Protein AF-0000000084936824 (afdb_homodimer)

InterPro domains:
  IPR003607 HD/PDEase domain [SM00471] (28-153)
  IPR039356 5'-deoxynucleotidase YfbR/HDDC2 [PTHR11845] (2-170)

Structure (mmCIF, N/CA/C/O backbone):
data_AF-0000000084936824-model_v1
#
loop_
_entity.id
_entity.type
_entity.pdbx_description
1 polymer 'Metal dependent phosphohydrolase'
#
loop_
_atom_site.group_PDB
_atom_site.id
_atom_site.type_symbol
_atom_site.label_atom_id
_atom_site.label_alt_id
_atom_site.label_comp_id
_atom_site.label_asym_id
_atom_site.label_entity_id
_atom_site.label_seq_id
_atom_site.pdbx_PDB_ins_code
_atom_site.Cartn_x
_atom_site.Cartn_y
_atom_site.Cartn_z
_atom_site.occupancy
_atom_site.B_iso_or_equiv
_atom_site.auth_seq_id
_atom_site.auth_comp_id
_atom_site.auth_asym_id
_atom_site.auth_atom_id
_atom_site.pdbx_PDB_model_num
ATOM 1 N N . MET A 1 1 ? -10.008 -32.719 -3.475 1 36.84 1 MET A N 1
ATOM 2 C CA . MET A 1 1 ? -11.141 -31.812 -3.461 1 36.84 1 MET A CA 1
ATOM 3 C C . MET A 1 1 ? -10.82 -30.531 -4.227 1 36.84 1 MET A C 1
ATOM 5 O O . MET A 1 1 ? -9.758 -29.938 -4.035 1 36.84 1 MET A O 1
ATOM 9 N N . THR A 1 2 ? -11.25 -30.297 -5.379 1 46.59 2 THR A N 1
ATOM 10 C CA . THR A 1 2 ? -10.898 -29.25 -6.34 1 46.59 2 THR A CA 1
ATOM 11 C C . THR A 1 2 ? -10.867 -27.891 -5.668 1 46.59 2 THR A C 1
ATOM 13 O O . THR A 1 2 ? -11.859 -27.453 -5.062 1 46.59 2 THR A O 1
ATOM 16 N N . GLN A 1 3 ? -9.789 -27.562 -5.066 1 59.5 3 GLN A N 1
ATOM 17 C CA . GLN A 1 3 ? -9.727 -26.359 -4.246 1 59.5 3 GLN A CA 1
ATOM 18 C C . GLN A 1 3 ? -10.297 -25.156 -4.984 1 59.5 3 GLN A C 1
ATOM 20 O O . GLN A 1 3 ? -9.938 -24.891 -6.137 1 59.5 3 GLN A O 1
ATOM 25 N N . SER A 1 4 ? -11.484 -24.688 -4.512 1 76.31 4 SER A N 1
ATOM 26 C CA . SER A 1 4 ? -12.25 -23.594 -5.094 1 76.31 4 SER A CA 1
ATOM 27 C C . SER A 1 4 ? -11.375 -22.344 -5.262 1 76.31 4 SER A C 1
ATOM 29 O O . SER A 1 4 ? -10.477 -22.109 -4.461 1 76.31 4 SER A O 1
ATOM 31 N N . THR A 1 5 ? -11.297 -21.797 -6.402 1 89.56 5 THR A N 1
ATOM 32 C CA . THR A 1 5 ? -10.57 -20.578 -6.766 1 89.56 5 THR A CA 1
ATOM 33 C C . THR A 1 5 ? -11.164 -19.359 -6.062 1 89.56 5 THR A C 1
ATOM 35 O O . THR A 1 5 ? -12.336 -19.375 -5.664 1 89.56 5 THR A O 1
ATOM 38 N N . SER A 1 6 ? -10.336 -18.547 -5.633 1 95.69 6 SER A N 1
ATOM 39 C CA . SER A 1 6 ? -10.75 -17.312 -4.973 1 95.69 6 SER A CA 1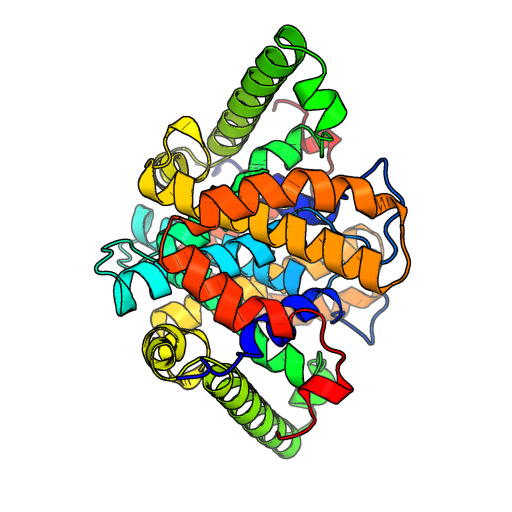
ATOM 40 C C . SER A 1 6 ? -10.586 -16.109 -5.898 1 95.69 6 SER A C 1
ATOM 42 O O . SER A 1 6 ? -9.57 -15.977 -6.586 1 95.69 6 SER A O 1
ATOM 44 N N . THR A 1 7 ? -11.547 -15.203 -5.859 1 94.44 7 THR A N 1
ATOM 45 C CA . THR A 1 7 ? -11.5 -13.992 -6.672 1 94.44 7 THR A CA 1
ATOM 46 C C . THR A 1 7 ? -11.016 -12.805 -5.844 1 94.44 7 THR A C 1
ATOM 48 O O . THR A 1 7 ? -10.992 -11.672 -6.328 1 94.44 7 THR A O 1
ATOM 51 N N . PHE A 1 8 ? -10.672 -13.008 -4.645 1 96.88 8 PHE A N 1
ATOM 52 C CA . PHE A 1 8 ? -10.289 -11.961 -3.707 1 96.88 8 PHE A CA 1
ATOM 53 C C . PHE A 1 8 ? -9.18 -11.094 -4.285 1 96.88 8 PHE A C 1
ATOM 55 O O . PHE A 1 8 ? -9.312 -9.875 -4.379 1 96.88 8 PHE A O 1
ATOM 62 N N . LEU A 1 9 ? -8.125 -11.695 -4.73 1 95.88 9 LEU A N 1
ATOM 63 C CA . LEU A 1 9 ? -6.973 -10.969 -5.242 1 95.88 9 LEU A CA 1
ATOM 64 C C . LEU A 1 9 ? -7.301 -10.297 -6.57 1 95.88 9 LEU A C 1
ATOM 66 O O . LEU A 1 9 ? -6.789 -9.211 -6.863 1 95.88 9 LEU A O 1
ATOM 70 N N . ALA A 1 10 ? -8.133 -10.93 -7.359 1 93 10 ALA A N 1
ATOM 71 C CA . ALA A 1 10 ? -8.539 -10.344 -8.633 1 93 10 ALA A CA 1
ATOM 72 C C . ALA A 1 10 ? -9.211 -8.992 -8.43 1 93 10 ALA A C 1
ATOM 74 O O . ALA A 1 10 ? -9.008 -8.062 -9.219 1 93 10 ALA A O 1
ATOM 75 N N . TRP A 1 11 ? -9.945 -8.859 -7.402 1 93.5 11 TRP A N 1
ATOM 76 C CA . TRP A 1 11 ? -10.617 -7.602 -7.086 1 93.5 11 TRP A CA 1
ATOM 77 C C . TRP A 1 11 ? -9.625 -6.57 -6.555 1 93.5 11 TRP A C 1
ATOM 79 O O . TRP A 1 11 ? -9.578 -5.441 -7.043 1 93.5 11 TRP A O 1
ATOM 89 N N . LEU A 1 12 ? -8.789 -6.98 -5.598 1 96.19 12 LEU A N 1
ATOM 90 C CA . LEU A 1 12 ? -7.887 -6.031 -4.953 1 96.19 12 LEU A CA 1
ATOM 91 C C . LEU A 1 12 ? -6.848 -5.516 -5.941 1 96.19 12 LEU A C 1
ATOM 93 O O . LEU A 1 12 ? -6.426 -4.359 -5.855 1 96.19 12 LEU A O 1
ATOM 97 N N . PHE A 1 13 ? -6.484 -6.305 -6.918 1 95.06 13 PHE A N 1
ATOM 98 C CA . PHE A 1 13 ? -5.461 -5.91 -7.883 1 95.06 13 PHE A CA 1
ATOM 99 C C . PHE A 1 13 ? -6.047 -4.992 -8.945 1 95.06 13 PHE A C 1
ATOM 101 O O . PHE A 1 13 ? -5.316 -4.469 -9.789 1 95.06 13 PHE A O 1
ATOM 108 N N . ARG A 1 14 ? -7.316 -4.648 -8.828 1 93.88 14 ARG A N 1
ATOM 109 C CA . ARG A 1 14 ? -7.938 -3.676 -9.719 1 93.88 14 ARG A CA 1
ATOM 110 C C . ARG A 1 14 ? -7.914 -2.279 -9.109 1 93.88 14 ARG A C 1
ATOM 112 O O . ARG A 1 14 ? -8.266 -1.3 -9.773 1 93.88 14 ARG A O 1
ATOM 119 N N . MET A 1 15 ? -7.43 -2.195 -7.91 1 96.81 15 MET A N 1
ATOM 120 C CA . MET A 1 15 ? -7.418 -0.918 -7.199 1 96.81 15 MET A CA 1
ATOM 121 C C . MET A 1 15 ? -6.656 0.139 -7.992 1 96.81 15 MET A C 1
ATOM 123 O O . MET A 1 15 ? -7.062 1.303 -8.031 1 96.81 15 MET A O 1
ATOM 127 N N . PRO A 1 16 ? -5.598 -0.231 -8.727 1 96.69 16 PRO A N 1
ATOM 128 C CA . PRO A 1 16 ? -4.902 0.777 -9.531 1 96.69 16 PRO A CA 1
ATOM 129 C C . PRO A 1 16 ? -5.758 1.306 -10.68 1 96.69 16 PRO A C 1
ATOM 131 O O . PRO A 1 16 ? -5.449 2.354 -11.258 1 96.69 16 PRO A O 1
ATOM 134 N N . LEU A 1 17 ? -6.801 0.66 -11.023 1 95.06 17 LEU A N 1
ATOM 135 C CA . LEU A 1 17 ? -7.656 1.062 -12.141 1 95.06 17 LEU A CA 1
ATOM 136 C C . LEU A 1 17 ? -8.703 2.074 -11.688 1 95.06 17 LEU A C 1
ATOM 138 O O . LEU A 1 17 ? -9.359 2.709 -12.516 1 95.06 17 LEU A O 1
ATOM 142 N N . ILE A 1 18 ? -8.828 2.229 -10.359 1 96.5 18 ILE A N 1
ATOM 143 C CA . ILE A 1 18 ? -9.852 3.113 -9.805 1 96.5 18 ILE A CA 1
ATOM 144 C C . ILE A 1 18 ? -9.242 4.484 -9.516 1 96.5 18 ILE A C 1
ATOM 146 O O . ILE A 1 18 ? -8.57 4.672 -8.5 1 96.5 18 ILE A O 1
ATOM 150 N N . ARG A 1 19 ? -9.594 5.434 -10.375 1 95.75 19 ARG A N 1
ATOM 151 C CA . ARG A 1 19 ? -9.086 6.793 -10.242 1 95.75 19 ARG A CA 1
ATOM 152 C C . ARG A 1 19 ? -9.82 7.543 -9.133 1 95.75 19 ARG A C 1
ATOM 154 O O . ARG A 1 19 ? -11.031 7.406 -8.984 1 95.75 19 ARG A O 1
ATOM 161 N N . ARG A 1 20 ? -9.133 8.32 -8.383 1 96 20 ARG A N 1
ATOM 162 C CA . ARG A 1 20 ? -9.719 9.164 -7.352 1 96 20 ARG A CA 1
ATOM 163 C C . ARG A 1 20 ? -9.953 10.578 -7.867 1 96 20 ARG A C 1
ATOM 165 O O . ARG A 1 20 ? -9.312 11.008 -8.828 1 96 20 ARG A O 1
ATOM 172 N N . TRP A 1 21 ? -10.844 11.297 -7.258 1 93.81 21 TRP A N 1
ATOM 173 C CA . TRP A 1 21 ? -11.164 12.688 -7.594 1 93.81 21 TRP A CA 1
ATOM 174 C C . TRP A 1 21 ? -11.758 12.781 -8.992 1 93.81 21 TRP A C 1
ATOM 176 O O . TRP A 1 21 ? -11.383 13.664 -9.773 1 93.81 21 TRP A O 1
ATOM 186 N N . SER A 1 22 ? -12.57 11.859 -9.492 1 88.81 22 SER A N 1
ATOM 187 C CA . SER A 1 22 ? -13.047 11.672 -10.859 1 88.81 22 SER A CA 1
ATOM 188 C C . SER A 1 22 ? -13.742 12.922 -11.375 1 88.81 22 SER A C 1
ATOM 190 O O . SER A 1 22 ? -13.789 13.164 -12.586 1 88.81 22 SER A O 1
ATOM 192 N N . LEU A 1 23 ? -14.227 13.859 -10.609 1 87.06 23 LEU A N 1
ATOM 193 C CA . LEU A 1 23 ? -14.922 15.039 -11.117 1 87.06 23 LEU A CA 1
ATOM 194 C C . LEU A 1 23 ? -14.023 16.266 -11.07 1 87.06 23 LEU A C 1
ATOM 196 O O . LEU A 1 23 ? -14.453 17.375 -11.414 1 87.06 23 LEU A O 1
ATOM 200 N N . MET A 1 24 ? -12.844 16.031 -10.711 1 91.81 24 MET A N 1
ATOM 201 C CA . MET A 1 24 ? -11.875 17.125 -10.602 1 91.81 24 MET A CA 1
ATOM 202 C C . MET A 1 24 ? -10.664 16.859 -11.492 1 91.81 24 MET A C 1
ATOM 204 O O . MET A 1 24 ? -10.195 15.727 -11.602 1 91.81 24 MET A O 1
ATOM 208 N N . TYR A 1 25 ? -10.266 17.891 -12.164 1 93.75 25 TYR A N 1
ATOM 209 C CA . TYR A 1 25 ? -8.992 17.766 -12.875 1 93.75 25 TYR A CA 1
ATOM 210 C C . TYR A 1 25 ? -7.832 17.672 -11.891 1 93.75 25 TYR A C 1
ATOM 212 O O . TYR A 1 25 ? -7.691 18.484 -10.992 1 93.75 25 TYR A O 1
ATOM 220 N N . CYS A 1 26 ? -7.07 16.656 -12.055 1 95.5 26 CYS A N 1
ATOM 221 C CA . CYS A 1 26 ? -5.875 16.469 -11.242 1 95.5 26 CYS A CA 1
ATOM 222 C C . CYS A 1 26 ? -4.613 16.656 -12.07 1 95.5 26 CYS A C 1
ATOM 224 O O . CYS A 1 26 ? -4.438 16 -13.102 1 95.5 26 CYS A O 1
ATOM 226 N N . VAL A 1 27 ? -3.826 17.578 -11.656 1 96.19 27 VAL A N 1
ATOM 227 C CA . VAL A 1 27 ? -2.514 17.719 -12.281 1 96.19 27 VAL A CA 1
ATOM 228 C C . VAL A 1 27 ? -1.733 16.406 -12.125 1 96.19 27 VAL A C 1
ATOM 230 O O . VAL A 1 27 ? -1.106 15.938 -13.07 1 96.19 27 VAL A O 1
ATOM 233 N N . LYS A 1 28 ? -1.762 15.836 -10.922 1 94.88 28 LYS A N 1
ATOM 234 C CA . LYS A 1 28 ? -1.182 14.531 -10.617 1 94.88 28 LYS A CA 1
ATOM 235 C C . LYS A 1 28 ? -2.27 13.5 -10.336 1 94.88 28 LYS A C 1
ATOM 237 O O . LYS A 1 28 ? -2.789 13.43 -9.219 1 94.88 28 LYS A O 1
ATOM 242 N N . PRO A 1 29 ? -2.514 12.68 -11.328 1 96.12 29 PRO A N 1
ATOM 243 C CA . PRO A 1 29 ? -3.541 11.664 -11.086 1 96.12 29 PRO A CA 1
ATOM 244 C C . PRO A 1 29 ? -3.209 10.758 -9.898 1 96.12 29 PRO A C 1
ATOM 246 O O . PRO A 1 29 ? -2.033 10.57 -9.57 1 96.12 29 PRO A O 1
ATOM 249 N N . GLU A 1 30 ? -4.207 10.242 -9.266 1 97.31 30 GLU A N 1
ATOM 250 C CA . GLU A 1 30 ? -4.105 9.328 -8.133 1 97.31 30 GLU A CA 1
ATOM 251 C C . GLU A 1 30 ? -5.117 8.195 -8.25 1 97.31 30 GLU A C 1
ATOM 253 O O . GLU A 1 30 ? -6.27 8.414 -8.633 1 97.31 30 GLU A O 1
ATOM 258 N N . ASN A 1 31 ? -4.691 6.977 -7.945 1 97.81 31 ASN A N 1
ATOM 259 C CA . ASN A 1 31 ? -5.637 5.867 -7.887 1 97.81 31 ASN A CA 1
ATOM 260 C C . ASN A 1 31 ? -5.734 5.289 -6.477 1 97.81 31 ASN A C 1
ATOM 262 O O . ASN A 1 31 ? -5.004 5.707 -5.578 1 97.81 31 ASN A O 1
ATOM 266 N N . VAL A 1 32 ? -6.625 4.379 -6.277 1 97.94 32 VAL A N 1
ATOM 267 C CA . VAL A 1 32 ? -6.996 3.879 -4.957 1 97.94 32 VAL A CA 1
ATOM 268 C C . VAL A 1 32 ? -5.832 3.084 -4.363 1 97.94 32 VAL A C 1
ATOM 270 O O . VAL A 1 32 ? -5.609 3.111 -3.152 1 97.94 32 VAL A O 1
ATOM 273 N N . ALA A 1 33 ? -5.051 2.359 -5.188 1 98.44 33 ALA A N 1
ATOM 274 C CA . ALA A 1 33 ? -3.912 1.603 -4.672 1 98.44 33 ALA A CA 1
ATOM 275 C C . ALA A 1 33 ? -2.84 2.537 -4.117 1 98.44 33 ALA A C 1
ATOM 277 O O . ALA A 1 33 ? -2.316 2.311 -3.025 1 98.44 33 ALA A O 1
ATOM 278 N N . GLU A 1 34 ? -2.531 3.594 -4.863 1 98.44 34 GLU A N 1
ATOM 279 C CA . GLU A 1 34 ? -1.577 4.605 -4.414 1 98.44 34 GLU A CA 1
ATOM 280 C C . GLU A 1 34 ? -2.043 5.266 -3.121 1 98.44 34 GLU A C 1
ATOM 282 O O . GLU A 1 34 ? -1.264 5.414 -2.176 1 98.44 34 GLU A O 1
ATOM 287 N N . HIS A 1 35 ? -3.262 5.613 -3.129 1 98.38 35 HIS A N 1
ATOM 288 C CA . HIS A 1 35 ? -3.842 6.25 -1.953 1 98.38 35 HIS A CA 1
ATOM 289 C C . HIS A 1 35 ? -3.77 5.336 -0.737 1 98.38 35 HIS A C 1
ATOM 291 O O . HIS A 1 35 ? -3.361 5.762 0.345 1 98.38 35 HIS A O 1
ATOM 297 N N . SER A 1 36 ? -4.184 4.094 -0.914 1 98.75 36 SER A N 1
ATOM 298 C CA . SER A 1 36 ? -4.176 3.141 0.19 1 98.75 36 SER A CA 1
ATOM 299 C C . SER A 1 36 ? -2.76 2.883 0.691 1 98.75 36 SER A C 1
ATOM 301 O O . SER A 1 36 ? -2.547 2.672 1.887 1 98.75 36 SER A O 1
ATOM 303 N N . HIS A 1 37 ? -1.805 2.854 -0.232 1 98.81 37 HIS A N 1
ATOM 304 C CA . HIS A 1 37 ? -0.403 2.74 0.155 1 98.81 37 HIS A CA 1
ATOM 305 C C . HIS A 1 37 ? 0.02 3.908 1.04 1 98.81 37 HIS A C 1
ATOM 307 O O . HIS A 1 37 ? 0.633 3.705 2.09 1 98.81 37 HIS A O 1
ATOM 313 N N . GLN A 1 38 ? -0.313 5.109 0.655 1 98.5 38 GLN A N 1
ATOM 314 C CA . GLN A 1 38 ? 0.037 6.312 1.404 1 98.5 38 GLN A CA 1
ATOM 315 C C . GLN A 1 38 ? -0.653 6.332 2.766 1 98.5 38 GLN A C 1
ATOM 317 O O . GLN A 1 38 ? -0.022 6.629 3.783 1 98.5 38 GLN A O 1
ATOM 322 N N . VAL A 1 39 ? -1.922 5.945 2.764 1 98.88 39 VAL A N 1
ATOM 323 C CA . VAL A 1 39 ? -2.676 5.938 4.012 1 98.88 39 VAL A CA 1
ATOM 324 C C . VAL A 1 39 ? -2.084 4.898 4.965 1 98.88 39 VAL A C 1
ATOM 326 O O . VAL A 1 39 ? -2.006 5.129 6.176 1 98.88 39 VAL A O 1
ATOM 329 N N . ALA A 1 40 ? -1.68 3.785 4.43 1 98.94 40 ALA A N 1
ATOM 330 C CA . ALA A 1 40 ? -1.065 2.75 5.258 1 98.94 40 ALA A CA 1
ATOM 331 C C . ALA A 1 40 ? 0.215 3.26 5.914 1 98.94 40 ALA A C 1
ATOM 333 O O . ALA A 1 40 ? 0.441 3.037 7.105 1 98.94 40 ALA A O 1
ATOM 334 N N . ILE A 1 41 ? 1.044 3.98 5.223 1 98.69 41 ILE A N 1
ATOM 335 C CA . ILE A 1 41 ? 2.293 4.531 5.738 1 98.69 41 ILE A CA 1
ATOM 336 C C . ILE A 1 41 ? 1.995 5.547 6.836 1 98.69 41 ILE A C 1
ATOM 338 O O . ILE A 1 41 ? 2.592 5.5 7.914 1 98.69 41 ILE A O 1
ATOM 342 N N . VAL A 1 42 ? 1.062 6.418 6.605 1 98.69 42 VAL A N 1
ATOM 343 C CA . VAL A 1 42 ? 0.735 7.473 7.559 1 98.69 42 VAL A CA 1
ATOM 344 C C . VAL A 1 42 ? 0.096 6.867 8.805 1 98.69 42 VAL A C 1
ATOM 346 O O . VAL A 1 42 ? 0.406 7.27 9.93 1 98.69 42 VAL A O 1
ATOM 349 N N . ALA A 1 43 ? -0.79 5.879 8.609 1 98.94 43 ALA A N 1
ATOM 350 C CA . ALA A 1 43 ? -1.404 5.207 9.758 1 98.94 43 ALA A CA 1
ATOM 351 C C . ALA A 1 43 ? -0.35 4.523 10.617 1 98.94 43 ALA A C 1
ATOM 353 O O . ALA A 1 43 ? -0.394 4.609 11.852 1 98.94 43 ALA A O 1
ATOM 354 N N . HIS A 1 44 ? 0.558 3.844 9.977 1 98.94 44 HIS A N 1
ATOM 355 C CA . HIS A 1 44 ? 1.669 3.221 10.688 1 98.94 44 HIS A CA 1
ATOM 356 C C . HIS A 1 44 ? 2.443 4.246 11.508 1 98.94 44 HIS A C 1
ATOM 358 O O . HIS A 1 44 ? 2.695 4.035 12.695 1 98.94 44 HIS A O 1
ATOM 364 N N . LEU A 1 45 ? 2.775 5.324 10.883 1 98.56 45 LEU A N 1
ATOM 365 C CA . LEU A 1 45 ? 3.562 6.387 11.5 1 98.56 45 LEU A CA 1
ATOM 366 C C . LEU A 1 45 ? 2.824 6.992 12.688 1 98.56 45 LEU A C 1
ATOM 368 O O . LEU A 1 45 ? 3.41 7.195 13.75 1 98.56 45 LEU A O 1
ATOM 372 N N . LEU A 1 46 ? 1.559 7.285 12.516 1 98.75 46 LEU A N 1
ATOM 373 C CA . LEU A 1 46 ? 0.752 7.855 13.594 1 98.75 46 LEU A CA 1
ATOM 374 C C . LEU A 1 46 ? 0.728 6.93 14.805 1 98.75 46 LEU A C 1
ATOM 376 O O . LEU A 1 46 ? 0.873 7.387 15.938 1 98.75 46 LEU A O 1
ATOM 380 N N . ALA A 1 47 ? 0.5 5.633 14.539 1 98.88 47 ALA A N 1
ATOM 381 C CA . ALA A 1 47 ? 0.462 4.668 15.633 1 98.88 47 ALA A CA 1
ATOM 382 C C . ALA A 1 47 ? 1.813 4.586 16.344 1 98.88 47 ALA A C 1
ATOM 384 O O . ALA A 1 47 ? 1.876 4.508 17.562 1 98.88 47 ALA A O 1
ATOM 385 N N . VAL A 1 48 ? 2.916 4.605 15.602 1 98.81 48 VAL A N 1
ATOM 386 C CA . VAL A 1 48 ? 4.254 4.578 16.188 1 98.81 48 VAL A CA 1
ATOM 387 C C . VAL A 1 48 ? 4.465 5.812 17.062 1 98.81 48 VAL A C 1
ATOM 389 O O . VAL A 1 48 ? 4.945 5.707 18.188 1 98.81 48 VAL A O 1
ATOM 392 N N . ILE A 1 49 ? 4.129 6.973 16.531 1 98.56 49 ILE A N 1
ATOM 393 C CA . ILE A 1 49 ? 4.27 8.227 17.266 1 98.56 49 ILE A CA 1
ATOM 394 C C . ILE A 1 49 ? 3.457 8.164 18.562 1 98.56 49 ILE A C 1
ATOM 396 O O . ILE A 1 49 ? 3.959 8.508 19.641 1 98.56 49 ILE A O 1
ATOM 400 N N . LYS A 1 50 ? 2.189 7.719 18.422 1 98.69 50 LYS A N 1
ATOM 401 C CA . L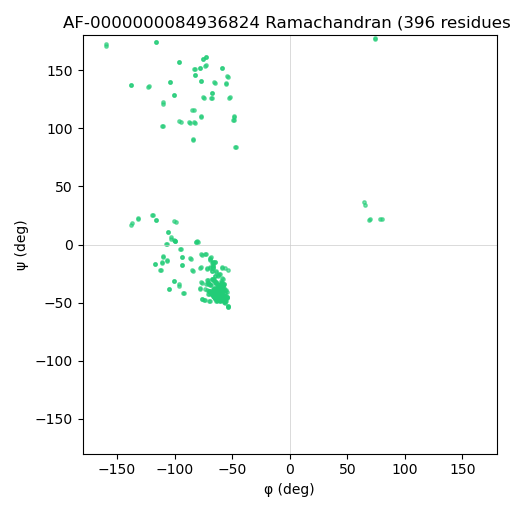YS A 1 50 ? 1.312 7.605 19.578 1 98.69 50 LYS A CA 1
ATOM 402 C C . LYS A 1 50 ? 1.944 6.742 20.672 1 98.69 50 LYS A C 1
ATOM 404 O O . LYS A 1 50 ? 1.931 7.105 21.844 1 98.69 50 LYS A O 1
ATOM 409 N N . ASN A 1 51 ? 2.504 5.629 20.297 1 98.56 51 ASN A N 1
ATOM 410 C CA . ASN A 1 51 ? 3.109 4.699 21.25 1 98.56 51 ASN A CA 1
ATOM 411 C C . ASN A 1 51 ? 4.391 5.27 21.844 1 98.56 51 ASN A C 1
ATOM 413 O O . ASN A 1 51 ? 4.578 5.23 23.062 1 98.56 51 ASN A O 1
ATOM 417 N N . ARG A 1 52 ? 5.281 5.777 21 1 98 52 ARG A N 1
ATOM 418 C CA . ARG A 1 52 ? 6.625 6.188 21.406 1 98 52 ARG A CA 1
ATOM 419 C C . ARG A 1 52 ? 6.582 7.453 22.25 1 98 52 ARG A C 1
ATOM 421 O O . ARG A 1 52 ? 7.379 7.613 23.172 1 98 52 ARG A O 1
ATOM 428 N N . LEU A 1 53 ? 5.633 8.367 21.953 1 98.06 53 LEU A N 1
ATOM 429 C CA . LEU A 1 53 ? 5.746 9.695 22.531 1 98.06 53 LEU A CA 1
ATOM 430 C C . LEU A 1 53 ? 4.562 10 23.453 1 98.06 53 LEU A C 1
ATOM 432 O O . LEU A 1 53 ? 4.645 10.883 24.312 1 98.06 53 LEU A O 1
ATOM 436 N N . TYR A 1 54 ? 3.465 9.25 23.359 1 98.19 54 TYR A N 1
ATOM 437 C CA . TYR A 1 54 ? 2.268 9.711 24.062 1 98.19 54 TYR A CA 1
ATOM 438 C C . TYR A 1 54 ? 1.564 8.562 24.766 1 98.19 54 TYR A C 1
ATOM 440 O O . TYR A 1 54 ? 0.348 8.602 24.969 1 98.19 54 TYR A O 1
ATOM 448 N N . GLY A 1 55 ? 2.219 7.469 24.984 1 97.69 55 GLY A N 1
ATOM 449 C CA . GLY A 1 55 ? 1.743 6.402 25.844 1 97.69 55 GLY A CA 1
ATOM 450 C C . GLY A 1 55 ? 0.697 5.52 25.188 1 97.69 55 GLY A C 1
ATOM 451 O O . GLY A 1 55 ? -0.122 4.906 25.875 1 97.69 55 GLY A O 1
ATOM 452 N N . GLY A 1 56 ? 0.665 5.496 23.891 1 97.88 56 GLY A N 1
ATOM 453 C CA . GLY A 1 56 ? -0.228 4.59 23.172 1 97.88 56 GLY A CA 1
ATOM 454 C C . GLY A 1 56 ? 0.216 3.143 23.234 1 97.88 56 GLY A C 1
ATOM 455 O O . GLY A 1 56 ? 1.348 2.852 23.641 1 97.88 56 GLY A O 1
ATOM 456 N N . THR A 1 57 ? -0.715 2.248 22.953 1 98 57 THR A N 1
ATOM 457 C CA . THR A 1 57 ? -0.408 0.824 23.016 1 98 57 THR A CA 1
ATOM 458 C C . THR A 1 57 ? -0.89 0.104 21.766 1 98 57 THR A C 1
ATOM 460 O O . THR A 1 57 ? -1.169 -1.097 21.797 1 98 57 THR A O 1
ATOM 463 N N . LEU A 1 58 ? -1.047 0.788 20.75 1 98.5 58 LEU A N 1
ATOM 464 C CA . LEU A 1 58 ? -1.514 0.19 19.5 1 98.5 58 LEU A CA 1
ATOM 465 C C . LEU A 1 58 ? -0.415 -0.648 18.859 1 98.5 58 LEU A C 1
ATOM 467 O O . LEU A 1 58 ? 0.766 -0.48 19.172 1 98.5 58 LEU A O 1
ATOM 471 N N . VAL A 1 59 ? -0.806 -1.601 18.078 1 98.62 59 VAL A N 1
ATOM 472 C CA . VAL A 1 59 ? 0.097 -2.295 17.172 1 98.62 59 VAL A CA 1
ATOM 473 C C . VAL A 1 59 ? 0.169 -1.543 15.844 1 98.62 59 VAL A C 1
ATOM 475 O O . VAL A 1 59 ? -0.753 -1.623 15.023 1 98.62 59 VAL A O 1
ATOM 478 N N . PRO A 1 60 ? 1.26 -0.842 15.602 1 98.81 60 PRO A N 1
ATOM 479 C CA . PRO A 1 60 ? 1.335 0.013 14.414 1 98.81 60 PRO A CA 1
ATOM 480 C C . PRO A 1 60 ? 1.123 -0.762 13.117 1 98.81 60 PRO A C 1
ATOM 482 O O . PRO A 1 60 ? 0.476 -0.261 12.195 1 98.81 60 PRO A O 1
ATOM 485 N N . GLU A 1 61 ? 1.632 -1.978 13.078 1 98.75 61 GLU A N 1
ATOM 486 C CA . GLU A 1 61 ? 1.487 -2.801 11.883 1 98.75 61 GLU A CA 1
ATOM 487 C C . GLU A 1 61 ? 0.023 -3.133 11.609 1 98.75 61 GLU A C 1
ATOM 489 O O . GLU A 1 61 ? -0.391 -3.254 10.453 1 98.75 61 GLU A O 1
ATOM 494 N N . ARG A 1 62 ? -0.734 -3.25 12.656 1 98.69 62 ARG A N 1
ATOM 495 C CA . ARG A 1 62 ? -2.164 -3.484 12.477 1 98.69 62 ARG A CA 1
ATOM 496 C C . ARG A 1 62 ? -2.848 -2.262 11.875 1 98.69 62 ARG A C 1
ATOM 498 O O . ARG A 1 62 ? -3.678 -2.393 10.969 1 98.69 62 ARG A O 1
ATOM 505 N N . ALA A 1 63 ? -2.498 -1.064 12.336 1 98.88 63 ALA A N 1
ATOM 506 C CA . ALA A 1 63 ? -3.039 0.165 11.766 1 98.88 63 ALA A CA 1
ATOM 507 C C . ALA A 1 63 ? -2.73 0.254 10.273 1 98.88 63 ALA A C 1
ATOM 509 O O . ALA A 1 63 ? -3.609 0.571 9.469 1 98.88 63 ALA A O 1
ATOM 510 N N . ALA A 1 64 ? -1.505 -0.091 9.93 1 98.94 64 ALA A N 1
ATOM 511 C CA . ALA A 1 64 ? -1.085 -0.071 8.531 1 98.94 64 ALA A CA 1
ATOM 512 C C . ALA A 1 64 ? -1.892 -1.065 7.699 1 98.94 64 ALA A C 1
ATOM 514 O O . ALA A 1 64 ? -2.32 -0.752 6.586 1 98.94 64 ALA A O 1
ATOM 515 N N . THR A 1 65 ? -2.109 -2.238 8.227 1 98.88 65 THR A N 1
ATOM 516 C CA . THR A 1 65 ? -2.781 -3.293 7.477 1 98.88 65 THR A CA 1
ATOM 517 C C . THR A 1 65 ? -4.258 -2.959 7.277 1 98.88 65 THR A C 1
ATOM 519 O O . THR A 1 65 ? -4.812 -3.199 6.203 1 98.88 65 THR A O 1
ATOM 522 N N . ILE A 1 66 ? -4.871 -2.412 8.312 1 98.88 66 ILE A N 1
ATOM 523 C CA . ILE A 1 66 ? -6.254 -1.964 8.156 1 98.88 66 ILE A CA 1
ATOM 524 C C . ILE A 1 66 ? -6.336 -0.903 7.062 1 98.88 66 ILE A C 1
ATOM 526 O O . ILE A 1 66 ? -7.219 -0.955 6.207 1 98.88 66 ILE A O 1
ATOM 530 N N . ALA A 1 67 ? -5.406 0.01 7.074 1 98.81 67 ALA A N 1
ATOM 531 C CA . ALA A 1 67 ? -5.375 1.089 6.086 1 98.81 67 ALA A CA 1
ATOM 532 C C . ALA A 1 67 ? -5.16 0.54 4.68 1 98.81 67 ALA A C 1
ATOM 534 O O . ALA A 1 67 ? -5.699 1.072 3.709 1 98.81 67 ALA A O 1
ATOM 535 N N 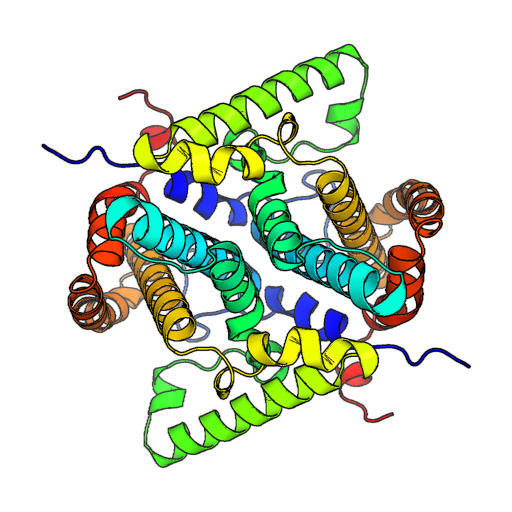. LEU A 1 68 ? -4.426 -0.527 4.547 1 98.56 68 LEU A N 1
ATOM 536 C CA . LEU A 1 68 ? -4.168 -1.182 3.271 1 98.56 68 LEU A CA 1
ATOM 537 C C . LEU A 1 68 ? -5.469 -1.593 2.596 1 98.56 68 LEU A C 1
ATOM 539 O O . LEU A 1 68 ? -5.578 -1.547 1.367 1 98.56 68 LEU A O 1
ATOM 543 N N . TYR A 1 69 ? -6.422 -1.981 3.41 1 98.62 69 TYR A N 1
ATOM 544 C CA . TYR A 1 69 ? -7.648 -2.584 2.9 1 98.62 69 TYR A CA 1
ATOM 545 C C . TYR A 1 69 ? -8.82 -1.615 3.016 1 98.62 69 TYR A C 1
ATOM 547 O O . TYR A 1 69 ? -9.945 -1.941 2.627 1 98.62 69 TYR A O 1
ATOM 555 N N . HIS A 1 70 ? -8.641 -0.415 3.514 1 98 70 HIS A N 1
ATOM 556 C CA . HIS A 1 70 ? -9.742 0.396 4.02 1 98 70 HIS A CA 1
ATOM 557 C C . HIS A 1 70 ? -10.68 0.812 2.893 1 98 70 HIS A C 1
ATOM 559 O O . HIS A 1 70 ? -11.844 1.154 3.139 1 98 70 HIS A O 1
ATOM 565 N N . GLU A 1 71 ? -10.227 0.674 1.678 1 96.88 71 GLU A N 1
ATOM 566 C CA . GLU A 1 71 ? -11.039 1.081 0.536 1 96.88 71 GLU A CA 1
ATOM 567 C C . GLU A 1 71 ? -11.398 -0.117 -0.34 1 96.88 71 GLU A C 1
ATOM 569 O O . GLU A 1 71 ? -11.656 0.037 -1.536 1 96.88 71 GLU A O 1
ATOM 574 N N . CYS A 1 72 ? -11.344 -1.271 0.153 1 96.94 72 CYS A N 1
ATOM 575 C CA . CYS A 1 72 ? -11.594 -2.469 -0.643 1 96.94 72 CYS A CA 1
ATOM 576 C C . CYS A 1 72 ? -12.977 -2.434 -1.27 1 96.94 72 CYS A C 1
ATOM 578 O O . CYS A 1 72 ? -13.188 -2.98 -2.354 1 96.94 72 CYS A O 1
ATOM 580 N N . SER A 1 73 ? -13.961 -1.769 -0.621 1 96.62 73 SER A N 1
ATOM 581 C CA . SER A 1 73 ? -15.32 -1.677 -1.155 1 96.62 73 SER A CA 1
ATOM 582 C C . SER A 1 73 ? -15.336 -0.974 -2.51 1 96.62 73 SER A C 1
ATOM 584 O O . SER A 1 73 ? -16.203 -1.234 -3.34 1 96.62 73 SER A O 1
ATOM 586 N N . GLU A 1 74 ? -14.336 -0.124 -2.785 1 95.94 74 GLU A N 1
ATOM 587 C CA . GLU A 1 74 ? -14.281 0.642 -4.027 1 95.94 74 GLU A CA 1
ATOM 588 C C . GLU A 1 74 ? -14.008 -0.266 -5.223 1 95.94 74 GLU A C 1
ATOM 590 O O . GLU A 1 74 ? -14.273 0.112 -6.367 1 95.94 74 GLU A O 1
ATOM 595 N N . THR A 1 75 ? -13.5 -1.418 -4.992 1 94.44 75 THR A N 1
ATOM 596 C CA . THR A 1 75 ? -13.25 -2.35 -6.09 1 94.44 75 THR A CA 1
ATOM 597 C C . THR A 1 75 ? -14.57 -2.834 -6.695 1 94.44 75 THR A C 1
ATOM 599 O O . THR A 1 75 ? -14.602 -3.254 -7.852 1 94.44 75 THR A O 1
ATOM 602 N N . ARG A 1 76 ? -15.602 -2.736 -5.902 1 92.56 76 ARG A N 1
ATOM 603 C CA . ARG A 1 76 ? -16.922 -3.139 -6.379 1 92.56 76 ARG A CA 1
ATOM 604 C C . ARG A 1 76 ? -17.75 -1.924 -6.789 1 92.56 76 ARG A C 1
ATOM 606 O O . ARG A 1 76 ? -18.547 -1.994 -7.73 1 92.56 76 ARG A O 1
ATOM 613 N N . LEU A 1 77 ? -17.531 -0.787 -6.129 1 93.5 77 LEU A N 1
ATOM 614 C CA . LEU A 1 77 ? -18.438 0.346 -6.254 1 93.5 77 LEU A CA 1
ATOM 615 C C . LEU A 1 77 ? -17.812 1.458 -7.086 1 93.5 77 LEU A C 1
ATOM 617 O O . LEU A 1 77 ? -18.516 2.359 -7.555 1 93.5 77 LEU A O 1
ATOM 621 N N . GLY A 1 78 ? -16.516 1.321 -7.285 1 91.94 78 GLY A N 1
ATOM 622 C CA . GLY A 1 78 ? -15.82 2.482 -7.82 1 91.94 78 GLY A CA 1
ATOM 623 C C . GLY A 1 78 ? -15.633 3.588 -6.797 1 91.94 78 GLY A C 1
ATOM 624 O O . GLY A 1 78 ? -16.047 3.449 -5.645 1 91.94 78 GLY A O 1
ATOM 625 N N . ASP A 1 79 ? -14.961 4.621 -7.207 1 89.94 79 ASP A N 1
ATOM 626 C CA . ASP A 1 79 ? -14.789 5.781 -6.34 1 89.94 79 ASP A CA 1
ATOM 627 C C . ASP A 1 79 ? -15.992 6.711 -6.414 1 89.94 79 ASP A C 1
ATOM 629 O O . ASP A 1 79 ? -16.328 7.215 -7.484 1 89.94 79 ASP A O 1
ATOM 633 N N . ILE A 1 80 ? -16.641 6.836 -5.336 1 88.56 80 ILE A N 1
ATOM 634 C CA . ILE A 1 80 ? -17.75 7.781 -5.25 1 88.56 80 ILE A CA 1
ATOM 635 C C . ILE A 1 80 ? -17.281 9.062 -4.555 1 88.56 80 ILE A C 1
ATOM 637 O O . ILE A 1 80 ? -16.859 9.023 -3.4 1 88.56 80 ILE A O 1
ATOM 641 N N . VAL A 1 81 ? -17.547 10.18 -5.199 1 87.25 81 VAL A N 1
ATOM 642 C CA . VAL A 1 81 ? -17.031 11.445 -4.691 1 87.25 81 VAL A CA 1
ATOM 643 C C . VAL A 1 81 ? -17.875 11.922 -3.514 1 87.25 81 VAL A C 1
ATOM 645 O O . VAL A 1 81 ? -19.094 11.68 -3.479 1 87.25 81 VAL A O 1
ATOM 648 N N . SER A 1 82 ? -17.281 12.648 -2.66 1 86.31 82 SER A N 1
ATOM 649 C CA . SER A 1 82 ? -17.891 13.055 -1.398 1 86.31 82 SER A CA 1
ATOM 650 C C . SER A 1 82 ? -19.172 13.867 -1.633 1 86.31 82 SER A C 1
ATOM 652 O O . SER A 1 82 ? -20.188 13.641 -0.969 1 86.31 82 SER A O 1
ATOM 654 N N . PRO A 1 83 ? -19.219 14.812 -2.547 1 85.38 83 PRO A N 1
ATOM 655 C CA . PRO A 1 83 ? -20.438 15.602 -2.75 1 85.38 83 PRO A CA 1
ATOM 656 C C . PRO A 1 83 ? -21.641 14.742 -3.131 1 85.38 83 PRO A C 1
ATOM 658 O O . PRO A 1 83 ? -22.766 15.078 -2.787 1 85.38 83 PRO A O 1
ATOM 661 N N . VAL A 1 84 ? -21.391 13.672 -3.852 1 87.62 84 VAL A N 1
ATOM 662 C CA . VAL A 1 84 ? -22.453 12.75 -4.223 1 87.62 84 VAL A CA 1
ATOM 663 C C . VAL A 1 84 ? -22.828 11.891 -3.02 1 87.62 84 VAL A C 1
ATOM 665 O O . VAL A 1 84 ? -24.016 11.75 -2.693 1 87.62 84 VAL A O 1
ATOM 668 N N . LYS A 1 85 ? -21.875 11.32 -2.297 1 90.5 85 LYS A N 1
ATOM 669 C CA . LYS A 1 85 ? -22.062 10.422 -1.158 1 90.5 85 LYS A CA 1
ATOM 670 C C . LYS A 1 85 ? -22.844 11.109 -0.046 1 90.5 85 LYS A C 1
ATOM 672 O O . LYS A 1 85 ? -23.672 10.477 0.625 1 90.5 85 LYS A O 1
ATOM 677 N N . TYR A 1 86 ? -22.625 12.461 0.007 1 89.69 86 TYR A N 1
ATOM 678 C CA . TYR A 1 86 ? -23.203 13.18 1.142 1 89.69 86 TYR A CA 1
ATOM 679 C C . TYR A 1 86 ? -24.188 14.234 0.674 1 89.69 86 TYR A C 1
ATOM 681 O O . TYR A 1 86 ? -24.344 15.273 1.319 1 89.69 86 TYR A O 1
ATOM 689 N N . SER A 1 87 ? -24.75 14.055 -0.467 1 90.88 87 SER A N 1
ATOM 690 C CA . SER A 1 87 ? -25.703 15.008 -1.044 1 90.88 87 SER A CA 1
ATOM 691 C C . SER A 1 87 ? -26.953 15.141 -0.172 1 90.88 87 SER A C 1
ATOM 693 O O . SER A 1 87 ? -27.516 16.234 -0.051 1 90.88 87 SER A O 1
ATOM 695 N N . ASN A 1 88 ? -27.422 14.039 0.417 1 92.75 88 ASN A N 1
ATOM 696 C CA . ASN A 1 88 ? -28.484 14.039 1.422 1 92.75 88 ASN A CA 1
ATOM 697 C C . ASN A 1 88 ? -28.453 12.758 2.252 1 92.75 88 ASN A C 1
ATOM 699 O O . ASN A 1 88 ? -27.75 11.805 1.913 1 92.75 88 ASN A O 1
ATOM 703 N N . ASP A 1 89 ? -29.219 12.727 3.225 1 94.69 89 ASP A N 1
ATOM 704 C CA . ASP A 1 89 ? -29.156 11.664 4.219 1 94.69 89 ASP A CA 1
ATOM 705 C C . ASP A 1 89 ? -29.562 10.32 3.611 1 94.69 89 ASP A C 1
ATOM 707 O O . ASP A 1 89 ? -29 9.281 3.955 1 94.69 89 ASP A O 1
ATOM 711 N N . GLN A 1 90 ? -30.531 10.383 2.795 1 95.5 90 GLN A N 1
ATOM 712 C CA . GLN A 1 90 ? -31 9.148 2.182 1 95.5 90 GLN A CA 1
ATOM 713 C C . GLN A 1 90 ? -29.938 8.516 1.305 1 95.5 90 GLN A C 1
ATOM 715 O O . GLN A 1 90 ? -29.656 7.32 1.411 1 95.5 90 GLN A O 1
ATOM 720 N N . ILE A 1 91 ? -29.375 9.352 0.477 1 94.31 91 ILE A N 1
ATOM 721 C CA . ILE A 1 91 ? -28.328 8.883 -0.417 1 94.31 91 ILE A CA 1
ATOM 722 C C . ILE A 1 91 ? -27.125 8.391 0.403 1 94.31 91 ILE A C 1
ATOM 724 O O . ILE A 1 91 ? -26.578 7.316 0.136 1 94.31 91 ILE A O 1
ATOM 728 N N . THR A 1 92 ? -26.75 9.125 1.396 1 94.44 92 THR A N 1
ATOM 729 C CA . THR A 1 92 ? -25.641 8.75 2.273 1 94.44 92 THR A CA 1
ATOM 730 C C . THR A 1 92 ? -25.891 7.395 2.92 1 94.44 92 THR A C 1
ATOM 732 O O . THR A 1 92 ? -25 6.539 2.947 1 94.44 92 THR A O 1
ATOM 735 N N . ASN A 1 93 ? -27.062 7.207 3.369 1 96.19 93 ASN A N 1
ATOM 736 C CA . ASN A 1 93 ? -27.422 5.953 4.02 1 96.19 93 ASN A CA 1
ATOM 737 C C . ASN A 1 93 ? -27.406 4.781 3.039 1 96.19 93 ASN A C 1
ATOM 739 O O . ASN A 1 93 ? -26.984 3.68 3.393 1 96.19 93 ASN A O 1
ATOM 743 N N . GLU A 1 94 ? -27.859 4.988 1.88 1 95.5 94 GLU A N 1
ATOM 744 C CA . GLU A 1 94 ? -27.859 3.936 0.869 1 95.5 94 GLU A CA 1
ATOM 745 C C . GLU A 1 94 ? -26.438 3.553 0.474 1 95.5 94 GLU A C 1
ATOM 747 O O . GLU A 1 94 ? -26.141 2.369 0.315 1 95.5 94 GLU A O 1
ATOM 752 N N . PHE A 1 95 ? -25.641 4.555 0.349 1 94.06 95 PHE A N 1
ATOM 753 C CA . PHE A 1 95 ? -24.25 4.262 0.012 1 94.06 95 PHE A CA 1
ATOM 754 C C . PHE A 1 95 ? -23.578 3.484 1.136 1 94.06 95 PHE A C 1
ATOM 756 O O . PHE A 1 95 ? -22.766 2.6 0.879 1 94.06 95 PHE A O 1
ATOM 763 N N . LYS A 1 96 ? -23.859 3.797 2.346 1 94.75 96 LYS A N 1
ATOM 764 C CA . LYS A 1 96 ? -23.297 3.068 3.479 1 94.75 96 LYS A CA 1
ATOM 765 C C . LYS A 1 96 ? -23.672 1.592 3.43 1 94.75 96 LYS A C 1
ATOM 767 O O . LYS A 1 96 ? -22.859 0.722 3.734 1 94.75 96 LYS A O 1
ATOM 772 N N . LYS A 1 97 ? -24.875 1.34 3.066 1 96.62 97 LYS A N 1
ATOM 773 C CA . LYS A 1 97 ? -25.344 -0.037 2.926 1 96.62 97 LYS A CA 1
ATOM 774 C C . LYS A 1 97 ? -24.609 -0.754 1.799 1 96.62 97 LYS A C 1
ATOM 776 O O . LYS A 1 97 ? -24.219 -1.916 1.942 1 96.62 97 LYS A O 1
ATOM 781 N N . LEU A 1 98 ? -24.484 -0.043 0.706 1 96.44 98 LEU A N 1
ATOM 782 C CA . LEU A 1 98 ? -23.781 -0.614 -0.439 1 96.44 98 LEU A CA 1
ATOM 783 C C . LEU A 1 98 ? -22.312 -0.909 -0.091 1 96.44 98 LEU A C 1
ATOM 785 O O . LEU A 1 98 ? -21.781 -1.951 -0.476 1 96.44 98 LEU A O 1
ATOM 789 N N . GLU A 1 99 ? -21.688 0.003 0.615 1 96.25 99 GLU A N 1
ATOM 790 C CA . GLU A 1 99 ? -20.312 -0.192 1.034 1 96.25 99 GLU A CA 1
ATOM 791 C C . GLU A 1 99 ? -20.172 -1.397 1.961 1 96.25 99 GLU A C 1
ATOM 793 O O . GLU A 1 99 ? -19.266 -2.215 1.799 1 96.25 99 GLU A O 1
ATOM 798 N N . ALA A 1 100 ? -21.078 -1.514 2.9 1 96.81 100 ALA A N 1
ATOM 799 C CA . ALA A 1 100 ? -21.078 -2.65 3.816 1 96.81 100 ALA A CA 1
ATOM 800 C C . ALA A 1 100 ? -21.25 -3.965 3.059 1 96.81 100 ALA A C 1
ATOM 802 O O . ALA A 1 100 ? -20.578 -4.953 3.367 1 96.81 100 ALA A O 1
ATOM 803 N N . ALA A 1 101 ? -22.141 -3.963 2.109 1 97.75 101 ALA A N 1
ATOM 804 C CA . ALA A 1 101 ? -22.359 -5.152 1.292 1 97.75 101 ALA A CA 1
ATOM 805 C C . ALA A 1 101 ? -21.109 -5.496 0.477 1 97.75 101 ALA A C 1
ATOM 807 O O . ALA A 1 101 ? -20.75 -6.668 0.333 1 97.75 101 ALA A O 1
ATOM 808 N N . ALA A 1 102 ? -20.5 -4.465 -0.09 1 97.31 102 ALA A N 1
ATOM 809 C CA . ALA A 1 102 ? -19.281 -4.66 -0.881 1 97.31 102 ALA A CA 1
ATOM 810 C C . ALA A 1 102 ? -18.156 -5.223 -0.024 1 97.31 102 ALA A C 1
ATOM 812 O O . ALA A 1 102 ? -17.391 -6.09 -0.471 1 97.31 102 ALA A O 1
ATOM 813 N N . GLU A 1 103 ? -18 -4.719 1.173 1 97.94 103 GLU A N 1
ATOM 814 C CA . GLU A 1 103 ? -17.016 -5.254 2.105 1 97.94 103 GLU A CA 1
ATOM 815 C C . GLU A 1 103 ? -17.266 -6.73 2.389 1 97.94 103 GLU A C 1
ATOM 817 O O . GLU A 1 103 ? -16.328 -7.535 2.389 1 97.94 103 GLU A O 1
ATOM 822 N N . GLN A 1 104 ? -18.5 -7.043 2.631 1 98.12 104 GLN A N 1
ATOM 823 C CA . GLN A 1 104 ? -18.859 -8.43 2.893 1 98.12 104 GLN A CA 1
ATOM 824 C C . GLN A 1 104 ? -18.578 -9.312 1.681 1 98.12 104 GLN A C 1
ATOM 826 O O . GLN A 1 104 ? -18.109 -10.445 1.827 1 98.12 104 GLN A O 1
ATOM 831 N N . GLN A 1 105 ? -18.891 -8.82 0.522 1 97.25 105 GLN A N 1
ATOM 832 C CA . GLN A 1 105 ? -18.594 -9.562 -0.698 1 97.25 105 GLN A CA 1
ATOM 833 C C . GLN A 1 105 ? -17.094 -9.82 -0.832 1 97.25 105 GLN A C 1
ATOM 835 O O . GLN A 1 105 ? -16.672 -10.891 -1.272 1 97.25 105 GLN A O 1
ATOM 840 N N . CYS A 1 106 ? -16.359 -8.789 -0.519 1 97.06 106 CYS A N 1
ATOM 841 C CA . CYS A 1 106 ? -14.906 -8.953 -0.524 1 97.06 106 CYS A CA 1
ATOM 842 C C . CYS A 1 106 ? -14.477 -10.062 0.428 1 97.06 106 CYS A C 1
ATOM 844 O O . CYS A 1 106 ? -13.695 -10.938 0.056 1 97.06 106 CYS A O 1
ATOM 846 N N . LEU A 1 107 ? -15 -10.062 1.621 1 98 107 LEU A N 1
ATOM 847 C CA . LEU A 1 107 ? -14.688 -11.086 2.611 1 98 107 LEU A CA 1
ATOM 848 C C . LEU A 1 107 ? -15.109 -12.461 2.113 1 98 107 LEU A C 1
ATOM 850 O O . LEU A 1 107 ? -14.359 -13.438 2.25 1 98 107 LEU A O 1
ATOM 854 N N . ASP A 1 108 ? -16.25 -12.523 1.472 1 97.5 108 ASP A N 1
ATOM 855 C CA . ASP A 1 108 ? -16.828 -13.781 1.014 1 97.5 108 ASP A CA 1
ATOM 856 C C . ASP A 1 108 ? -16.047 -14.352 -0.166 1 97.5 108 ASP A C 1
ATOM 858 O O . ASP A 1 108 ? -16.172 -15.531 -0.49 1 97.5 108 ASP A O 1
ATOM 862 N N . SER A 1 109 ? -15.32 -13.516 -0.814 1 95.94 109 SER A N 1
ATOM 863 C CA . SER A 1 109 ? -14.539 -13.977 -1.958 1 95.94 109 SER A CA 1
ATOM 864 C C . SER A 1 109 ? -13.281 -14.719 -1.51 1 95.94 109 SER A C 1
ATOM 866 O O . SER A 1 109 ? -12.594 -15.336 -2.326 1 95.94 109 SER A O 1
ATOM 868 N N . LEU A 1 110 ? -12.977 -14.703 -0.226 1 97.31 110 LEU A N 1
ATOM 869 C CA . LEU A 1 110 ? -11.891 -15.484 0.343 1 97.31 110 LEU A CA 1
ATOM 870 C C . LEU A 1 110 ? -12.344 -16.922 0.622 1 97.31 110 LEU A C 1
ATOM 872 O O . LEU A 1 110 ? -13.523 -17.156 0.869 1 97.31 110 LEU A O 1
ATOM 876 N N . PRO A 1 111 ? -11.344 -17.859 0.561 1 96.88 111 PRO A N 1
ATOM 877 C CA . PRO A 1 111 ? -11.672 -19.172 1.12 1 96.88 111 PRO A CA 1
ATOM 878 C C . PRO A 1 111 ? -12.18 -19.094 2.557 1 96.88 111 PRO A C 1
ATOM 880 O O . PRO A 1 111 ? -11.695 -18.281 3.346 1 96.88 111 PRO A O 1
ATOM 883 N N . GLU A 1 112 ? -13.102 -19.938 2.914 1 97 112 GLU A N 1
ATOM 884 C CA . GLU A 1 112 ? -13.758 -19.906 4.219 1 97 112 GLU A CA 1
ATOM 885 C C . GLU A 1 112 ? -12.734 -19.953 5.348 1 97 112 GLU A C 1
ATOM 887 O O . GLU A 1 112 ? -12.883 -19.25 6.352 1 97 112 GLU A O 1
ATOM 892 N N . GLU A 1 113 ? -11.766 -20.75 5.168 1 96.75 113 GLU A N 1
ATOM 893 C CA . GLU A 1 113 ? -10.797 -21 6.234 1 96.75 113 GLU A CA 1
ATOM 894 C C . GLU A 1 113 ? -9.945 -19.766 6.512 1 96.75 113 GLU A C 1
ATOM 896 O O . GLU A 1 113 ? -9.266 -19.688 7.535 1 96.75 113 GLU A O 1
ATOM 901 N N . LEU A 1 114 ? -10 -18.703 5.648 1 97.88 114 LEU A N 1
ATOM 902 C CA . LEU A 1 114 ? -9.18 -17.516 5.824 1 97.88 114 LEU A CA 1
ATOM 903 C C . LEU A 1 114 ? -10.031 -16.312 6.234 1 97.88 114 LEU A C 1
ATOM 905 O O . LEU A 1 114 ? -9.5 -15.281 6.633 1 97.88 114 LEU A O 1
ATOM 909 N N . ARG A 1 115 ? -11.273 -16.375 6.184 1 98.12 115 ARG A N 1
ATOM 910 C CA . ARG A 1 115 ? -12.18 -15.242 6.281 1 98.12 115 ARG A CA 1
ATOM 911 C C . ARG A 1 115 ? -12.078 -14.57 7.645 1 98.12 115 ARG A C 1
ATOM 913 O O . ARG A 1 115 ? -12.055 -13.344 7.742 1 98.12 115 ARG A O 1
ATOM 920 N N . GLU A 1 116 ? -11.992 -15.312 8.68 1 97.81 116 GLU A N 1
ATOM 921 C CA . GLU A 1 116 ? -11.969 -14.719 10.016 1 97.81 116 GLU A CA 1
ATOM 922 C C . GLU A 1 116 ? -10.703 -13.891 10.234 1 97.81 116 GLU A C 1
ATOM 924 O O . GLU A 1 116 ? -10.727 -12.891 10.953 1 97.81 116 GLU A O 1
ATOM 929 N N . ASP A 1 117 ? -9.617 -14.273 9.625 1 98.06 117 ASP A N 1
ATOM 930 C CA . ASP A 1 117 ? -8.359 -13.531 9.734 1 98.06 117 ASP A CA 1
ATOM 931 C C . ASP A 1 117 ? -8.469 -12.164 9.062 1 98.06 117 ASP A C 1
ATOM 933 O O . ASP A 1 117 ? -7.664 -11.273 9.336 1 98.06 117 ASP A O 1
ATOM 937 N N . PHE A 1 118 ? -9.453 -11.984 8.188 1 98.5 118 PHE A N 1
ATOM 938 C CA . PHE A 1 118 ? -9.555 -10.758 7.406 1 98.5 118 PHE A CA 1
ATOM 939 C C . PHE A 1 118 ? -10.758 -9.938 7.844 1 98.5 118 PHE A C 1
ATOM 941 O O . PHE A 1 118 ? -10.875 -8.758 7.492 1 98.5 118 PHE A O 1
ATOM 948 N N . ALA A 1 119 ? -11.656 -10.523 8.578 1 98.5 119 ALA A N 1
ATOM 949 C CA . ALA A 1 119 ? -12.945 -9.914 8.883 1 98.5 119 ALA A CA 1
ATOM 950 C C . ALA A 1 119 ? -12.766 -8.555 9.555 1 98.5 119 ALA A C 1
ATOM 952 O O . ALA A 1 119 ? -13.367 -7.562 9.133 1 98.5 119 ALA A O 1
ATOM 953 N N . ASP A 1 120 ? -11.859 -8.469 10.516 1 98 120 ASP A N 1
ATOM 954 C CA . ASP A 1 120 ? -11.664 -7.234 11.281 1 98 120 ASP A CA 1
ATOM 955 C C . ASP A 1 120 ? -10.781 -6.254 10.516 1 98 120 ASP A C 1
ATOM 957 O O . ASP A 1 120 ? -10.438 -5.188 11.031 1 98 120 ASP A O 1
ATOM 961 N N . LEU A 1 121 ? -10.383 -6.617 9.336 1 98.5 121 LEU A N 1
ATOM 962 C CA . LEU A 1 121 ? -9.609 -5.734 8.477 1 98.5 121 LEU A CA 1
ATOM 963 C C . LEU A 1 121 ? -10.477 -5.172 7.352 1 98.5 121 LEU A C 1
ATOM 965 O O . LEU A 1 121 ? -10.352 -3.994 7 1 98.5 121 LEU A O 1
ATOM 969 N N . LEU A 1 122 ? -11.383 -6.004 6.812 1 98.25 122 LEU A N 1
ATOM 970 C CA . LEU A 1 122 ? -12.141 -5.672 5.613 1 98.25 122 LEU A CA 1
ATOM 971 C C . LEU A 1 122 ? -13.477 -5.023 5.977 1 98.25 122 LEU A C 1
ATOM 973 O O . LEU A 1 122 ? -13.938 -4.113 5.289 1 98.25 122 LEU A O 1
ATOM 977 N N . ILE A 1 123 ? -14.086 -5.613 7.02 1 98.38 123 ILE A N 1
ATOM 978 C CA . ILE A 1 123 ? -15.367 -5.09 7.477 1 98.38 123 ILE A CA 1
ATOM 979 C C . ILE A 1 123 ? -15.141 -3.895 8.398 1 98.38 123 ILE A C 1
ATOM 981 O O . ILE A 1 123 ? -14.82 -4.062 9.578 1 98.38 123 ILE A O 1
ATOM 985 N N . GLN A 1 124 ? -15.367 -2.729 7.93 1 97.25 124 GLN A N 1
ATOM 986 C CA . GLN A 1 124 ? -15.008 -1.496 8.625 1 97.25 124 GLN A CA 1
ATOM 987 C C . GLN A 1 124 ? -15.727 -1.391 9.961 1 97.25 124 GLN A C 1
ATOM 989 O O . GLN A 1 124 ? -15.164 -0.878 10.938 1 97.25 124 GLN A O 1
ATOM 994 N N . GLN A 1 125 ? -16.953 -1.875 10.047 1 96.81 125 GLN A N 1
ATOM 995 C CA . GLN A 1 125 ? -17.734 -1.825 11.289 1 96.81 125 GLN A CA 1
ATOM 996 C C . GLN A 1 125 ? -17.109 -2.713 12.359 1 96.81 125 GLN A C 1
ATOM 998 O O . GLN A 1 125 ? -17.391 -2.545 13.547 1 96.81 125 GLN A O 1
ATOM 1003 N N . ARG A 1 126 ? -16.281 -3.666 11.977 1 97.81 126 ARG A N 1
ATOM 1004 C CA . ARG A 1 126 ? -15.656 -4.586 12.914 1 97.81 126 ARG A CA 1
ATOM 1005 C C . ARG A 1 126 ? -14.289 -4.078 13.352 1 97.81 126 ARG A C 1
ATOM 1007 O O . ARG A 1 126 ? -13.68 -4.625 14.273 1 97.81 126 ARG A O 1
ATOM 1014 N N . VAL A 1 127 ? -13.781 -3.049 12.703 1 98.38 127 VAL A N 1
ATOM 1015 C CA . VAL A 1 127 ? -12.484 -2.492 13.07 1 98.38 127 VAL A CA 1
ATOM 1016 C C . VAL A 1 127 ? -12.57 -1.828 14.445 1 98.38 127 VAL A C 1
ATOM 1018 O O . VAL A 1 127 ? -13.508 -1.064 14.711 1 98.38 127 VAL A O 1
ATOM 1021 N N . GLU A 1 128 ? -11.664 -2.145 15.328 1 98.12 128 GLU A N 1
ATOM 1022 C CA . GLU A 1 128 ? -11.625 -1.529 16.656 1 98.12 128 GLU A CA 1
ATOM 1023 C C . GLU A 1 128 ? -11.57 -0.008 16.547 1 98.12 128 GLU A C 1
ATOM 1025 O O . GLU A 1 128 ? -10.844 0.538 15.727 1 98.12 128 GLU A O 1
ATOM 1030 N N . PRO A 1 129 ? -12.281 0.686 17.359 1 97.94 129 PRO A N 1
ATOM 1031 C CA . PRO A 1 129 ? -12.453 2.137 17.266 1 97.94 129 PRO A CA 1
ATOM 1032 C C . PRO A 1 129 ? -11.133 2.893 17.297 1 97.94 129 PRO A C 1
ATOM 1034 O O . PRO A 1 129 ? -10.969 3.889 16.578 1 97.94 129 PRO A O 1
ATOM 1037 N N . GLU A 1 130 ? -10.234 2.428 18.125 1 97.94 130 GLU A N 1
ATOM 1038 C CA . GLU A 1 130 ? -8.961 3.137 18.219 1 97.94 130 GLU A CA 1
ATOM 1039 C C . GLU A 1 130 ? -8.203 3.088 16.891 1 97.94 130 GLU A C 1
ATOM 1041 O O . GLU A 1 130 ? -7.625 4.09 16.469 1 97.94 130 GLU A O 1
ATOM 1046 N N . TYR A 1 131 ? -8.211 1.91 16.266 1 98.75 131 TYR A N 1
ATOM 1047 C CA . TYR A 1 131 ? -7.562 1.789 14.961 1 98.75 131 TYR A CA 1
ATOM 1048 C C . TYR A 1 131 ? -8.344 2.551 13.898 1 98.75 131 TYR A C 1
ATOM 1050 O O . TYR A 1 131 ? -7.746 3.17 13.008 1 98.75 131 TYR A O 1
ATOM 1058 N N . ALA A 1 132 ? -9.672 2.461 13.977 1 98.5 132 ALA A N 1
ATOM 1059 C CA . ALA A 1 132 ? -10.516 3.188 13.023 1 98.5 132 ALA A CA 1
ATOM 1060 C C . ALA A 1 132 ? -10.203 4.68 13.055 1 98.5 132 ALA A C 1
ATOM 1062 O O . ALA A 1 132 ? -10.156 5.332 12.008 1 98.5 132 ALA A O 1
ATOM 1063 N N . ALA A 1 133 ? -10.008 5.219 14.219 1 98.25 133 ALA A N 1
ATOM 1064 C CA . ALA A 1 133 ? -9.695 6.637 14.383 1 98.25 133 ALA A CA 1
ATOM 1065 C C . ALA A 1 133 ? -8.352 6.977 13.742 1 98.25 133 ALA A C 1
ATOM 1067 O O . ALA A 1 133 ? -8.211 8.016 13.086 1 98.25 133 ALA A O 1
ATOM 1068 N N . VAL A 1 134 ? -7.371 6.129 13.945 1 98.75 134 VAL A N 1
ATOM 1069 C CA . VAL A 1 134 ? -6.035 6.336 13.391 1 98.75 134 VAL A CA 1
ATOM 1070 C C . VAL A 1 134 ? -6.102 6.312 11.867 1 98.75 134 VAL A C 1
ATOM 1072 O O . VAL A 1 134 ? -5.535 7.18 11.203 1 98.75 134 VAL A O 1
ATOM 1075 N N . VAL A 1 135 ? -6.785 5.312 11.289 1 98.75 135 VAL A N 1
ATOM 1076 C CA . VAL A 1 135 ? -6.879 5.16 9.844 1 98.75 135 VAL A CA 1
ATOM 1077 C C . VAL A 1 135 ? -7.668 6.328 9.25 1 98.75 135 VAL A C 1
ATOM 1079 O O . VAL A 1 135 ? -7.316 6.848 8.188 1 98.75 135 VAL A O 1
ATOM 1082 N N . LYS A 1 136 ? -8.672 6.754 9.938 1 98.19 136 LYS A N 1
ATOM 1083 C CA . LYS A 1 136 ? -9.438 7.914 9.484 1 98.19 136 LYS A CA 1
ATOM 1084 C C . LYS A 1 136 ? -8.57 9.164 9.461 1 98.19 136 LYS A C 1
ATOM 1086 O O . LYS A 1 136 ? -8.609 9.945 8.508 1 98.19 136 LYS A O 1
ATOM 1091 N N . ALA A 1 137 ? -7.855 9.391 10.531 1 98.69 137 ALA A N 1
ATOM 1092 C CA . ALA A 1 137 ? -6.938 10.531 10.57 1 98.69 137 ALA A CA 1
ATOM 1093 C C . ALA A 1 137 ? -5.938 10.469 9.414 1 98.69 137 ALA A C 1
ATOM 1095 O O . ALA A 1 137 ? -5.715 11.469 8.727 1 98.69 137 ALA A O 1
ATOM 1096 N N . ALA A 1 138 ? -5.375 9.305 9.211 1 98.81 138 ALA A N 1
ATOM 1097 C CA . ALA A 1 138 ? -4.422 9.109 8.125 1 98.81 138 ALA A CA 1
ATOM 1098 C C . ALA A 1 138 ? -5.062 9.422 6.773 1 98.81 138 ALA A C 1
ATOM 1100 O O . ALA A 1 138 ? -4.445 10.062 5.918 1 98.81 138 ALA A O 1
ATOM 1101 N N . ASP A 1 139 ? -6.27 8.969 6.578 1 98.31 139 ASP A N 1
ATOM 1102 C CA . ASP A 1 139 ? -7.004 9.188 5.336 1 98.31 139 ASP A CA 1
ATOM 1103 C C . ASP A 1 139 ? -7.23 10.68 5.09 1 98.31 139 ASP A C 1
ATOM 1105 O O . ASP A 1 139 ? -7.016 11.172 3.98 1 98.31 139 ASP A O 1
ATOM 1109 N N . VAL A 1 140 ? -7.582 11.406 6.07 1 98 140 VAL A N 1
ATOM 1110 C CA . VAL A 1 140 ? -7.82 12.844 5.98 1 98 140 VAL A CA 1
ATOM 1111 C C . VAL A 1 140 ? -6.504 13.562 5.688 1 98 140 VAL A C 1
ATOM 1113 O O . VAL A 1 140 ? -6.457 14.461 4.844 1 98 140 VAL A O 1
ATOM 1116 N N . ILE A 1 141 ? -5.504 13.172 6.375 1 98.06 141 ILE A N 1
ATOM 1117 C CA . ILE A 1 141 ? -4.191 13.781 6.188 1 98.06 141 ILE A CA 1
ATOM 1118 C C . ILE A 1 141 ? -3.736 13.586 4.742 1 98.06 141 ILE A C 1
ATOM 1120 O O . ILE A 1 141 ? -3.281 14.531 4.098 1 98.06 141 ILE A O 1
ATOM 1124 N N . CYS A 1 142 ? -3.895 12.367 4.223 1 98 142 CYS A N 1
ATOM 1125 C CA . CYS A 1 142 ? -3.473 12.086 2.857 1 98 142 CYS A CA 1
ATOM 1126 C C . CYS A 1 142 ? -4.297 12.891 1.856 1 98 142 CYS A C 1
ATOM 1128 O O . CYS A 1 142 ? -3.764 13.391 0.863 1 98 142 CYS A O 1
ATOM 1130 N N . ALA A 1 143 ? -5.57 13.008 2.139 1 97 143 ALA A N 1
ATOM 1131 C CA . ALA A 1 143 ? -6.414 13.836 1.279 1 97 143 ALA A CA 1
ATOM 1132 C C . ALA A 1 143 ? -5.961 15.297 1.306 1 97 143 ALA A C 1
ATOM 1134 O O . ALA A 1 143 ? -5.906 15.953 0.264 1 97 143 ALA A O 1
ATOM 1135 N N . TYR A 1 144 ? -5.652 15.789 2.412 1 97.12 144 TYR A N 1
ATOM 1136 C CA . TYR A 1 144 ? -5.184 17.156 2.58 1 97.12 144 TYR A CA 1
ATOM 1137 C C . TYR A 1 144 ? -3.873 17.391 1.836 1 97.12 144 TYR A C 1
ATOM 1139 O O . TYR A 1 144 ? -3.715 18.375 1.126 1 97.12 144 TYR A O 1
ATOM 1147 N N . LEU A 1 145 ? -2.977 16.438 2.023 1 96.19 145 LEU A N 1
ATOM 1148 C CA . LEU A 1 145 ? -1.684 16.531 1.356 1 96.19 145 LEU A CA 1
ATOM 1149 C C . LEU A 1 145 ? -1.851 16.516 -0.159 1 96.19 145 LEU A C 1
ATOM 1151 O O . LEU A 1 145 ? -1.178 17.266 -0.868 1 96.19 145 LEU A O 1
ATOM 1155 N N . LYS A 1 146 ? -2.705 15.672 -0.632 1 96.69 146 LYS A N 1
ATOM 1156 C CA . LYS A 1 146 ? -3.012 15.641 -2.059 1 96.69 146 LYS A CA 1
ATOM 1157 C C . LYS A 1 146 ? -3.541 16.984 -2.537 1 96.69 146 LYS A C 1
ATOM 1159 O O . LYS A 1 146 ? -3.113 17.5 -3.576 1 96.69 146 LYS A O 1
ATOM 1164 N N . ALA A 1 147 ? -4.477 17.531 -1.815 1 96.56 147 ALA A N 1
ATOM 1165 C CA . ALA A 1 147 ? -5.07 18.812 -2.186 1 96.56 147 ALA A CA 1
ATOM 1166 C C . ALA A 1 147 ? -4.027 19.922 -2.17 1 96.56 147 ALA A C 1
ATOM 1168 O O . ALA A 1 147 ? -3.977 20.75 -3.086 1 96.56 147 ALA A O 1
ATOM 1169 N N . LYS A 1 148 ? -3.217 19.953 -1.174 1 95.56 148 LYS A N 1
ATOM 1170 C CA . LYS A 1 148 ? -2.16 20.953 -1.073 1 95.56 148 LYS A CA 1
ATOM 1171 C C . LYS A 1 148 ? -1.176 20.828 -2.232 1 95.56 148 LYS A C 1
ATOM 1173 O O . LYS A 1 148 ? -0.687 21.844 -2.746 1 95.56 148 LYS A O 1
ATOM 1178 N N . ASP A 1 149 ? -0.844 19.625 -2.564 1 94.81 149 ASP A N 1
ATOM 1179 C CA . ASP A 1 149 ? 0.057 19.391 -3.688 1 94.81 149 ASP A CA 1
ATOM 1180 C C . ASP A 1 149 ? -0.527 19.938 -4.988 1 94.81 149 ASP A C 1
ATOM 1182 O O . ASP A 1 149 ? 0.185 20.547 -5.785 1 94.81 149 ASP A O 1
ATOM 1186 N N . GLU A 1 150 ? -1.785 19.781 -5.234 1 96.38 150 GLU A N 1
ATOM 1187 C CA . GLU A 1 150 ? -2.459 20.312 -6.41 1 96.38 150 GLU A CA 1
ATOM 1188 C C . GLU A 1 150 ? -2.42 21.844 -6.422 1 96.38 150 GLU A C 1
ATOM 1190 O O . GLU A 1 150 ? -2.182 22.453 -7.465 1 96.38 150 GLU A O 1
ATOM 1195 N N . LEU A 1 151 ? -2.637 22.438 -5.262 1 95.31 151 LEU A N 1
ATOM 1196 C CA . LEU A 1 151 ? -2.584 23.891 -5.152 1 95.31 151 LEU A CA 1
ATOM 1197 C C . LEU A 1 151 ? -1.175 24.406 -5.43 1 95.31 151 LEU A C 1
ATOM 1199 O O . LEU A 1 151 ? -1.004 25.453 -6.055 1 95.31 151 LEU A O 1
ATOM 1203 N N . ALA A 1 152 ? -0.234 23.656 -4.969 1 93 152 ALA A N 1
ATOM 1204 C CA . ALA A 1 152 ? 1.16 24.047 -5.188 1 93 152 ALA A CA 1
ATOM 1205 C C . ALA A 1 152 ? 1.5 24.047 -6.676 1 93 152 ALA A C 1
ATOM 1207 O O . ALA A 1 152 ? 2.41 24.75 -7.113 1 93 152 ALA A O 1
ATOM 1208 N N . HIS A 1 153 ? 0.764 23.297 -7.438 1 94.88 153 HIS A N 1
ATOM 1209 C CA . HIS A 1 153 ? 0.927 23.266 -8.891 1 94.88 153 HIS A CA 1
ATOM 1210 C C . HIS A 1 153 ? -0.113 24.156 -9.578 1 94.88 153 HIS A C 1
ATOM 1212 O O . HIS A 1 153 ? -0.498 23.891 -10.719 1 94.88 153 HIS A O 1
ATOM 1218 N N . HIS A 1 154 ? -0.674 25.047 -8.859 1 95.31 154 HIS A N 1
ATOM 1219 C CA . HIS A 1 154 ? -1.557 26.125 -9.32 1 95.31 154 HIS A CA 1
ATOM 1220 C C . HIS A 1 154 ? -2.891 25.562 -9.797 1 95.31 154 HIS A C 1
ATOM 1222 O O . HIS A 1 154 ? -3.504 26.109 -10.719 1 95.31 154 HIS A O 1
ATOM 1228 N N . ASN A 1 155 ? -3.223 24.391 -9.352 1 96.38 155 ASN A N 1
ATOM 1229 C CA . ASN A 1 155 ? -4.555 23.844 -9.617 1 96.38 155 ASN A CA 1
ATOM 1230 C C . ASN A 1 155 ? -5.57 24.344 -8.594 1 96.38 155 ASN A C 1
ATOM 1232 O O . ASN A 1 155 ? -5.871 23.641 -7.621 1 96.38 155 ASN A O 1
ATOM 1236 N N . HIS A 1 156 ? -6.207 25.406 -8.836 1 95.06 156 HIS A N 1
ATOM 1237 C CA . HIS A 1 156 ? -7.078 26.109 -7.898 1 95.06 156 HIS A CA 1
ATOM 1238 C C . HIS A 1 156 ? -8.391 25.359 -7.707 1 95.06 156 HIS A C 1
ATOM 1240 O O . HIS A 1 156 ? -9.164 25.672 -6.801 1 95.06 156 HIS A O 1
ATOM 1246 N N . GLU A 1 157 ? -8.602 24.328 -8.523 1 94.56 157 GLU A N 1
ATOM 1247 C CA . GLU A 1 157 ? -9.789 23.5 -8.359 1 94.56 157 GLU A CA 1
ATOM 1248 C C . GLU A 1 157 ? -9.836 22.875 -6.973 1 94.56 157 GLU A C 1
ATOM 1250 O O . GLU A 1 157 ? -10.914 22.531 -6.473 1 94.56 157 GLU A O 1
ATOM 1255 N N . PHE A 1 158 ? -8.695 22.797 -6.285 1 96.31 158 PHE A N 1
ATOM 1256 C CA . PHE A 1 158 ? -8.609 22.078 -5.02 1 96.31 158 PHE A CA 1
ATOM 1257 C C . PHE A 1 158 ? -8.688 23.047 -3.842 1 96.31 158 PHE A C 1
ATOM 1259 O O . PHE A 1 158 ? -8.57 22.625 -2.686 1 96.31 158 PHE A O 1
ATOM 1266 N N . SER A 1 159 ? -8.883 24.344 -4.129 1 96.62 159 SER A N 1
ATOM 1267 C CA . SER A 1 159 ? -8.953 25.328 -3.051 1 96.62 159 SER A CA 1
ATOM 1268 C C . SER A 1 159 ? -10.055 24.984 -2.059 1 96.62 159 SER A C 1
ATOM 1270 O O . SER A 1 159 ? -9.844 25.016 -0.845 1 96.62 159 SER A O 1
ATOM 1272 N N . HIS A 1 160 ? -11.242 24.625 -2.594 1 95.06 160 HIS A N 1
ATOM 1273 C CA . HIS A 1 160 ? -12.367 24.312 -1.722 1 95.06 160 HIS A CA 1
ATOM 1274 C C . HIS A 1 160 ? -12.125 23.047 -0.929 1 95.06 160 HIS A C 1
ATOM 1276 O O . HIS A 1 160 ? -12.656 22.875 0.171 1 95.06 160 HIS A O 1
ATOM 1282 N N . VAL A 1 161 ? -11.352 22.078 -1.453 1 95.31 161 VAL A N 1
ATOM 1283 C CA . VAL A 1 161 ? -11.023 20.844 -0.757 1 95.31 161 VAL A CA 1
ATOM 1284 C C . VAL A 1 161 ? -10.188 21.156 0.486 1 95.31 161 VAL A C 1
ATOM 1286 O O . VAL A 1 161 ? -10.484 20.672 1.578 1 95.31 161 VAL A O 1
ATOM 1289 N N . VAL A 1 162 ? -9.188 22 0.292 1 96.38 162 VAL A N 1
ATOM 1290 C CA . VAL A 1 162 ? -8.344 22.406 1.41 1 96.38 162 VAL A CA 1
ATOM 1291 C C . VAL A 1 162 ? -9.18 23.109 2.467 1 96.38 162 VAL A C 1
ATOM 1293 O O . VAL A 1 162 ? -9.062 22.828 3.66 1 96.38 162 VAL A O 1
ATOM 1296 N N . GLU A 1 163 ? -10.039 23.984 2.029 1 96.44 163 GLU A N 1
ATOM 1297 C CA . GLU A 1 163 ? -10.898 24.75 2.934 1 96.44 163 GLU A CA 1
ATOM 1298 C C . GLU A 1 163 ? -11.789 23.812 3.75 1 96.44 163 GLU A C 1
ATOM 1300 O O . GLU A 1 163 ? -12.023 24.047 4.938 1 96.44 163 GLU A O 1
ATOM 1305 N N . LYS A 1 164 ? -12.266 22.766 3.166 1 94.81 164 LYS A N 1
ATOM 1306 C CA . LYS A 1 164 ? -13.164 21.812 3.83 1 94.81 164 LYS A CA 1
ATOM 1307 C C . LYS A 1 164 ? -12.383 20.906 4.781 1 94.81 164 LYS A C 1
ATOM 1309 O O . LYS A 1 164 ? -12.906 20.5 5.82 1 94.81 164 LYS A O 1
ATOM 1314 N N . LEU A 1 165 ? -11.148 20.594 4.426 1 96.25 165 LEU A N 1
ATOM 1315 C CA . LEU A 1 165 ? -10.375 19.625 5.199 1 96.25 165 LEU A CA 1
ATOM 1316 C C . LEU A 1 165 ? -9.688 20.312 6.379 1 96.25 165 LEU A C 1
ATOM 1318 O O . LEU A 1 165 ? -9.375 19.656 7.383 1 96.25 165 LEU A O 1
ATOM 1322 N N . GLU A 1 166 ? -9.492 21.625 6.289 1 96.31 166 GLU A N 1
ATOM 1323 C CA . GLU A 1 166 ? -8.727 22.344 7.305 1 96.31 166 GLU A CA 1
ATOM 1324 C C . GLU A 1 166 ? -9.398 22.25 8.672 1 96.31 166 GLU A C 1
ATOM 1326 O O . GLU A 1 166 ? -8.75 21.922 9.672 1 96.31 166 GLU A O 1
ATOM 1331 N N . PRO A 1 167 ? -10.766 22.469 8.781 1 97 167 PRO A N 1
ATOM 1332 C CA . PRO A 1 167 ? -11.422 22.297 10.078 1 97 167 PRO A CA 1
ATOM 1333 C C . PRO A 1 167 ? -11.32 20.859 10.602 1 97 167 PRO A C 1
ATOM 1335 O O . PRO A 1 167 ? -11.188 20.656 11.812 1 97 167 PRO A O 1
ATOM 1338 N N . LYS A 1 168 ? -11.414 19.859 9.734 1 96.88 168 LYS A N 1
ATOM 1339 C CA . LYS A 1 168 ? -11.266 18.453 10.141 1 96.88 168 LYS A CA 1
ATOM 1340 C C . LYS A 1 168 ? -9.859 18.188 10.672 1 96.88 168 LYS A C 1
ATOM 1342 O O . LYS A 1 168 ? -9.695 17.5 11.68 1 96.88 168 LYS A O 1
ATOM 1347 N N . LEU A 1 169 ? -8.906 18.734 9.984 1 97 169 LEU A N 1
ATOM 1348 C CA . LEU A 1 169 ? -7.523 18.578 10.422 1 97 169 LEU A CA 1
ATOM 1349 C C . LEU A 1 169 ? -7.297 19.266 11.766 1 97 169 LEU A C 1
ATOM 1351 O O . LEU A 1 169 ? -6.559 18.75 12.609 1 97 169 LEU A O 1
ATOM 1355 N N . ALA A 1 170 ? -7.898 20.438 11.922 1 96.88 170 ALA A N 1
ATOM 1356 C CA . ALA A 1 170 ? -7.793 21.156 13.18 1 96.88 170 ALA A CA 1
ATOM 1357 C C . ALA A 1 170 ? -8.359 20.344 14.336 1 96.88 170 ALA A C 1
ATOM 1359 O O . ALA A 1 170 ? -7.805 20.328 15.438 1 96.88 170 ALA A O 1
ATOM 1360 N N . GLU A 1 171 ? -9.445 19.656 14.07 1 98 171 GLU A N 1
ATOM 1361 C CA . GLU A 1 171 ? -10.039 18.781 15.078 1 98 171 GLU A CA 1
ATOM 1362 C C . GLU A 1 171 ? -9.125 17.594 15.367 1 98 171 GLU A C 1
ATOM 1364 O O . GLU A 1 171 ? -8.914 17.234 16.531 1 98 171 GLU A O 1
ATOM 1369 N N . LEU A 1 172 ? -8.578 17.031 14.352 1 97.88 172 LEU A N 1
ATOM 1370 C CA . LEU A 1 172 ? -7.691 15.883 14.5 1 97.88 172 LEU A CA 1
ATOM 1371 C C . LEU A 1 172 ? -6.414 16.266 15.234 1 97.88 172 LEU A C 1
ATOM 1373 O O . LEU A 1 172 ? -5.836 15.445 15.953 1 97.88 172 LEU A O 1
ATOM 1377 N N . ARG A 1 173 ? -6.004 17.484 15.07 1 96.44 173 ARG A N 1
ATOM 1378 C CA . ARG A 1 173 ? -4.777 17.984 15.68 1 96.44 173 ARG A CA 1
ATOM 1379 C C . ARG A 1 173 ? -4.887 18 17.203 1 96.44 173 ARG A C 1
ATOM 1381 O O . ARG A 1 173 ? -3.875 18.094 17.906 1 96.44 173 ARG A O 1
ATOM 1388 N N . ARG A 1 174 ? -6.094 17.875 17.75 1 97.38 174 ARG A N 1
ATOM 1389 C CA . ARG A 1 174 ? -6.273 17.781 19.203 1 97.38 174 ARG A CA 1
ATOM 1390 C C . ARG A 1 174 ? -5.641 16.5 19.75 1 97.38 174 ARG A C 1
ATOM 1392 O O . ARG A 1 174 ? -5.285 16.438 20.922 1 97.38 174 ARG A O 1
ATOM 1399 N N . GLU A 1 175 ? -5.566 15.477 18.891 1 97.56 175 GLU A N 1
ATOM 1400 C CA . GLU A 1 175 ? -4.793 14.297 19.25 1 97.56 175 GLU A CA 1
ATOM 1401 C C . GLU A 1 175 ? -3.295 14.57 19.156 1 97.56 175 GLU A C 1
ATOM 1403 O O . GLU A 1 175 ? -2.801 14.992 18.109 1 97.56 175 GLU A O 1
ATOM 1408 N N . PRO A 1 176 ? -2.561 14.32 20.203 1 98 176 PRO A N 1
ATOM 1409 C CA . PRO A 1 176 ? -1.157 14.742 20.234 1 98 176 PRO A CA 1
ATOM 1410 C C . PRO A 1 176 ? -0.318 14.078 19.141 1 98 176 PRO A C 1
ATOM 1412 O O . PRO A 1 176 ? 0.6 14.703 18.594 1 98 176 PRO A O 1
ATOM 1415 N N . GLU A 1 177 ? -0.524 12.812 18.875 1 98.12 177 GLU A N 1
ATOM 1416 C CA . GLU A 1 177 ? 0.246 12.148 17.828 1 98.12 177 GLU A CA 1
ATOM 1417 C C . GLU A 1 177 ? -0.008 12.781 16.453 1 98.12 177 GLU A C 1
ATOM 1419 O O . GLU A 1 177 ? 0.89 12.836 15.617 1 98.12 177 GLU A O 1
ATOM 1424 N N . VAL A 1 178 ? -1.221 13.242 16.188 1 98.25 178 VAL A N 1
ATOM 1425 C CA . VAL A 1 178 ? -1.533 13.914 14.922 1 98.25 178 VAL A CA 1
ATOM 1426 C C . VAL A 1 178 ? -0.862 15.289 14.891 1 98.25 178 VAL A C 1
ATOM 1428 O O . VAL A 1 178 ? -0.312 15.688 13.859 1 98.25 178 VAL A O 1
ATOM 1431 N N . ALA A 1 179 ? -0.907 16.016 16 1 97.75 179 ALA A N 1
ATOM 1432 C CA . ALA A 1 179 ? -0.225 17.297 16.094 1 97.75 179 ALA A CA 1
ATOM 1433 C C . ALA A 1 179 ? 1.264 17.156 15.789 1 97.75 179 ALA A C 1
ATOM 1435 O O . ALA A 1 179 ? 1.817 17.906 14.984 1 97.75 179 ALA A O 1
ATOM 1436 N N . TYR A 1 180 ? 1.861 16.188 16.484 1 97.62 180 TYR A N 1
ATOM 1437 C CA . TYR A 1 180 ? 3.273 15.922 16.234 1 97.62 180 TYR A CA 1
ATOM 1438 C C . TYR A 1 180 ? 3.523 15.617 14.766 1 97.62 180 TYR A C 1
ATOM 1440 O O . TYR A 1 180 ? 4.457 16.156 14.164 1 97.62 180 TYR A O 1
ATOM 1448 N N . PHE A 1 181 ? 2.748 14.742 14.211 1 97.75 181 PHE A N 1
ATOM 1449 C CA . PHE A 1 181 ? 2.879 14.344 12.812 1 97.75 181 PHE A CA 1
ATOM 1450 C C . PHE A 1 181 ? 2.846 15.562 11.898 1 97.75 181 PHE A C 1
ATOM 1452 O O . PHE A 1 181 ? 3.713 15.719 11.039 1 97.75 181 PHE A O 1
ATOM 1459 N N . LEU A 1 182 ? 1.817 16.328 12.055 1 96.12 182 LEU A N 1
ATOM 1460 C CA . LEU A 1 182 ? 1.627 17.5 11.188 1 96.12 182 LEU A CA 1
ATOM 1461 C C . LEU A 1 182 ? 2.783 18.484 11.336 1 96.12 182 LEU A C 1
ATOM 1463 O O . LEU A 1 182 ? 3.27 19.031 10.344 1 96.12 182 LEU A O 1
ATOM 1467 N N . ASP A 1 183 ? 3.287 18.688 12.484 1 95.44 183 ASP A N 1
ATOM 1468 C CA . ASP A 1 183 ? 4.359 19.641 12.742 1 95.44 183 ASP A CA 1
ATOM 1469 C C . ASP A 1 183 ? 5.684 19.141 12.164 1 95.44 183 ASP A C 1
ATOM 1471 O O . ASP A 1 183 ? 6.484 19.938 11.664 1 95.44 183 ASP A O 1
ATOM 1475 N N . VAL A 1 184 ? 5.871 17.875 12.156 1 96.12 184 VAL A N 1
ATOM 1476 C CA . VAL A 1 184 ? 7.18 17.312 11.844 1 96.12 184 VAL A CA 1
ATOM 1477 C C . VAL A 1 184 ? 7.242 16.922 10.375 1 96.12 184 VAL A C 1
ATOM 1479 O O . VAL A 1 184 ? 8.281 17.094 9.727 1 96.12 184 VAL A O 1
ATOM 1482 N N . PHE A 1 185 ? 6.137 16.469 9.812 1 95.06 185 PHE A N 1
ATOM 1483 C CA . PHE A 1 185 ? 6.223 15.805 8.516 1 95.06 185 PHE A CA 1
ATOM 1484 C C . PHE A 1 185 ? 5.539 16.641 7.441 1 95.06 185 PHE A C 1
ATOM 1486 O O . PHE A 1 185 ? 5.859 16.516 6.258 1 95.06 185 PHE A O 1
ATOM 1493 N N . LEU A 1 186 ? 4.656 17.516 7.777 1 90 186 LEU A N 1
ATOM 1494 C CA . LEU A 1 186 ? 3.812 18.156 6.777 1 90 186 LEU A CA 1
ATOM 1495 C C . LEU A 1 186 ? 4.613 19.172 5.965 1 90 186 LEU A C 1
ATOM 1497 O O . LEU A 1 186 ? 4.43 19.281 4.75 1 90 186 LEU A O 1
ATOM 1501 N N . ALA A 1 187 ? 5.512 19.891 6.602 1 84.06 187 ALA A N 1
ATOM 1502 C CA . ALA A 1 187 ? 6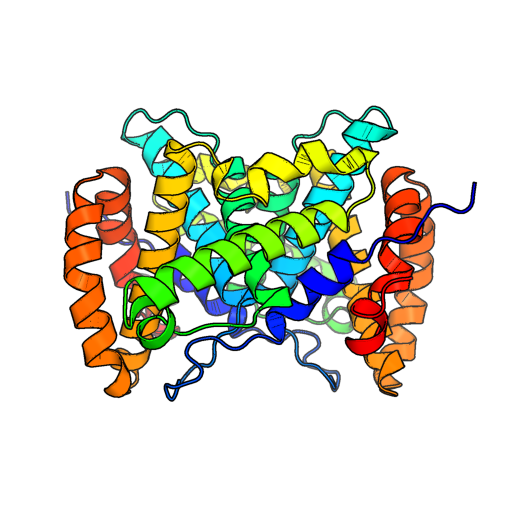.25 20.969 5.953 1 84.06 187 ALA A CA 1
ATOM 1503 C C . ALA A 1 187 ? 7.098 20.438 4.801 1 84.06 187 ALA A C 1
ATOM 1505 O O . ALA A 1 187 ? 7.289 21.125 3.793 1 84.06 187 ALA A O 1
ATOM 1506 N N . SER A 1 188 ? 7.488 19.219 4.844 1 86.12 188 SER A N 1
ATOM 1507 C CA . SER A 1 188 ? 8.414 18.672 3.855 1 86.12 188 SER A CA 1
ATOM 1508 C C . SER A 1 188 ? 7.66 18 2.715 1 86.12 188 SER A C 1
ATOM 1510 O O . SER A 1 188 ? 8.242 17.703 1.668 1 86.12 188 SER A O 1
ATOM 1512 N N . CYS A 1 189 ? 6.453 17.672 2.84 1 79.75 189 CYS A N 1
ATOM 1513 C CA . CYS A 1 189 ? 5.707 16.922 1.831 1 79.75 189 CYS A CA 1
ATOM 1514 C C . CYS A 1 189 ? 5.465 17.781 0.592 1 79.75 189 CYS A C 1
ATOM 1516 O O . CYS A 1 189 ? 5.199 17.25 -0.489 1 79.75 189 CYS A O 1
ATOM 1518 N N . GLY A 1 190 ? 5.672 19.062 0.602 1 72.88 190 GLY A N 1
ATOM 1519 C CA . GLY A 1 190 ? 5.543 19.922 -0.564 1 72.88 190 GLY A CA 1
ATOM 1520 C C . GLY A 1 190 ? 6.879 20.359 -1.128 1 72.88 190 GLY A C 1
ATOM 1521 O O . GLY A 1 190 ? 6.93 21.141 -2.084 1 72.88 190 GLY A O 1
ATOM 1522 N N . ALA A 1 191 ? 7.898 19.75 -0.642 1 74 191 ALA A N 1
ATOM 1523 C CA . ALA A 1 191 ? 9.234 20.172 -1.041 1 74 191 ALA A CA 1
ATOM 1524 C C . ALA A 1 191 ? 9.633 19.547 -2.377 1 74 191 ALA A C 1
ATOM 1526 O O . ALA A 1 191 ? 9.188 18.453 -2.715 1 74 191 ALA A O 1
ATOM 1527 N N . THR A 1 192 ? 10.391 20.266 -3.189 1 73.94 192 THR A N 1
ATOM 1528 C CA . THR A 1 192 ? 10.938 19.766 -4.445 1 73.94 192 THR A CA 1
ATOM 1529 C C . THR A 1 192 ? 12.117 18.828 -4.191 1 73.94 192 THR A C 1
ATOM 1531 O O . THR A 1 192 ? 12.68 18.812 -3.096 1 73.94 192 THR A O 1
ATOM 1534 N N . LEU A 1 193 ? 12.367 18 -5.281 1 72.12 193 LEU A N 1
ATOM 1535 C CA . LEU A 1 193 ? 13.469 17.062 -5.18 1 72.12 193 LEU A CA 1
ATOM 1536 C C . LEU A 1 193 ? 14.766 17.781 -4.82 1 72.12 193 LEU A C 1
ATOM 1538 O O . LEU A 1 193 ? 15.531 17.297 -3.979 1 72.12 193 LEU A O 1
ATOM 1542 N N . ASP A 1 194 ? 15.039 18.828 -5.43 1 64.12 194 ASP A N 1
ATOM 1543 C CA . ASP A 1 194 ? 16.25 19.609 -5.18 1 64.12 194 ASP A CA 1
ATOM 1544 C C . ASP A 1 194 ? 16.297 20.078 -3.732 1 64.12 194 ASP A C 1
ATOM 1546 O O . ASP A 1 194 ? 17.375 20.094 -3.115 1 64.12 194 ASP A O 1
ATOM 1550 N N . SER A 1 195 ? 15.211 20.469 -3.172 1 72.19 195 SER A N 1
ATOM 1551 C CA . SER A 1 195 ? 15.148 20.953 -1.8 1 72.19 195 SER A CA 1
ATOM 1552 C C . SER A 1 195 ? 15.359 19.828 -0.797 1 72.19 195 SER A C 1
ATOM 1554 O O . SER A 1 195 ? 15.914 20.047 0.283 1 72.19 195 SER A O 1
ATOM 1556 N N . LEU A 1 196 ? 14.945 18.688 -1.229 1 74 196 LEU A N 1
ATOM 1557 C CA . LEU A 1 196 ? 15.07 17.531 -0.354 1 74 196 LEU A CA 1
ATOM 1558 C C . LEU A 1 196 ? 16.5 17.016 -0.345 1 74 196 LEU A C 1
ATOM 1560 O O . LEU A 1 196 ? 16.984 16.516 0.674 1 74 196 LEU A O 1
ATOM 1564 N N . ALA A 1 197 ? 17.141 17.047 -1.523 1 69.19 197 ALA A N 1
ATOM 1565 C CA . ALA A 1 197 ? 18.484 16.5 -1.699 1 69.19 197 ALA A CA 1
ATOM 1566 C C . ALA A 1 197 ? 19.547 17.438 -1.131 1 69.19 197 ALA A C 1
ATOM 1568 O O . ALA A 1 197 ? 20.688 17.031 -0.905 1 69.19 197 ALA A O 1
ATOM 1569 N N . SER A 1 198 ? 19.172 18.766 -0.95 1 56.72 198 SER A N 1
ATOM 1570 C CA . SER A 1 198 ? 20.125 19.75 -0.456 1 56.72 198 SER A CA 1
ATOM 1571 C C . SER A 1 198 ? 20.328 19.609 1.05 1 56.72 198 SER A C 1
ATOM 1573 O O . SER A 1 198 ? 19.359 19.516 1.807 1 56.72 198 SER A O 1
ATOM 1575 N N . PRO A 1 199 ? 21.578 19.125 1.494 1 50.41 199 PRO A N 1
ATOM 1576 C CA . PRO A 1 199 ? 21.906 19.031 2.92 1 50.41 199 PRO A CA 1
ATOM 1577 C C . PRO A 1 199 ? 21.609 20.312 3.682 1 50.41 199 PRO A C 1
ATOM 1579 O O . PRO A 1 199 ? 21.75 21.406 3.131 1 50.41 199 PRO A O 1
ATOM 1582 N N . SER A 1 200 ? 20.516 20.281 4.527 1 41.22 200 SER A N 1
ATOM 1583 C CA . SER A 1 200 ? 20.547 21.469 5.363 1 41.22 200 SER A CA 1
ATOM 1584 C C . SER A 1 200 ? 21.906 21.656 6.012 1 41.22 200 SER A C 1
ATOM 1586 O O . SER A 1 200 ? 22.609 20.688 6.309 1 41.22 200 SER A O 1
ATOM 1588 N N . MET B 1 1 ? 11.758 23.906 21.531 1 36.94 1 MET B N 1
ATOM 1589 C CA . MET B 1 1 ? 12.828 23.375 20.688 1 36.94 1 MET B CA 1
ATOM 1590 C C . MET B 1 1 ? 12.328 23.141 19.266 1 36.94 1 MET B C 1
ATOM 1592 O O . MET B 1 1 ? 11.273 22.531 19.062 1 36.94 1 MET B O 1
ATOM 1596 N N . THR B 1 2 ? 12.578 23.922 18.312 1 46.31 2 THR B N 1
ATOM 1597 C CA . THR B 1 2 ? 12.047 23.984 16.953 1 46.31 2 THR B CA 1
ATOM 1598 C C . THR B 1 2 ? 12.039 22.594 16.312 1 46.31 2 THR B C 1
ATOM 1600 O O . THR B 1 2 ? 13.078 21.938 16.234 1 46.31 2 THR B O 1
ATOM 1603 N N . GLN B 1 3 ? 11.039 21.844 16.578 1 59.5 3 GLN B N 1
ATOM 1604 C CA . GLN B 1 3 ? 11.031 20.438 16.172 1 59.5 3 GLN B CA 1
ATOM 1605 C C . GLN B 1 3 ? 11.43 20.281 14.703 1 59.5 3 GLN B C 1
ATOM 1607 O O . GLN B 1 3 ? 10.906 21 13.836 1 59.5 3 GLN B O 1
ATOM 1612 N N . SER B 1 4 ? 12.641 19.703 14.492 1 76.06 4 SER B N 1
ATOM 1613 C CA . SER B 1 4 ? 13.258 19.5 13.188 1 76.06 4 SER B CA 1
ATOM 1614 C C . SER B 1 4 ? 12.305 18.781 12.234 1 76.06 4 SER B C 1
ATOM 1616 O O . SER B 1 4 ? 11.492 17.969 12.672 1 76.06 4 SER B O 1
ATOM 1618 N N . THR B 1 5 ? 12.055 19.297 11.094 1 89.62 5 THR B N 1
ATOM 1619 C CA . THR B 1 5 ? 11.219 18.75 10.031 1 89.62 5 THR B CA 1
ATOM 1620 C C . THR B 1 5 ? 11.828 17.469 9.461 1 89.62 5 THR B C 1
ATOM 1622 O O . THR B 1 5 ? 13.031 17.234 9.602 1 89.62 5 THR B O 1
ATOM 1625 N N . SER B 1 6 ? 11.008 16.578 9.203 1 95.69 6 SER B N 1
ATOM 1626 C CA . SER B 1 6 ? 11.43 15.305 8.625 1 95.69 6 SER B CA 1
ATOM 1627 C C . SER B 1 6 ? 11.086 15.234 7.141 1 95.69 6 SER B C 1
ATOM 1629 O O . SER B 1 6 ? 9.984 15.609 6.734 1 95.69 6 SER B O 1
ATOM 1631 N N . THR B 1 7 ? 12 14.68 6.352 1 94.5 7 THR B N 1
ATOM 1632 C CA . THR B 1 7 ? 11.773 14.523 4.918 1 94.5 7 THR B CA 1
ATOM 1633 C C . THR B 1 7 ? 11.328 13.102 4.594 1 94.5 7 THR B C 1
ATOM 1635 O O . THR B 1 7 ? 11.18 12.742 3.424 1 94.5 7 THR B O 1
ATOM 1638 N N . PHE B 1 8 ? 11.156 12.305 5.555 1 96.94 8 PHE B N 1
ATOM 1639 C CA . PHE B 1 8 ? 10.836 10.891 5.391 1 96.94 8 PHE B CA 1
ATOM 1640 C C . PHE B 1 8 ? 9.602 10.711 4.504 1 96.94 8 PHE B C 1
ATOM 1642 O O . PHE B 1 8 ? 9.656 10.008 3.496 1 96.94 8 PHE B O 1
ATOM 1649 N N . LEU B 1 9 ? 8.547 11.359 4.82 1 95.94 9 LEU B N 1
ATOM 1650 C CA . LEU B 1 9 ? 7.289 11.211 4.09 1 95.94 9 LEU B CA 1
ATOM 1651 C C . LEU B 1 9 ? 7.406 11.812 2.691 1 95.94 9 LEU B C 1
ATOM 1653 O O . LEU B 1 9 ? 6.797 11.312 1.743 1 95.94 9 LEU B O 1
ATOM 1657 N N . ALA B 1 10 ? 8.172 12.875 2.57 1 93.06 10 ALA B N 1
ATOM 1658 C CA . ALA B 1 10 ? 8.375 13.5 1.266 1 93.06 10 ALA B CA 1
ATOM 1659 C C . ALA B 1 10 ? 8.992 12.508 0.277 1 93.06 10 ALA B C 1
ATOM 1661 O O . ALA B 1 10 ? 8.633 12.5 -0.903 1 93.06 10 ALA B O 1
ATOM 1662 N N . TRP B 1 11 ? 9.844 11.695 0.731 1 93.56 11 TRP B N 1
ATOM 1663 C CA . TRP B 1 11 ? 10.477 10.688 -0.115 1 93.56 11 TRP B CA 1
ATOM 1664 C C . TRP B 1 11 ? 9.508 9.562 -0.443 1 93.56 11 TRP B C 1
ATOM 1666 O O . TRP B 1 11 ? 9.336 9.195 -1.609 1 93.56 11 TRP B O 1
ATOM 1676 N N . LEU B 1 12 ? 8.82 9.039 0.579 1 96.25 12 LEU B N 1
ATOM 1677 C CA . LEU B 1 12 ? 7.949 7.891 0.373 1 96.25 12 LEU B CA 1
ATOM 1678 C C . LEU B 1 12 ? 6.77 8.25 -0.521 1 96.25 12 LEU B C 1
ATOM 1680 O O . LEU B 1 12 ? 6.297 7.422 -1.299 1 96.25 12 LEU B O 1
ATOM 1684 N N . PHE B 1 13 ? 6.332 9.477 -0.485 1 95.06 13 PHE B N 1
ATOM 1685 C CA . PHE B 1 13 ? 5.176 9.906 -1.268 1 95.06 13 PHE B CA 1
ATOM 1686 C C . PHE B 1 13 ? 5.57 10.164 -2.717 1 95.06 13 PHE B C 1
ATOM 1688 O O . PHE B 1 13 ? 4.711 10.438 -3.559 1 95.06 13 PHE B O 1
ATOM 1695 N N . ARG B 1 14 ? 6.816 9.93 -3.057 1 93.81 14 ARG B N 1
ATOM 1696 C CA . ARG B 1 14 ? 7.266 10.023 -4.441 1 93.81 14 ARG B CA 1
ATOM 1697 C C . ARG B 1 14 ? 7.23 8.656 -5.121 1 93.81 14 ARG B C 1
ATOM 1699 O O . ARG B 1 14 ? 7.434 8.555 -6.336 1 93.81 14 ARG B O 1
ATOM 1706 N N . MET B 1 15 ? 6.902 7.656 -4.375 1 96.81 15 MET B N 1
ATOM 1707 C CA . MET B 1 15 ? 6.902 6.293 -4.902 1 96.81 15 MET B CA 1
ATOM 1708 C C . MET B 1 15 ? 5.984 6.18 -6.113 1 96.81 15 MET B C 1
ATOM 1710 O O . MET B 1 15 ? 6.312 5.484 -7.082 1 96.81 15 MET B O 1
ATOM 1714 N N . PRO B 1 16 ? 4.867 6.914 -6.164 1 96.69 16 PRO B N 1
ATOM 1715 C CA . PRO B 1 16 ? 4.016 6.844 -7.355 1 96.69 16 PRO B CA 1
ATOM 1716 C C . PRO B 1 16 ? 4.691 7.43 -8.594 1 96.69 16 PRO B C 1
ATOM 1718 O O . PRO B 1 16 ? 4.25 7.18 -9.719 1 96.69 16 PRO B O 1
ATOM 1721 N N . LEU B 1 17 ? 5.715 8.18 -8.445 1 95.06 17 LEU B N 1
ATOM 1722 C CA . LEU B 1 17 ? 6.398 8.82 -9.562 1 95.06 17 LEU B CA 1
ATOM 1723 C C . LEU B 1 17 ? 7.43 7.879 -10.18 1 95.06 17 LEU B C 1
ATOM 1725 O O . LEU B 1 17 ? 7.941 8.148 -11.273 1 95.06 17 LEU B O 1
ATOM 1729 N N . ILE B 1 18 ? 7.723 6.777 -9.477 1 96.5 18 ILE B N 1
ATOM 1730 C CA . ILE B 1 18 ? 8.75 5.844 -9.93 1 96.5 18 ILE B CA 1
ATOM 1731 C C . ILE B 1 18 ? 8.102 4.715 -10.734 1 96.5 18 ILE B C 1
ATOM 1733 O O . ILE B 1 18 ? 7.539 3.783 -10.156 1 96.5 18 ILE B O 1
ATOM 1737 N N . ARG B 1 19 ? 8.289 4.785 -12.047 1 95.75 19 ARG B N 1
ATOM 1738 C CA . ARG B 1 19 ? 7.727 3.781 -12.945 1 95.75 19 ARG B CA 1
ATOM 1739 C C . ARG B 1 19 ? 8.539 2.492 -12.906 1 95.75 19 ARG B C 1
ATOM 1741 O O . ARG B 1 19 ? 9.773 2.533 -12.859 1 95.75 19 ARG B O 1
ATOM 1748 N N . ARG B 1 20 ? 7.906 1.395 -12.945 1 95.94 20 ARG B N 1
ATOM 1749 C CA . ARG B 1 20 ? 8.562 0.093 -13.008 1 95.94 20 ARG B CA 1
ATOM 1750 C C . ARG B 1 20 ? 8.648 -0.407 -14.445 1 95.94 20 ARG B C 1
ATOM 1752 O O . ARG B 1 20 ? 7.871 0.02 -15.305 1 95.94 20 ARG B O 1
ATOM 1759 N N . TRP B 1 21 ? 9.57 -1.28 -14.719 1 93.75 21 TRP B N 1
ATOM 1760 C CA . TRP B 1 21 ? 9.758 -1.897 -16.031 1 93.75 21 TRP B CA 1
ATOM 1761 C C . TRP B 1 21 ? 10.172 -0.859 -17.062 1 93.75 21 TRP B C 1
ATOM 1763 O O . TRP B 1 21 ? 9.672 -0.857 -18.188 1 93.75 21 TRP B O 1
ATOM 1773 N N . SER B 1 22 ? 10.938 0.19 -16.781 1 88.5 22 SER B N 1
ATOM 1774 C CA . SER B 1 22 ? 11.258 1.382 -17.562 1 88.5 22 SER B CA 1
ATOM 1775 C C . SER B 1 22 ? 11.805 1.014 -18.938 1 88.5 22 SER B C 1
ATOM 1777 O O . SER B 1 22 ? 11.672 1.784 -19.891 1 88.5 22 SER B O 1
ATOM 1779 N N . LEU B 1 23 ? 12.352 -0.181 -19.203 1 86.94 23 LEU B N 1
ATOM 1780 C CA . LEU B 1 23 ? 12.906 -0.508 -20.516 1 86.94 23 LEU B CA 1
ATOM 1781 C C . LEU B 1 23 ? 11.953 -1.395 -21.312 1 86.94 23 LEU B C 1
ATOM 1783 O O . LEU B 1 23 ? 12.273 -1.814 -22.422 1 86.94 23 LEU B O 1
ATOM 1787 N N . MET B 1 24 ? 10.844 -1.573 -20.766 1 91.69 24 MET B N 1
ATOM 1788 C CA . MET B 1 24 ? 9.844 -2.42 -21.406 1 91.69 24 MET B CA 1
ATOM 1789 C C . MET B 1 24 ? 8.539 -1.653 -21.625 1 91.69 24 MET B C 1
ATOM 1791 O O . MET B 1 24 ? 8.133 -0.869 -20.766 1 91.69 24 MET B O 1
ATOM 1795 N N . TYR B 1 25 ? 8 -1.817 -22.781 1 93.69 25 TYR B N 1
ATOM 1796 C CA . TYR B 1 25 ? 6.664 -1.273 -22.984 1 93.69 25 TYR B CA 1
ATOM 1797 C C . TYR B 1 25 ? 5.637 -2.021 -22.141 1 93.69 25 TYR B C 1
ATOM 1799 O O . TYR B 1 25 ? 5.574 -3.252 -22.188 1 93.69 25 TYR B O 1
ATOM 1807 N N . CYS B 1 26 ? 4.914 -1.305 -21.375 1 95.5 26 CYS B N 1
ATOM 1808 C CA . CYS B 1 26 ? 3.84 -1.874 -20.578 1 95.5 26 CYS B CA 1
ATOM 1809 C C . CYS B 1 26 ? 2.477 -1.438 -21.094 1 95.5 26 CYS B C 1
ATOM 1811 O O . CYS B 1 26 ? 2.213 -0.241 -21.234 1 95.5 26 CYS B O 1
ATOM 1813 N N . VAL B 1 27 ? 1.698 -2.393 -21.422 1 96.19 27 VAL B N 1
ATOM 1814 C CA . VAL B 1 27 ? 0.312 -2.076 -21.766 1 96.19 27 VAL B CA 1
ATOM 1815 C C . VAL B 1 27 ? -0.362 -1.403 -20.562 1 96.19 27 VAL B C 1
ATOM 1817 O O . VAL B 1 27 ? -1.077 -0.411 -20.734 1 96.19 27 VAL B O 1
ATOM 1820 N N . LYS B 1 28 ? -0.148 -1.937 -19.375 1 94.88 28 LYS B N 1
ATOM 1821 C CA . LYS B 1 28 ? -0.611 -1.369 -18.109 1 94.88 28 LYS B CA 1
ATOM 1822 C C . LYS B 1 28 ? 0.56 -0.86 -17.281 1 94.88 28 LYS B C 1
ATOM 1824 O O . LYS B 1 28 ? 1.214 -1.636 -16.578 1 94.88 28 LYS B O 1
ATOM 1829 N N . PRO B 1 29 ? 0.737 0.437 -17.312 1 96.12 29 PRO B N 1
ATOM 1830 C CA . PRO B 1 29 ? 1.844 0.963 -16.5 1 96.12 29 PRO B CA 1
ATOM 1831 C C . PRO B 1 29 ? 1.713 0.623 -15.023 1 96.12 29 PRO B C 1
ATOM 1833 O O . PRO B 1 29 ? 0.6 0.424 -14.523 1 96.12 29 PRO B O 1
ATOM 1836 N N . GLU B 1 30 ? 2.812 0.532 -14.352 1 97.31 30 GLU B N 1
ATOM 1837 C CA . GLU B 1 30 ? 2.904 0.245 -12.922 1 97.31 30 GLU B CA 1
ATOM 1838 C C . GLU B 1 30 ? 3.957 1.121 -12.25 1 97.31 30 GLU B C 1
ATOM 1840 O O . GLU B 1 30 ? 5.035 1.341 -12.805 1 97.31 30 GLU B O 1
ATOM 1845 N N . ASN B 1 31 ? 3.646 1.648 -11.078 1 97.81 31 ASN B N 1
ATOM 1846 C CA . ASN B 1 31 ? 4.652 2.371 -10.312 1 97.81 31 ASN B CA 1
ATOM 1847 C C . ASN B 1 31 ? 4.961 1.668 -8.992 1 97.81 31 ASN B C 1
ATOM 1849 O O . ASN B 1 31 ? 4.328 0.667 -8.656 1 97.81 31 ASN B O 1
ATOM 1853 N N . VAL B 1 32 ? 5.914 2.146 -8.273 1 97.94 32 VAL B N 1
ATOM 1854 C CA . VAL B 1 32 ? 6.469 1.479 -7.105 1 97.94 32 VAL B CA 1
ATOM 1855 C C . VAL B 1 32 ? 5.441 1.469 -5.977 1 97.94 32 VAL B C 1
ATOM 1857 O O . VAL B 1 32 ? 5.367 0.51 -5.207 1 97.94 32 VAL B O 1
ATOM 1860 N N . ALA B 1 33 ? 4.609 2.521 -5.844 1 98.44 33 ALA B N 1
ATOM 1861 C CA . ALA B 1 33 ? 3.59 2.547 -4.797 1 98.44 33 ALA B CA 1
ATOM 1862 C C . ALA B 1 33 ? 2.543 1.46 -5.027 1 98.44 33 ALA B C 1
ATOM 1864 O O . ALA B 1 33 ? 2.174 0.738 -4.102 1 98.44 33 ALA B O 1
ATOM 1865 N N . GLU B 1 34 ? 2.08 1.329 -6.266 1 98.44 34 GLU B N 1
ATOM 1866 C CA . GLU B 1 34 ? 1.134 0.28 -6.637 1 98.44 34 GLU B CA 1
ATOM 1867 C C . GLU B 1 34 ? 1.721 -1.105 -6.383 1 98.44 34 GLU B C 1
ATOM 1869 O O . GLU B 1 34 ? 1.06 -1.969 -5.801 1 98.44 34 GLU B O 1
ATOM 1874 N N . HIS B 1 35 ? 2.908 -1.244 -6.809 1 98.31 35 HIS B N 1
ATOM 1875 C CA . HIS B 1 35 ? 3.594 -2.52 -6.625 1 98.31 35 HIS B CA 1
ATOM 1876 C C . HIS B 1 35 ? 3.727 -2.867 -5.145 1 98.31 35 HIS B C 1
ATOM 1878 O O . HIS B 1 35 ? 3.43 -3.992 -4.738 1 98.31 35 HIS B O 1
ATOM 1884 N N . SER B 1 36 ? 4.191 -1.912 -4.363 1 98.75 36 SER B N 1
ATOM 1885 C CA . SER B 1 36 ? 4.375 -2.146 -2.936 1 98.75 36 SER B CA 1
ATOM 1886 C C . SER B 1 36 ? 3.049 -2.449 -2.248 1 98.75 36 SER B C 1
ATOM 1888 O O . SER B 1 36 ? 2.998 -3.242 -1.308 1 98.75 36 SER B O 1
ATOM 1890 N N . HIS B 1 37 ? 1.981 -1.78 -2.684 1 98.81 37 HIS B N 1
ATOM 1891 C CA . HIS B 1 37 ? 0.647 -2.086 -2.18 1 98.81 37 HIS B CA 1
ATOM 1892 C C . HIS B 1 37 ? 0.272 -3.537 -2.461 1 98.81 37 HIS B C 1
ATOM 1894 O O . HIS B 1 37 ? -0.192 -4.25 -1.567 1 98.81 37 HIS B O 1
ATOM 1900 N N . GLN B 1 38 ? 0.491 -3.992 -3.668 1 98.5 38 GLN B N 1
ATOM 1901 C CA . GLN B 1 38 ? 0.169 -5.355 -4.07 1 98.5 38 GLN B CA 1
ATOM 1902 C C . GLN B 1 38 ? 1.021 -6.371 -3.311 1 98.5 38 GLN B C 1
ATOM 1904 O O . GLN B 1 38 ? 0.504 -7.375 -2.814 1 98.5 38 GLN B O 1
ATOM 1909 N N . VAL B 1 39 ? 2.299 -6.051 -3.182 1 98.88 39 VAL B N 1
ATOM 1910 C CA . VAL B 1 39 ? 3.201 -6.957 -2.479 1 98.88 39 VAL B CA 1
ATOM 1911 C C . VAL B 1 39 ? 2.795 -7.051 -1.009 1 98.88 39 VAL B C 1
ATOM 1913 O O . VAL B 1 39 ? 2.854 -8.125 -0.41 1 98.88 39 VAL B O 1
ATOM 1916 N N . ALA B 1 40 ? 2.393 -5.945 -0.441 1 98.94 40 ALA B N 1
ATOM 1917 C CA . ALA B 1 40 ? 1.946 -5.953 0.95 1 98.94 40 ALA B CA 1
ATOM 1918 C C . ALA B 1 40 ? 0.731 -6.855 1.134 1 98.94 40 ALA B C 1
ATOM 1920 O O . ALA B 1 40 ? 0.668 -7.637 2.086 1 98.94 40 ALA B O 1
ATOM 1921 N N . ILE B 1 41 ? -0.22 -6.844 0.248 1 98.69 41 ILE B N 1
ATOM 1922 C CA . ILE B 1 41 ? -1.425 -7.668 0.308 1 98.69 41 ILE B CA 1
ATOM 1923 C C . ILE B 1 41 ? -1.049 -9.141 0.189 1 98.69 41 ILE B C 1
ATOM 1925 O O . ILE B 1 41 ? -1.5 -9.969 0.984 1 98.69 41 ILE B O 1
ATOM 1929 N N . VAL B 1 42 ? -0.203 -9.469 -0.743 1 98.69 42 VAL B N 1
ATOM 1930 C CA . VAL B 1 42 ? 0.178 -10.852 -0.989 1 98.69 42 VAL B CA 1
ATOM 1931 C C . VAL B 1 42 ? 1.002 -11.383 0.184 1 98.69 42 VAL B C 1
ATOM 1933 O O . VAL B 1 42 ? 0.812 -12.516 0.625 1 98.69 42 VAL B O 1
ATOM 1936 N N . ALA B 1 43 ? 1.912 -10.547 0.706 1 98.94 43 ALA B N 1
ATOM 1937 C CA . ALA B 1 43 ? 2.701 -10.953 1.866 1 98.94 43 ALA B CA 1
ATOM 1938 C C . ALA B 1 43 ? 1.804 -11.242 3.068 1 98.94 43 ALA B C 1
ATOM 1940 O O . ALA B 1 43 ? 1.998 -12.234 3.775 1 98.94 43 ALA B O 1
ATOM 1941 N N . HIS B 1 44 ? 0.863 -10.359 3.299 1 98.94 44 HIS B N 1
ATOM 1942 C CA . HIS B 1 44 ? -0.113 -10.57 4.359 1 98.94 44 HIS B CA 1
ATOM 1943 C C . HIS B 1 44 ? -0.837 -11.898 4.191 1 98.94 44 HIS B C 1
ATOM 1945 O O . HIS B 1 44 ? -0.922 -12.688 5.137 1 98.94 44 HIS B O 1
ATOM 1951 N N . LEU B 1 45 ? -1.312 -12.141 3.012 1 98.56 45 LEU B N 1
ATOM 1952 C CA . LEU B 1 45 ? -2.074 -13.336 2.686 1 98.56 45 LEU B CA 1
ATOM 1953 C C . LEU B 1 45 ? -1.227 -14.594 2.885 1 98.56 45 LEU B C 1
ATOM 1955 O O . LEU B 1 45 ? -1.687 -15.57 3.479 1 98.56 45 LEU B O 1
ATOM 1959 N N . LEU B 1 46 ? -0.011 -14.578 2.395 1 98.75 46 LEU B N 1
ATOM 1960 C CA . LEU B 1 46 ? 0.89 -15.719 2.537 1 98.75 46 LEU B CA 1
ATOM 1961 C C . LEU B 1 46 ? 1.118 -16.047 4.008 1 98.75 46 LEU B C 1
ATOM 1963 O O . LEU B 1 46 ? 1.092 -17.219 4.395 1 98.75 46 LEU B O 1
ATOM 1967 N N . ALA B 1 47 ? 1.385 -14.992 4.809 1 98.88 47 ALA B N 1
ATOM 1968 C CA . ALA B 1 47 ? 1.613 -15.211 6.234 1 98.88 47 ALA B CA 1
ATOM 1969 C C . ALA B 1 47 ? 0.369 -15.773 6.91 1 98.88 47 ALA B C 1
ATOM 1971 O O . ALA B 1 47 ? 0.467 -16.672 7.75 1 98.88 47 ALA B O 1
ATOM 1972 N N . VAL B 1 48 ? -0.817 -15.289 6.562 1 98.81 48 VAL B N 1
ATOM 1973 C CA . VAL B 1 48 ? -2.068 -15.797 7.117 1 98.81 48 VAL B CA 1
ATOM 1974 C C . VAL B 1 48 ? -2.236 -17.266 6.75 1 98.81 48 VAL B C 1
ATOM 1976 O O . VAL B 1 48 ? -2.566 -18.094 7.605 1 98.81 48 VAL B O 1
ATOM 1979 N N . ILE B 1 49 ? -2.035 -17.594 5.492 1 98.56 49 ILE B N 1
ATOM 1980 C CA . ILE B 1 49 ? -2.156 -18.969 5.016 1 98.56 49 ILE B CA 1
ATOM 1981 C C . ILE B 1 49 ? -1.185 -19.875 5.773 1 98.56 49 ILE B C 1
ATOM 1983 O O . ILE B 1 49 ? -1.566 -20.938 6.258 1 98.56 49 ILE B O 1
ATOM 1987 N N . LYS B 1 50 ? 0.086 -19.406 5.867 1 98.69 50 LYS B N 1
ATOM 1988 C CA . LYS B 1 50 ? 1.108 -20.156 6.574 1 98.69 50 LYS B CA 1
ATOM 1989 C C . LYS B 1 50 ? 0.668 -20.484 8 1 98.69 50 LYS B C 1
ATOM 1991 O O . LYS B 1 50 ? 0.81 -21.609 8.461 1 98.69 50 LYS B O 1
ATOM 1996 N N . ASN B 1 51 ? 0.13 -19.516 8.695 1 98.56 51 ASN B N 1
ATOM 1997 C CA . ASN B 1 51 ? -0.297 -19.672 10.078 1 98.56 51 ASN B CA 1
ATOM 1998 C C . ASN B 1 51 ? -1.521 -20.578 10.188 1 98.56 51 ASN B C 1
ATOM 2000 O O . ASN B 1 51 ? -1.556 -21.5 11.008 1 98.56 51 ASN B O 1
ATOM 2004 N N . ARG B 1 52 ? -2.537 -20.328 9.367 1 98 52 ARG B N 1
ATOM 2005 C CA . ARG B 1 52 ? -3.842 -20.969 9.477 1 98 52 ARG B CA 1
ATOM 2006 C C . ARG B 1 52 ? -3.77 -22.422 9.039 1 98 52 ARG B C 1
ATOM 2008 O O . ARG B 1 52 ? -4.457 -23.281 9.602 1 98 52 ARG B O 1
ATOM 2015 N N . LEU B 1 53 ? -2.92 -22.734 8.039 1 98 53 LEU B N 1
ATOM 2016 C CA . LEU B 1 53 ? -3.037 -24.031 7.395 1 98 53 LEU B CA 1
ATOM 2017 C C . LEU B 1 53 ? -1.771 -24.859 7.598 1 98 53 LEU B C 1
ATOM 2019 O O . LEU B 1 53 ? -1.796 -26.078 7.477 1 98 53 LEU B O 1
ATOM 2023 N N . TYR B 1 54 ? -0.649 -24.234 7.996 1 98.19 54 TYR B N 1
ATOM 2024 C CA . TYR B 1 54 ? 0.595 -25 7.93 1 98.19 54 TYR B CA 1
ATOM 2025 C C . TYR B 1 54 ? 1.445 -24.766 9.172 1 98.19 54 TYR B C 1
ATOM 2027 O O . TYR B 1 54 ? 2.672 -24.875 9.125 1 98.19 54 TYR B O 1
ATOM 2035 N N . GLY B 1 55 ? 0.882 -24.25 10.211 1 97.69 55 GLY B N 1
ATOM 2036 C CA . GLY B 1 55 ? 1.521 -24.203 11.516 1 97.69 55 GLY B CA 1
ATOM 2037 C C . GLY B 1 55 ? 2.527 -23.078 11.648 1 97.69 55 GLY B C 1
ATOM 2038 O O . GLY B 1 55 ? 3.463 -23.172 12.445 1 97.69 55 GLY B O 1
ATOM 2039 N N . GLY B 1 56 ? 2.4 -22.062 10.828 1 97.88 56 GLY B N 1
ATOM 2040 C CA . GLY B 1 56 ? 3.25 -20.891 10.961 1 97.88 56 GLY B CA 1
ATOM 2041 C C . GLY B 1 56 ? 2.906 -20.031 12.164 1 97.88 56 GLY B C 1
ATOM 2042 O O . GLY B 1 56 ? 1.852 -20.219 12.781 1 97.88 56 GLY B O 1
ATOM 2043 N N . THR B 1 57 ? 3.834 -19.188 12.562 1 98.06 57 THR B N 1
ATOM 2044 C CA . THR B 1 57 ? 3.625 -18.344 13.734 1 98.06 57 THR B CA 1
ATOM 2045 C C . THR B 1 57 ? 3.982 -16.891 13.43 1 98.06 57 THR B C 1
ATOM 2047 O O . THR B 1 57 ? 4.332 -16.125 14.328 1 98.06 57 THR B O 1
ATOM 2050 N N . LEU B 1 58 ? 3.969 -16.547 12.234 1 98.5 58 LEU B N 1
ATOM 2051 C CA . LEU B 1 58 ? 4.309 -15.18 11.844 1 98.5 58 LEU B CA 1
ATOM 2052 C C . LEU B 1 58 ? 3.188 -14.211 12.211 1 98.5 58 LEU B C 1
ATOM 2054 O O . LEU B 1 58 ? 2.051 -14.625 12.438 1 98.5 58 LEU B O 1
ATOM 2058 N N . VAL B 1 59 ? 3.529 -12.984 12.414 1 98.62 59 VAL B N 1
ATOM 2059 C CA . VAL B 1 59 ? 2.561 -11.898 12.477 1 98.62 59 VAL B CA 1
ATOM 2060 C C . VAL B 1 59 ? 2.279 -11.367 11.078 1 98.62 59 VAL B C 1
ATOM 2062 O O . VAL B 1 59 ? 3.094 -10.633 10.508 1 98.62 59 VAL B O 1
ATOM 2065 N N . PRO B 1 60 ? 1.135 -11.703 10.523 1 98.81 60 PRO B N 1
ATOM 2066 C CA . PRO B 1 60 ? 0.86 -11.344 9.125 1 98.81 60 PRO B CA 1
ATOM 2067 C C . PRO B 1 60 ? 0.954 -9.844 8.875 1 98.81 60 PRO B C 1
ATOM 2069 O O . PRO B 1 60 ? 1.452 -9.422 7.828 1 98.81 60 PRO B O 1
ATOM 2072 N N . GLU B 1 61 ? 0.511 -9.062 9.844 1 98.75 61 GLU B N 1
ATOM 2073 C CA . GLU B 1 61 ? 0.552 -7.613 9.703 1 98.75 61 GLU B CA 1
ATOM 2074 C C . GLU B 1 61 ? 1.989 -7.109 9.602 1 98.75 61 GLU B C 1
ATOM 2076 O O . GLU B 1 61 ? 2.262 -6.121 8.914 1 98.75 61 GLU B O 1
ATOM 2081 N N . ARG B 1 62 ? 2.881 -7.785 10.25 1 98.69 62 ARG B N 1
ATOM 2082 C CA . ARG B 1 62 ? 4.289 -7.418 10.141 1 98.69 62 ARG B CA 1
ATOM 2083 C C . ARG B 1 62 ? 4.82 -7.699 8.742 1 98.69 62 ARG B C 1
ATOM 2085 O O . ARG B 1 62 ? 5.535 -6.875 8.164 1 98.69 62 ARG B O 1
ATOM 2092 N N . ALA B 1 63 ? 4.457 -8.836 8.172 1 98.88 63 ALA B N 1
ATOM 2093 C CA . ALA B 1 63 ? 4.848 -9.156 6.797 1 98.88 63 ALA B CA 1
ATOM 2094 C C . ALA B 1 63 ? 4.352 -8.094 5.824 1 98.88 63 ALA B C 1
ATOM 2096 O O . ALA B 1 63 ? 5.102 -7.629 4.965 1 98.88 63 ALA B O 1
ATOM 2097 N N . ALA B 1 64 ? 3.115 -7.68 6.02 1 98.94 64 ALA B N 1
ATOM 2098 C CA . ALA B 1 64 ? 2.523 -6.648 5.172 1 98.94 64 ALA B CA 1
ATOM 2099 C C . ALA B 1 64 ? 3.277 -5.328 5.309 1 98.94 64 ALA B C 1
ATOM 2101 O O . ALA B 1 64 ? 3.545 -4.652 4.312 1 98.94 64 ALA B O 1
ATOM 2102 N N . THR B 1 65 ? 3.631 -4.961 6.508 1 98.88 65 THR B N 1
ATOM 2103 C CA . THR B 1 65 ? 4.266 -3.672 6.762 1 98.88 65 THR B CA 1
ATOM 2104 C C . THR B 1 65 ? 5.684 -3.648 6.195 1 98.88 65 THR B C 1
ATOM 2106 O O . THR B 1 65 ? 6.117 -2.641 5.633 1 98.88 65 THR B O 1
ATOM 2109 N N . ILE B 1 66 ? 6.395 -4.754 6.352 1 98.88 66 ILE B N 1
ATOM 2110 C CA . ILE B 1 66 ? 7.719 -4.848 5.742 1 98.88 66 ILE B CA 1
ATOM 2111 C C . ILE B 1 66 ? 7.605 -4.688 4.23 1 98.88 66 ILE B C 1
ATOM 2113 O O . ILE B 1 66 ? 8.383 -3.947 3.619 1 98.88 66 ILE B O 1
ATOM 2117 N N . ALA B 1 67 ? 6.625 -5.332 3.656 1 98.81 67 ALA B N 1
ATOM 2118 C CA . ALA B 1 67 ? 6.41 -5.27 2.213 1 98.81 67 ALA B CA 1
ATOM 2119 C C . ALA B 1 67 ? 6.055 -3.852 1.771 1 98.81 67 ALA B C 1
ATOM 2121 O O . ALA B 1 67 ? 6.438 -3.42 0.682 1 98.81 67 ALA B O 1
ATOM 2122 N N . LEU B 1 68 ? 5.375 -3.104 2.592 1 98.5 68 LEU B N 1
ATOM 2123 C CA . LEU B 1 68 ? 5 -1.721 2.318 1 98.5 68 LEU B CA 1
ATOM 2124 C C . LEU B 1 68 ? 6.23 -0.866 2.047 1 98.5 68 LEU B C 1
ATOM 2126 O O . LEU B 1 68 ? 6.184 0.055 1.228 1 98.5 68 LEU B O 1
ATOM 2130 N N . TYR B 1 69 ? 7.297 -1.191 2.734 1 98.56 69 TYR B N 1
ATOM 2131 C CA . TYR B 1 69 ? 8.484 -0.346 2.723 1 98.56 69 TYR B CA 1
ATOM 2132 C C . TYR B 1 69 ? 9.602 -0.988 1.91 1 98.56 69 TYR B C 1
ATOM 2134 O O . TYR B 1 69 ? 10.688 -0.417 1.775 1 98.56 69 TYR B O 1
ATOM 2142 N N . HIS B 1 70 ? 9.422 -2.146 1.328 1 97.94 70 HIS B N 1
ATOM 2143 C CA . HIS B 1 70 ? 10.523 -2.99 0.888 1 97.94 70 HIS B CA 1
ATOM 2144 C C . HIS B 1 70 ? 11.289 -2.34 -0.262 1 97.94 70 HIS B C 1
ATOM 2146 O O . HIS B 1 70 ? 12.445 -2.68 -0.515 1 97.94 70 HIS B O 1
ATOM 2152 N N . GLU B 1 71 ? 10.688 -1.341 -0.864 1 96.75 71 GLU B N 1
ATOM 2153 C CA . GLU B 1 71 ? 11.328 -0.68 -2 1 96.75 71 GLU B CA 1
ATOM 2154 C C . GLU B 1 71 ? 11.641 0.779 -1.684 1 96.75 71 GLU B C 1
ATOM 2156 O O . GLU B 1 71 ? 11.742 1.609 -2.59 1 96.75 71 GLU B O 1
ATOM 2161 N N . CYS B 1 72 ? 11.719 1.142 -0.482 1 96.88 72 CYS B N 1
ATOM 2162 C CA . CYS B 1 72 ? 11.93 2.533 -0.1 1 96.88 72 CYS B CA 1
ATOM 2163 C C . CYS B 1 72 ? 13.227 3.07 -0.693 1 96.88 72 CYS B C 1
ATOM 2165 O O . CYS B 1 72 ? 13.336 4.262 -0.983 1 96.88 72 CYS B O 1
ATOM 2167 N N . SER B 1 73 ? 14.242 2.199 -0.917 1 96.56 73 SER B N 1
ATOM 2168 C CA . SER B 1 73 ? 15.516 2.625 -1.493 1 96.56 73 SER B CA 1
ATOM 2169 C C . SER B 1 73 ? 15.32 3.211 -2.887 1 96.56 73 SER B C 1
ATOM 2171 O O . SER B 1 73 ? 16.094 4.066 -3.32 1 96.56 73 SER B O 1
ATOM 2173 N N . GLU B 1 74 ? 14.25 2.816 -3.59 1 95.94 74 GLU B N 1
ATOM 2174 C CA . GLU B 1 74 ? 14 3.273 -4.953 1 95.94 74 GLU B CA 1
ATOM 2175 C C . GLU B 1 74 ? 13.641 4.758 -4.98 1 95.94 74 GLU B C 1
ATOM 2177 O O . GLU B 1 74 ? 13.734 5.406 -6.023 1 95.94 74 GLU B O 1
ATOM 2182 N N . THR B 1 75 ? 13.227 5.285 -3.889 1 94.44 75 THR B N 1
ATOM 2183 C CA . THR B 1 75 ? 12.898 6.707 -3.836 1 94.44 75 THR B CA 1
ATOM 2184 C C . THR B 1 75 ? 14.156 7.559 -4.012 1 94.44 75 THR B C 1
ATOM 2186 O O . THR B 1 75 ? 14.07 8.719 -4.418 1 94.44 75 THR B O 1
ATOM 2189 N N . ARG B 1 76 ? 15.273 6.945 -3.715 1 92.62 76 ARG B N 1
ATOM 2190 C CA . ARG B 1 76 ? 16.547 7.645 -3.871 1 92.62 76 ARG B CA 1
ATOM 2191 C C . ARG B 1 76 ? 17.25 7.227 -5.16 1 92.62 76 ARG B C 1
ATOM 2193 O O . ARG B 1 76 ? 17.922 8.039 -5.793 1 92.62 76 ARG B O 1
ATOM 2200 N N . LEU B 1 77 ? 17.047 5.984 -5.586 1 93.5 77 LEU B N 1
ATOM 2201 C CA . LEU B 1 77 ? 17.859 5.402 -6.645 1 93.5 77 LEU B CA 1
ATOM 2202 C C . LEU B 1 77 ? 17.062 5.297 -7.945 1 93.5 77 LEU B C 1
ATOM 2204 O O . LEU B 1 77 ? 17.656 5.117 -9.016 1 93.5 77 LEU B O 1
ATOM 2208 N N . GLY B 1 78 ? 15.773 5.457 -7.805 1 91.94 78 GLY B N 1
ATOM 2209 C CA . GLY B 1 78 ? 14.953 5.086 -8.945 1 91.94 78 GLY B CA 1
ATOM 2210 C C . GLY B 1 78 ? 14.828 3.586 -9.133 1 91.94 78 GLY B C 1
ATOM 2211 O O . GLY B 1 78 ? 15.375 2.811 -8.344 1 91.94 78 GLY B O 1
ATOM 2212 N N . ASP B 1 79 ? 14.062 3.201 -10.117 1 89.94 79 ASP B N 1
ATOM 2213 C CA . ASP B 1 79 ? 13.922 1.784 -10.438 1 89.94 79 ASP B CA 1
ATOM 2214 C C . ASP B 1 79 ? 15.047 1.314 -11.352 1 89.94 79 ASP B C 1
ATOM 2216 O O . ASP B 1 79 ? 15.211 1.826 -12.461 1 89.94 79 ASP B O 1
ATOM 2220 N N . ILE B 1 80 ? 15.82 0.446 -10.844 1 88.62 80 ILE B N 1
ATOM 2221 C CA . ILE B 1 80 ? 16.875 -0.156 -11.648 1 88.62 80 ILE B CA 1
ATOM 222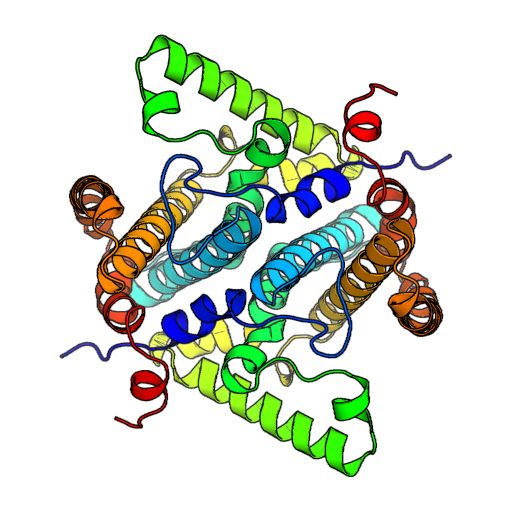2 C C . ILE B 1 80 ? 16.438 -1.537 -12.125 1 88.62 80 ILE B C 1
ATOM 2224 O O . ILE B 1 80 ? 16.141 -2.418 -11.312 1 88.62 80 ILE B O 1
ATOM 2228 N N . VAL B 1 81 ? 16.562 -1.758 -13.422 1 87 81 VAL B N 1
ATOM 2229 C CA . VAL B 1 81 ? 16.047 -2.99 -14.008 1 87 81 VAL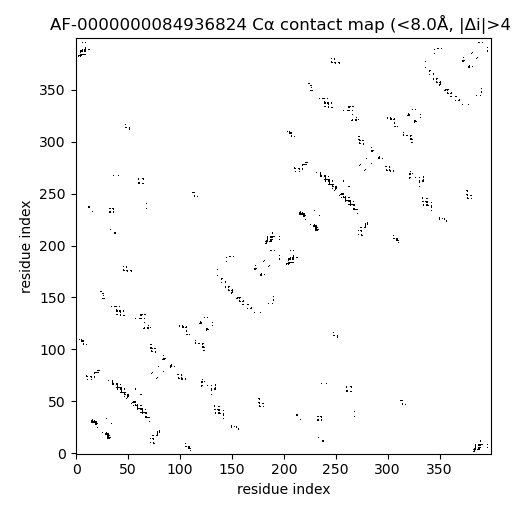 B CA 1
ATOM 2230 C C . VAL B 1 81 ? 17.016 -4.141 -13.727 1 87 81 VAL B C 1
ATOM 2232 O O . VAL B 1 81 ? 18.219 -3.941 -13.664 1 87 81 VAL B O 1
ATOM 2235 N N . SER B 1 82 ? 16.484 -5.297 -13.672 1 86.31 82 SER B N 1
ATOM 2236 C CA . SER B 1 82 ? 17.219 -6.488 -13.258 1 86.31 82 SER B CA 1
ATOM 2237 C C . SER B 1 82 ? 18.406 -6.746 -14.18 1 86.31 82 SER B C 1
ATOM 2239 O O . SER B 1 82 ? 19.5 -7.055 -13.711 1 86.31 82 SER B O 1
ATOM 2241 N N . PRO B 1 83 ? 18.297 -6.645 -15.484 1 85.38 83 PRO B N 1
ATOM 2242 C CA . PRO B 1 83 ? 19.422 -6.922 -16.359 1 85.38 83 PRO B CA 1
ATOM 2243 C C . PRO B 1 83 ? 20.625 -6.008 -16.094 1 85.38 83 PRO B C 1
ATOM 2245 O O . PRO B 1 83 ? 21.766 -6.414 -16.266 1 85.38 83 PRO B O 1
ATOM 2248 N N . VAL B 1 84 ? 20.328 -4.785 -15.695 1 87.62 84 VAL B N 1
ATOM 2249 C CA . VAL B 1 84 ? 21.391 -3.846 -15.352 1 87.62 84 VAL B CA 1
ATOM 2250 C C . VAL B 1 84 ? 21.969 -4.188 -13.977 1 87.62 84 VAL B C 1
ATOM 2252 O O . VAL B 1 84 ? 23.188 -4.277 -13.805 1 87.62 84 VAL B O 1
ATOM 2255 N N . LYS B 1 85 ? 21.141 -4.438 -12.969 1 90.44 85 LYS B N 1
ATOM 2256 C CA . LYS B 1 85 ? 21.516 -4.727 -11.594 1 90.44 85 LYS B CA 1
ATOM 2257 C C . LYS B 1 85 ? 22.406 -5.965 -11.516 1 90.44 85 LYS B C 1
ATOM 2259 O O . LYS B 1 85 ? 23.328 -6.027 -10.703 1 90.44 85 LYS B O 1
ATOM 2264 N N . TYR B 1 86 ? 22.094 -6.879 -12.492 1 89.69 86 TYR B N 1
ATOM 2265 C CA . TYR B 1 86 ? 22.781 -8.172 -12.391 1 89.69 86 TYR B CA 1
ATOM 2266 C C . TYR B 1 86 ? 23.641 -8.43 -13.625 1 89.69 86 TYR B C 1
ATOM 2268 O O . TYR B 1 86 ? 23.812 -9.578 -14.031 1 89.69 86 TYR B O 1
ATOM 2276 N N . SER B 1 87 ? 24.062 -7.414 -14.273 1 91 87 SER B N 1
ATOM 2277 C CA . SER B 1 87 ? 24.891 -7.52 -15.484 1 91 87 SER B CA 1
ATOM 2278 C C . SER B 1 87 ? 26.219 -8.203 -15.188 1 91 87 SER B C 1
ATOM 2280 O O . SER B 1 87 ? 26.719 -8.953 -16.016 1 91 87 SER B O 1
ATOM 2282 N N . ASN B 1 88 ? 26.828 -7.922 -14.031 1 92.81 88 ASN B N 1
ATOM 2283 C CA . ASN B 1 88 ? 28 -8.625 -13.531 1 92.81 88 ASN B CA 1
ATOM 2284 C C . ASN B 1 88 ? 28.156 -8.445 -12.023 1 92.81 88 ASN B C 1
ATOM 2286 O O . ASN B 1 88 ? 27.469 -7.617 -11.414 1 92.81 88 ASN B O 1
ATOM 2290 N N . ASP B 1 89 ? 29.016 -9.141 -11.469 1 94.69 89 ASP B N 1
ATOM 2291 C CA . ASP B 1 89 ? 29.141 -9.227 -10.023 1 94.69 89 ASP B CA 1
ATOM 2292 C C . ASP B 1 89 ? 29.547 -7.879 -9.43 1 94.69 89 ASP B C 1
ATOM 2294 O O . ASP B 1 89 ? 29.078 -7.508 -8.344 1 94.69 89 ASP B O 1
ATOM 2298 N N . GLN B 1 90 ? 30.406 -7.238 -10.102 1 95.44 90 GLN B N 1
ATOM 2299 C CA . GLN B 1 90 ? 30.875 -5.949 -9.602 1 95.44 90 GLN B CA 1
ATOM 2300 C C . GLN B 1 90 ? 29.734 -4.934 -9.539 1 95.44 90 GLN B C 1
ATOM 2302 O O . GLN B 1 90 ? 29.547 -4.262 -8.523 1 95.44 90 GLN B O 1
ATOM 2307 N N . ILE B 1 91 ? 29.031 -4.863 -10.625 1 94.38 91 ILE B N 1
ATOM 2308 C CA . ILE B 1 91 ? 27.906 -3.939 -10.703 1 94.38 91 ILE B CA 1
ATOM 2309 C C . ILE B 1 91 ? 26.859 -4.324 -9.664 1 94.38 91 ILE B C 1
ATOM 2311 O O . ILE B 1 91 ? 26.344 -3.467 -8.945 1 94.38 91 ILE B O 1
ATOM 2315 N N . THR B 1 92 ? 26.547 -5.578 -9.555 1 94.44 92 THR B N 1
ATOM 2316 C CA . THR B 1 92 ? 25.578 -6.082 -8.586 1 94.44 92 THR B CA 1
ATOM 2317 C C . THR B 1 92 ? 25.984 -5.691 -7.164 1 94.44 92 THR B C 1
ATOM 2319 O O . THR B 1 92 ? 25.156 -5.219 -6.383 1 94.44 92 THR B O 1
ATOM 2322 N N . ASN B 1 93 ? 27.219 -5.844 -6.883 1 96.12 93 ASN B N 1
ATOM 2323 C CA . ASN B 1 93 ? 27.734 -5.516 -5.559 1 96.12 93 ASN B CA 1
ATOM 2324 C C . ASN B 1 93 ? 27.641 -4.016 -5.277 1 96.12 93 ASN B C 1
ATOM 2326 O O . ASN B 1 93 ? 27.328 -3.605 -4.156 1 96.12 93 ASN B O 1
ATOM 2330 N N . GLU B 1 94 ? 27.953 -3.234 -6.227 1 95.5 94 GLU B N 1
ATOM 2331 C CA . GLU B 1 94 ? 27.891 -1.787 -6.059 1 95.5 94 GLU B CA 1
ATOM 2332 C C . GLU B 1 94 ? 26.453 -1.324 -5.84 1 95.5 94 GLU B C 1
ATOM 2334 O O . GLU B 1 94 ? 26.188 -0.461 -4.996 1 95.5 94 GLU B O 1
ATOM 2339 N N . PHE B 1 95 ? 25.594 -1.92 -6.594 1 94.06 95 PHE B N 1
ATOM 2340 C CA . PHE B 1 95 ? 24.188 -1.558 -6.41 1 94.06 95 PHE B CA 1
ATOM 2341 C C . PHE B 1 95 ? 23.703 -1.957 -5.02 1 94.06 95 PHE B C 1
ATOM 2343 O O . PHE B 1 95 ? 22.906 -1.243 -4.406 1 94.06 95 PHE B O 1
ATOM 2350 N N . LYS B 1 96 ? 24.109 -3.064 -4.523 1 94.69 96 LYS B N 1
ATOM 2351 C CA . LYS B 1 96 ? 23.734 -3.496 -3.182 1 94.69 96 LYS B CA 1
ATOM 2352 C C . LYS B 1 96 ? 24.188 -2.486 -2.133 1 94.69 96 LYS B C 1
ATOM 2354 O O . LYS B 1 96 ? 23.469 -2.211 -1.173 1 94.69 96 LYS B O 1
ATOM 2359 N N . LYS B 1 97 ? 25.344 -1.973 -2.32 1 96.62 97 LYS B N 1
ATOM 2360 C CA . LYS B 1 97 ? 25.859 -0.952 -1.415 1 96.62 97 LYS B CA 1
ATOM 2361 C C . LYS B 1 97 ? 25.031 0.325 -1.488 1 96.62 97 LYS B C 1
ATOM 2363 O O . LYS B 1 97 ? 24.734 0.939 -0.462 1 96.62 97 LYS B O 1
ATOM 2368 N N . LEU B 1 98 ? 24.719 0.691 -2.719 1 96.5 98 LEU B N 1
ATOM 2369 C CA . LEU B 1 98 ? 23.922 1.889 -2.918 1 96.5 98 LEU B CA 1
ATOM 2370 C C . LEU B 1 98 ? 22.531 1.726 -2.289 1 96.5 98 LEU B C 1
ATOM 2372 O O . LEU B 1 98 ? 22.016 2.658 -1.67 1 96.5 98 LEU B O 1
ATOM 2376 N N . GLU B 1 99 ? 21.969 0.556 -2.457 1 96.25 99 GLU B N 1
ATOM 2377 C CA . GLU B 1 99 ? 20.656 0.278 -1.868 1 96.25 99 GLU B CA 1
ATOM 2378 C C . GLU B 1 99 ? 20.719 0.337 -0.344 1 96.25 99 GLU B C 1
ATOM 2380 O O . GLU B 1 99 ? 19.844 0.932 0.292 1 96.25 99 GLU B O 1
ATOM 2385 N N . ALA B 1 100 ? 21.734 -0.25 0.229 1 96.75 100 ALA B N 1
ATOM 2386 C CA . ALA B 1 100 ? 21.906 -0.219 1.678 1 96.75 100 ALA B CA 1
ATOM 2387 C C 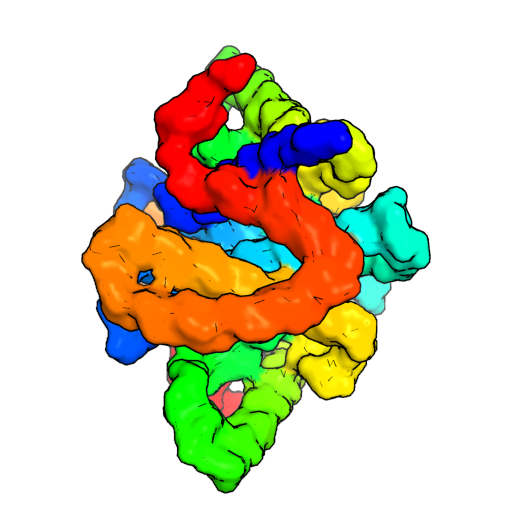. ALA B 1 100 ? 22.062 1.214 2.184 1 96.75 100 ALA B C 1
ATOM 2389 O O . ALA B 1 100 ? 21.484 1.573 3.217 1 96.75 100 ALA B O 1
ATOM 2390 N N . ALA B 1 101 ? 22.812 1.995 1.469 1 97.75 101 ALA B N 1
ATOM 2391 C CA . ALA B 1 101 ? 23 3.398 1.834 1 97.75 101 ALA B CA 1
ATOM 2392 C C . ALA B 1 101 ? 21.688 4.164 1.73 1 97.75 101 ALA B C 1
ATOM 2394 O O . ALA B 1 101 ? 21.375 5.008 2.578 1 97.75 101 ALA B O 1
ATOM 2395 N N . ALA B 1 102 ? 20.938 3.895 0.652 1 97.38 102 ALA B N 1
ATOM 2396 C CA . ALA B 1 102 ? 19.656 4.551 0.451 1 97.38 102 ALA B CA 1
ATOM 2397 C C . ALA B 1 102 ? 18.672 4.195 1.563 1 97.38 102 ALA B C 1
ATOM 2399 O O . ALA B 1 102 ? 17.922 5.047 2.035 1 97.38 102 ALA B O 1
ATOM 2400 N N . GLU B 1 103 ? 18.641 2.953 1.97 1 97.94 103 GLU B N 1
ATOM 2401 C CA . GLU B 1 103 ? 17.812 2.525 3.09 1 97.94 103 GLU B CA 1
ATOM 2402 C C . GLU B 1 103 ? 18.188 3.273 4.367 1 97.94 103 GLU B C 1
ATOM 2404 O O . GLU B 1 103 ? 17.312 3.734 5.102 1 97.94 103 GLU B O 1
ATOM 2409 N N . GLN B 1 104 ? 19.469 3.354 4.602 1 98.12 104 GLN B N 1
ATOM 2410 C CA . GLN B 1 104 ? 19.938 4.066 5.781 1 98.12 104 GLN B CA 1
ATOM 2411 C C . GLN B 1 104 ? 19.562 5.543 5.723 1 98.12 104 GLN B C 1
ATOM 2413 O O . GLN B 1 104 ? 19.172 6.133 6.738 1 98.12 104 GLN B O 1
ATOM 2418 N N . GLN B 1 105 ? 19.688 6.129 4.566 1 97.25 105 GLN B N 1
ATOM 2419 C CA . GLN B 1 105 ? 19.266 7.52 4.398 1 97.25 105 GLN B CA 1
ATOM 2420 C C . GLN B 1 105 ? 17.781 7.695 4.699 1 97.25 105 GLN B C 1
ATOM 2422 O O . GLN B 1 105 ? 17.391 8.703 5.289 1 97.25 105 GLN B O 1
ATOM 2427 N N . CYS B 1 106 ? 17.047 6.75 4.203 1 97.06 106 CYS B N 1
ATOM 2428 C CA . CYS B 1 106 ? 15.617 6.777 4.512 1 97.06 106 CYS B CA 1
ATOM 2429 C C . CYS B 1 106 ? 15.383 6.738 6.016 1 97.06 106 CYS B C 1
ATOM 2431 O O . CYS B 1 106 ? 14.609 7.539 6.551 1 97.06 106 CYS B O 1
ATOM 2433 N N . LEU B 1 107 ? 16.047 5.852 6.707 1 98 107 LEU B N 1
ATOM 2434 C CA . LEU B 1 107 ? 15.93 5.738 8.156 1 98 107 LEU B CA 1
ATOM 2435 C C . LEU B 1 107 ? 16.359 7.027 8.844 1 98 107 LEU B C 1
ATOM 2437 O O . LEU B 1 107 ? 15.695 7.504 9.766 1 98 107 LEU B O 1
ATOM 2441 N N . ASP B 1 108 ? 17.422 7.621 8.336 1 97.5 108 ASP B N 1
ATOM 2442 C CA . ASP B 1 108 ? 18.016 8.812 8.945 1 97.5 108 ASP B CA 1
ATOM 2443 C C . ASP B 1 108 ? 17.109 10.031 8.727 1 97.5 108 ASP B C 1
ATOM 2445 O O . ASP B 1 108 ? 17.266 11.047 9.414 1 97.5 108 ASP B O 1
ATOM 2449 N N . SER B 1 109 ? 16.266 9.961 7.77 1 95.88 109 SER B N 1
ATOM 2450 C CA . SER B 1 109 ? 15.375 11.078 7.496 1 95.88 109 SER B CA 1
ATOM 2451 C C . SER B 1 109 ? 14.242 11.141 8.508 1 95.88 109 SER B C 1
ATOM 2453 O O . SER B 1 109 ? 13.5 12.125 8.555 1 95.88 109 SER B O 1
ATOM 2455 N N . LEU B 1 110 ? 14.086 10.133 9.344 1 97.31 110 LEU B N 1
ATOM 2456 C CA . LEU B 1 110 ? 13.125 10.141 10.445 1 97.31 110 LEU B CA 1
ATOM 2457 C C . LEU B 1 110 ? 13.695 10.867 11.656 1 97.31 110 LEU B C 1
ATOM 2459 O O . LEU B 1 110 ? 14.914 10.898 11.852 1 97.31 110 LEU B O 1
ATOM 2463 N N . PRO B 1 111 ? 12.766 11.461 12.461 1 96.94 111 PRO B N 1
ATOM 2464 C CA . PRO B 1 111 ? 13.234 11.891 13.781 1 96.94 111 PRO B CA 1
ATOM 2465 C C . PRO B 1 111 ? 13.914 10.766 14.562 1 96.94 111 PRO B C 1
ATOM 2467 O O . PRO B 1 111 ? 13.477 9.617 14.5 1 96.94 111 PRO B O 1
ATOM 2470 N N . GLU B 1 112 ? 14.93 11.094 15.32 1 97 112 GLU B N 1
ATOM 2471 C CA . GLU B 1 112 ? 15.734 10.109 16.031 1 97 112 GLU B CA 1
ATOM 2472 C C . GLU B 1 112 ? 14.867 9.219 16.922 1 97 112 GLU B C 1
ATOM 2474 O O . GLU B 1 112 ? 15.086 8.008 17 1 97 112 GLU B O 1
ATOM 2479 N N . GLU B 1 113 ? 13.922 9.805 17.531 1 96.81 113 GLU B N 1
ATOM 2480 C CA . GLU B 1 113 ? 13.109 9.102 18.516 1 96.81 113 GLU B CA 1
ATOM 2481 C C . GLU B 1 113 ? 12.227 8.047 17.844 1 96.81 113 GLU B C 1
ATOM 2483 O O . GLU B 1 113 ? 11.672 7.176 18.531 1 96.81 113 GLU B O 1
ATOM 2488 N N . LEU B 1 114 ? 12.109 8.031 16.484 1 97.88 114 LEU B N 1
ATOM 2489 C CA . LEU B 1 114 ? 11.25 7.086 15.789 1 97.88 114 LEU B CA 1
ATOM 2490 C C . LEU B 1 114 ? 12.07 6.055 15.023 1 97.88 114 LEU B C 1
ATOM 2492 O O . LEU B 1 114 ? 11.539 5.051 14.555 1 97.88 114 LEU B O 1
ATOM 2496 N N . ARG B 1 115 ? 13.305 6.203 14.891 1 98.19 115 ARG B N 1
ATOM 2497 C CA . ARG B 1 115 ? 14.141 5.449 13.961 1 98.19 115 ARG B CA 1
ATOM 2498 C C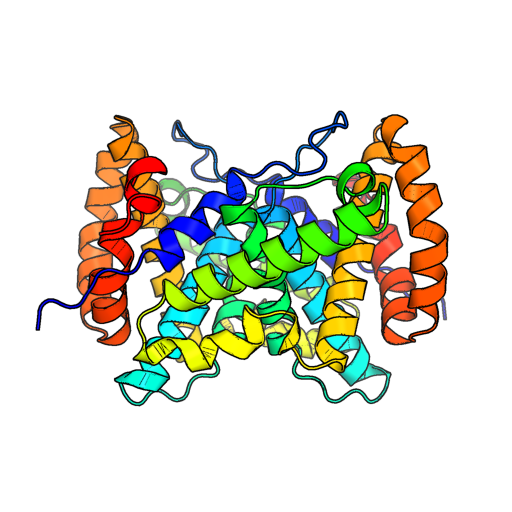 . ARG B 1 115 ? 14.164 3.969 14.328 1 98.19 115 ARG B C 1
ATOM 2500 O O . ARG B 1 115 ? 14.086 3.107 13.445 1 98.19 115 ARG B O 1
ATOM 2507 N N . GLU B 1 116 ? 14.266 3.65 15.555 1 97.81 116 GLU B N 1
ATOM 2508 C CA . GLU B 1 116 ? 14.367 2.25 15.953 1 97.81 116 GLU B CA 1
ATOM 2509 C C . GLU B 1 116 ? 13.094 1.48 15.609 1 97.81 116 GLU B C 1
ATOM 2511 O O . GLU B 1 116 ? 13.148 0.29 15.297 1 97.81 116 GLU B O 1
ATOM 2516 N N . ASP B 1 117 ? 11.961 2.113 15.664 1 98.06 117 ASP B N 1
ATOM 2517 C CA . ASP B 1 117 ? 10.695 1.481 15.32 1 98.06 117 ASP B CA 1
ATOM 2518 C C . ASP B 1 117 ? 10.633 1.131 13.836 1 98.06 117 ASP B C 1
ATOM 2520 O O . ASP B 1 117 ? 9.82 0.301 13.422 1 98.06 117 ASP B O 1
ATOM 2524 N N . PHE B 1 118 ? 11.484 1.744 13.023 1 98.5 118 PHE B N 1
ATOM 2525 C CA . PHE B 1 118 ? 11.414 1.566 11.578 1 98.5 118 PHE B CA 1
ATOM 2526 C C . PHE B 1 118 ? 12.609 0.773 11.07 1 98.5 118 PHE B C 1
ATOM 2528 O O . PHE B 1 118 ? 12.617 0.295 9.938 1 98.5 118 PHE B O 1
ATOM 2535 N N . ALA B 1 119 ? 13.633 0.648 11.875 1 98.5 119 ALA B N 1
ATOM 2536 C CA . ALA B 1 119 ? 14.914 0.101 11.438 1 98.5 119 ALA B CA 1
ATOM 2537 C C . ALA B 1 119 ? 14.742 -1.295 10.844 1 98.5 119 ALA B C 1
ATOM 2539 O O . ALA B 1 119 ? 15.227 -1.576 9.742 1 98.5 119 ALA B O 1
ATOM 2540 N N . ASP B 1 120 ? 13.953 -2.146 11.508 1 97.94 120 ASP B N 1
ATOM 2541 C CA . ASP B 1 120 ? 13.781 -3.529 11.07 1 97.94 120 ASP B CA 1
ATOM 2542 C C . ASP B 1 120 ? 12.758 -3.625 9.945 1 97.94 120 ASP B C 1
ATOM 2544 O O . ASP B 1 120 ? 12.422 -4.723 9.492 1 97.94 120 ASP B O 1
ATOM 2548 N N . LEU B 1 121 ? 12.234 -2.518 9.523 1 98.44 121 LEU B N 1
ATOM 2549 C CA . LEU B 1 121 ? 11.305 -2.467 8.398 1 98.44 121 LEU B CA 1
ATOM 2550 C C . LEU B 1 121 ? 11.992 -1.921 7.152 1 98.44 121 LEU B C 1
ATOM 2552 O O . LEU B 1 121 ? 11.758 -2.412 6.047 1 98.44 121 LEU B O 1
ATOM 2556 N N . LEU B 1 122 ? 12.867 -0.915 7.34 1 98.25 122 LEU B N 1
ATOM 2557 C CA . LEU B 1 122 ? 13.461 -0.167 6.234 1 98.25 122 LEU B CA 1
ATOM 2558 C C . LEU B 1 122 ? 14.789 -0.781 5.805 1 98.25 122 LEU B C 1
ATOM 2560 O O . LEU B 1 122 ? 15.109 -0.814 4.617 1 98.25 122 LEU B O 1
ATOM 2564 N N . ILE B 1 123 ? 15.562 -1.171 6.832 1 98.31 123 ILE B N 1
ATOM 2565 C CA . ILE B 1 123 ? 16.859 -1.781 6.562 1 98.31 123 ILE B CA 1
ATOM 2566 C C . ILE B 1 123 ? 16.672 -3.268 6.262 1 98.31 123 ILE B C 1
ATOM 2568 O O . ILE B 1 123 ? 16.516 -4.078 7.176 1 98.31 123 ILE B O 1
ATOM 2572 N N . GLN B 1 124 ? 16.781 -3.65 5.047 1 97.19 124 GLN B N 1
ATOM 2573 C CA . GLN B 1 124 ? 16.438 -4.992 4.586 1 97.19 124 GLN B CA 1
ATOM 2574 C C . GLN B 1 124 ? 17.312 -6.047 5.266 1 97.19 124 GLN B C 1
ATOM 2576 O O . GLN B 1 124 ? 16.844 -7.152 5.551 1 97.19 124 GLN B O 1
ATOM 2581 N N . GLN B 1 125 ? 18.562 -5.727 5.539 1 96.75 125 GLN B N 1
ATOM 2582 C CA . GLN B 1 125 ? 19.484 -6.66 6.184 1 96.75 125 GLN B CA 1
ATOM 2583 C C . GLN B 1 125 ? 19.047 -6.953 7.621 1 96.75 125 GLN B C 1
ATOM 2585 O O . GLN B 1 125 ? 19.469 -7.949 8.211 1 96.75 125 GLN B O 1
ATOM 2590 N N . ARG B 1 126 ? 18.234 -6.09 8.203 1 97.81 126 ARG B N 1
ATOM 2591 C CA . ARG B 1 126 ? 17.781 -6.254 9.586 1 97.81 126 ARG B CA 1
ATOM 2592 C C . ARG B 1 126 ? 16.453 -6.988 9.641 1 97.81 126 ARG B C 1
ATOM 2594 O O . ARG B 1 126 ? 16 -7.387 10.711 1 97.81 126 ARG B O 1
ATOM 2601 N N . VAL B 1 127 ? 15.805 -7.18 8.508 1 98.31 127 VAL B N 1
ATOM 2602 C CA . VAL B 1 127 ? 14.531 -7.895 8.469 1 98.31 127 VAL B CA 1
ATOM 2603 C C . VAL B 1 127 ? 14.758 -9.367 8.82 1 98.31 127 VAL B C 1
ATOM 2605 O O . VAL B 1 127 ? 15.672 -10 8.297 1 98.31 127 VAL B O 1
ATOM 2608 N N . GLU B 1 128 ? 13.984 -9.883 9.734 1 98.12 128 GLU B N 1
ATOM 2609 C CA . GLU B 1 128 ? 14.078 -11.289 10.109 1 98.12 128 GLU B CA 1
ATOM 2610 C C . GLU B 1 128 ? 13.922 -12.195 8.891 1 98.12 128 GLU B C 1
ATOM 2612 O O . GLU B 1 128 ? 13.055 -11.961 8.047 1 98.12 128 GLU B O 1
ATOM 2617 N N . PRO B 1 129 ? 14.688 -13.219 8.773 1 97.94 129 PRO B N 1
ATOM 2618 C CA . PRO B 1 129 ? 14.758 -14.07 7.586 1 97.94 129 PRO B CA 1
ATOM 2619 C C . PRO B 1 129 ? 13.406 -14.656 7.191 1 97.94 129 PRO B C 1
ATOM 2621 O O . PRO B 1 129 ? 13.094 -14.758 6 1 97.94 129 PRO B O 1
ATOM 2624 N N . GLU B 1 130 ? 12.648 -15.039 8.188 1 97.94 130 GLU B N 1
ATOM 2625 C CA . GLU B 1 130 ? 11.359 -15.641 7.863 1 97.94 130 GLU B CA 1
ATOM 2626 C C . GLU B 1 130 ? 10.445 -14.648 7.16 1 97.94 130 GLU B C 1
ATOM 2628 O O . GLU B 1 130 ? 9.758 -14.992 6.199 1 97.94 130 GLU B O 1
ATOM 2633 N N . TYR B 1 131 ? 10.445 -13.414 7.656 1 98.75 131 TYR B N 1
ATOM 2634 C CA . TYR B 1 131 ? 9.648 -12.375 7.008 1 98.75 131 TYR B CA 1
ATOM 2635 C C . TYR B 1 131 ? 10.242 -12 5.656 1 98.75 131 TYR B C 1
ATOM 2637 O O . TYR B 1 131 ? 9.5 -11.758 4.695 1 98.75 131 TYR B O 1
ATOM 2645 N N . ALA B 1 132 ? 11.578 -11.922 5.609 1 98.5 132 ALA B N 1
ATOM 2646 C CA . ALA B 1 132 ? 12.242 -11.617 4.348 1 98.5 132 ALA B CA 1
ATOM 2647 C C . ALA B 1 132 ? 11.852 -12.609 3.26 1 98.5 132 ALA B C 1
ATOM 2649 O O . ALA B 1 132 ? 11.633 -12.234 2.107 1 98.5 132 ALA B O 1
ATOM 2650 N N . ALA B 1 133 ? 11.781 -13.859 3.611 1 98.25 133 ALA B N 1
ATOM 2651 C CA . ALA B 1 133 ? 11.406 -14.914 2.666 1 98.25 133 ALA B CA 1
ATOM 2652 C C . ALA B 1 133 ? 9.977 -14.727 2.172 1 98.25 133 ALA B C 1
ATOM 2654 O O . ALA B 1 133 ? 9.695 -14.898 0.982 1 98.25 133 ALA B O 1
ATOM 2655 N N . VAL B 1 134 ? 9.078 -14.398 3.07 1 98.75 134 VAL B N 1
ATOM 2656 C CA . VAL B 1 134 ? 7.676 -14.188 2.727 1 98.75 134 VAL B CA 1
ATOM 2657 C C . VAL B 1 134 ? 7.551 -13 1.774 1 98.75 134 VAL B C 1
ATOM 2659 O O . VAL B 1 134 ? 6.855 -13.078 0.76 1 98.75 134 VAL B O 1
ATOM 2662 N N . VAL B 1 135 ? 8.211 -11.875 2.086 1 98.75 135 VAL B N 1
ATOM 2663 C CA . VAL B 1 135 ? 8.125 -10.664 1.274 1 98.75 135 VAL B CA 1
ATOM 2664 C C . VAL B 1 135 ? 8.766 -10.914 -0.089 1 98.75 135 VAL B C 1
ATOM 2666 O O . VAL B 1 135 ? 8.258 -10.453 -1.114 1 98.75 135 VAL B O 1
ATOM 2669 N N . LYS B 1 136 ? 9.828 -11.648 -0.104 1 98.19 136 LYS B N 1
ATOM 2670 C CA . LYS B 1 136 ? 10.461 -12.008 -1.369 1 98.19 136 LYS B CA 1
ATOM 2671 C C . LYS B 1 136 ? 9.523 -12.852 -2.234 1 98.19 136 LYS B C 1
ATOM 2673 O O . LYS B 1 136 ? 9.398 -12.609 -3.438 1 98.19 136 LYS B O 1
ATOM 2678 N N . ALA B 1 137 ? 8.938 -13.852 -1.65 1 98.69 137 ALA B N 1
ATOM 2679 C CA . ALA B 1 137 ? 7.973 -14.664 -2.379 1 98.69 137 ALA B CA 1
ATOM 2680 C C . ALA B 1 137 ? 6.844 -13.805 -2.939 1 98.69 137 ALA B C 1
ATOM 2682 O O . ALA B 1 137 ? 6.477 -13.938 -4.109 1 98.69 137 ALA B O 1
ATOM 2683 N N . ALA B 1 138 ? 6.324 -12.938 -2.105 1 98.75 138 ALA B N 1
ATOM 2684 C CA . ALA B 1 138 ? 5.254 -12.031 -2.527 1 98.75 138 ALA B CA 1
ATOM 2685 C C . ALA B 1 138 ? 5.703 -11.164 -3.695 1 98.75 138 ALA B C 1
ATOM 2687 O O . ALA B 1 138 ? 4.949 -10.953 -4.648 1 98.75 138 ALA B O 1
ATOM 2688 N N . ASP B 1 139 ? 6.898 -10.656 -3.625 1 98.31 139 ASP B N 1
ATOM 2689 C CA . ASP B 1 139 ? 7.461 -9.805 -4.668 1 98.31 139 ASP B CA 1
ATOM 2690 C C . ASP B 1 139 ? 7.566 -10.555 -5.992 1 98.31 139 ASP B C 1
ATOM 2692 O O . ASP B 1 139 ? 7.191 -10.031 -7.043 1 98.31 139 ASP B O 1
ATOM 2696 N N . VAL B 1 140 ? 7.996 -11.75 -5.965 1 98 140 VAL B N 1
ATOM 2697 C CA . VAL B 1 140 ? 8.141 -12.586 -7.148 1 98 140 VAL B CA 1
ATOM 2698 C C . VAL B 1 140 ? 6.762 -12.906 -7.727 1 98 140 VAL B C 1
ATOM 2700 O O . VAL B 1 140 ? 6.555 -12.836 -8.938 1 98 140 VAL B O 1
ATOM 2703 N N . ILE B 1 141 ? 5.875 -13.234 -6.875 1 98.12 141 ILE B N 1
ATOM 2704 C CA . ILE B 1 141 ? 4.52 -13.555 -7.297 1 98.12 141 ILE B CA 1
ATOM 2705 C C . ILE B 1 141 ? 3.896 -12.359 -8.008 1 98.12 141 ILE B C 1
ATOM 2707 O O . ILE B 1 141 ? 3.311 -12.5 -9.078 1 98.12 141 ILE B O 1
ATOM 2711 N N . CYS B 1 142 ? 4.055 -11.172 -7.426 1 97.94 142 CYS B N 1
ATOM 2712 C CA . CYS B 1 142 ? 3.482 -9.969 -8.023 1 97.94 142 CYS B CA 1
ATOM 2713 C C . CYS B 1 142 ? 4.125 -9.672 -9.367 1 97.94 142 CYS B C 1
ATOM 2715 O O . CYS B 1 142 ? 3.443 -9.266 -10.312 1 97.94 142 CYS B O 1
ATOM 2717 N N . ALA B 1 143 ? 5.414 -9.891 -9.445 1 97.06 143 ALA B N 1
ATOM 2718 C CA . ALA B 1 143 ? 6.094 -9.719 -10.727 1 97.06 143 ALA B CA 1
ATOM 2719 C C . ALA B 1 143 ? 5.566 -10.703 -11.766 1 97.06 143 ALA B C 1
ATOM 2721 O O . ALA B 1 143 ? 5.344 -10.328 -12.922 1 97.06 143 ALA B O 1
ATOM 2722 N N . TYR B 1 144 ? 5.371 -11.883 -11.398 1 97.12 144 TYR B N 1
ATOM 2723 C CA . TYR B 1 144 ? 4.852 -12.922 -12.281 1 97.12 144 TYR B CA 1
ATOM 2724 C C . TYR B 1 144 ? 3.445 -12.57 -12.758 1 97.12 144 TYR B C 1
ATOM 2726 O O . TYR B 1 144 ? 3.143 -12.68 -13.953 1 97.12 144 TYR B O 1
ATOM 2734 N N . LEU B 1 145 ? 2.635 -12.156 -11.805 1 96.25 145 LEU B N 1
ATOM 2735 C CA . LEU B 1 145 ? 1.264 -11.781 -12.141 1 96.25 145 LEU B CA 1
ATOM 2736 C C . LEU B 1 145 ? 1.238 -10.602 -13.109 1 96.25 145 LEU B C 1
ATOM 2738 O O . LEU B 1 145 ? 0.438 -10.586 -14.047 1 96.25 145 LEU B O 1
ATOM 2742 N N . LYS B 1 146 ? 2.07 -9.648 -12.867 1 96.75 146 LYS B N 1
ATOM 2743 C CA . LYS B 1 146 ? 2.195 -8.516 -13.781 1 96.75 146 LYS B CA 1
ATOM 2744 C C . LYS B 1 146 ? 2.582 -8.984 -15.18 1 96.75 146 LYS B C 1
ATOM 2746 O O . LYS B 1 146 ? 1.999 -8.539 -16.172 1 96.75 146 LYS B O 1
ATOM 2751 N N . ALA B 1 147 ? 3.574 -9.836 -15.258 1 96.56 147 ALA B N 1
ATOM 2752 C CA . ALA B 1 147 ? 4.043 -10.336 -16.547 1 96.56 147 ALA B CA 1
ATOM 2753 C C . ALA B 1 147 ? 2.947 -11.125 -17.266 1 96.56 147 ALA B C 1
ATOM 2755 O O . ALA B 1 147 ? 2.734 -10.953 -18.469 1 96.56 147 ALA B O 1
ATOM 2756 N N . LYS B 1 148 ? 2.268 -11.945 -16.547 1 95.62 148 LYS B N 1
ATOM 2757 C CA . LYS B 1 148 ? 1.177 -12.734 -17.125 1 95.62 148 LYS B CA 1
ATOM 2758 C C . LYS B 1 148 ? 0.062 -11.828 -17.641 1 95.62 148 LYS B C 1
ATOM 2760 O O . LYS B 1 148 ? -0.543 -12.109 -18.672 1 95.62 148 LYS B O 1
ATOM 2765 N N . ASP B 1 149 ? -0.242 -10.828 -16.891 1 94.81 149 ASP B N 1
ATOM 2766 C CA . ASP B 1 149 ? -1.262 -9.867 -17.297 1 94.81 149 ASP B CA 1
ATOM 2767 C C . ASP B 1 149 ? -0.877 -9.18 -18.609 1 94.81 149 ASP B C 1
ATOM 2769 O O . ASP B 1 149 ? -1.717 -9.008 -19.484 1 94.81 149 ASP B O 1
ATOM 2773 N N . GLU B 1 150 ? 0.35 -8.82 -18.797 1 96.44 150 GLU B N 1
ATOM 2774 C CA . GLU B 1 150 ? 0.839 -8.219 -20.031 1 96.44 150 GLU B CA 1
ATOM 2775 C C . GLU B 1 150 ? 0.71 -9.195 -21.203 1 96.44 150 GLU B C 1
ATOM 2777 O O . GLU B 1 150 ? 0.307 -8.805 -22.297 1 96.44 150 GLU B O 1
ATOM 2782 N N . LEU B 1 151 ? 1.039 -10.453 -20.953 1 95.38 151 LEU B N 1
ATOM 2783 C CA . LEU B 1 151 ? 0.917 -11.469 -21.984 1 95.38 151 LEU B CA 1
ATOM 2784 C C . LEU B 1 151 ? -0.542 -11.672 -22.391 1 95.38 151 LEU B C 1
ATOM 2786 O O . LEU B 1 151 ? -0.85 -11.875 -23.562 1 95.38 151 LEU B O 1
ATOM 2790 N N . ALA B 1 152 ? -1.373 -11.602 -21.406 1 93 152 ALA B N 1
ATOM 2791 C CA . ALA B 1 152 ? -2.801 -11.766 -21.656 1 93 152 ALA B CA 1
ATOM 2792 C C . ALA B 1 152 ? -3.328 -10.641 -22.547 1 93 152 ALA B C 1
ATOM 2794 O O . ALA B 1 152 ? -4.324 -10.82 -23.25 1 93 152 ALA B O 1
ATOM 2795 N N . HIS B 1 153 ? -2.648 -9.539 -22.562 1 94.88 153 HIS B N 1
ATOM 2796 C CA . HIS B 1 153 ? -2.992 -8.422 -23.438 1 94.88 153 HIS B CA 1
ATOM 2797 C C . HIS B 1 153 ? -2.1 -8.391 -24.672 1 94.88 153 HIS B C 1
ATOM 2799 O O . HIS B 1 153 ? -1.853 -7.328 -25.25 1 94.88 153 HIS B O 1
ATOM 2805 N N . HIS B 1 154 ? -1.499 -9.492 -24.969 1 95.38 154 HIS B N 1
ATOM 2806 C CA . HIS B 1 154 ? -0.743 -9.766 -26.188 1 95.38 154 HIS B CA 1
ATOM 2807 C C . HIS B 1 154 ? 0.548 -8.961 -26.234 1 95.38 154 HIS B C 1
ATOM 2809 O O . HIS B 1 154 ? 1.006 -8.57 -27.312 1 95.38 154 HIS B O 1
ATOM 2815 N N . ASN B 1 155 ? 0.996 -8.523 -25.094 1 96.31 155 ASN B N 1
ATOM 2816 C CA . ASN B 1 155 ? 2.312 -7.895 -25.016 1 96.31 155 ASN B CA 1
ATOM 2817 C C . ASN B 1 155 ? 3.42 -8.938 -24.875 1 96.31 155 ASN B C 1
ATOM 2819 O O . ASN B 1 155 ? 3.875 -9.227 -23.781 1 96.31 155 ASN B O 1
ATOM 2823 N N . HIS B 1 156 ? 3.961 -9.398 -25.938 1 95.12 156 HIS B N 1
ATOM 2824 C CA . HIS B 1 156 ? 4.902 -10.516 -25.984 1 95.12 156 HIS B CA 1
ATOM 2825 C C . HIS B 1 156 ? 6.27 -10.109 -25.438 1 95.12 156 HIS B C 1
ATOM 2827 O O . HIS B 1 156 ? 7.125 -10.961 -25.203 1 95.12 156 HIS B O 1
ATOM 2833 N N . GLU B 1 157 ? 6.426 -8.812 -25.188 1 94.44 157 GLU B N 1
ATOM 2834 C CA . GLU B 1 157 ? 7.676 -8.336 -24.594 1 94.44 157 GLU B CA 1
ATOM 2835 C C . GLU B 1 157 ? 7.934 -8.992 -23.25 1 94.44 157 GLU B C 1
ATOM 2837 O O . GLU B 1 157 ? 9.078 -9.102 -22.812 1 94.44 157 GLU B O 1
ATOM 2842 N N . PHE B 1 158 ? 6.891 -9.547 -22.625 1 96.38 158 PHE B N 1
ATOM 2843 C CA . PHE B 1 158 ? 7.004 -10.055 -21.266 1 96.38 158 PHE B CA 1
ATOM 2844 C C . PHE B 1 158 ? 7.172 -11.57 -21.266 1 96.38 158 PHE B C 1
ATOM 2846 O O . PHE B 1 158 ? 7.223 -12.195 -20.203 1 96.38 158 PHE B O 1
ATOM 2853 N N . SER B 1 159 ? 7.262 -12.164 -22.453 1 96.62 159 SER B N 1
ATOM 2854 C CA . SER B 1 159 ? 7.41 -13.617 -22.547 1 96.62 159 SER B CA 1
ATOM 2855 C C . SER B 1 159 ? 8.648 -14.094 -21.781 1 96.62 159 SER B C 1
ATOM 2857 O O . SER B 1 159 ? 8.586 -15.055 -21.016 1 96.62 159 SER B O 1
ATOM 2859 N N . HIS B 1 160 ? 9.773 -13.383 -22 1 95 160 HIS B N 1
ATOM 2860 C CA . HIS B 1 160 ? 11.016 -13.781 -21.359 1 95 160 HIS B CA 1
ATOM 2861 C C . HIS B 1 160 ? 10.945 -13.586 -19.844 1 95 160 HIS B C 1
ATOM 2863 O O . HIS B 1 160 ? 11.617 -14.281 -19.094 1 95 160 HIS B O 1
ATOM 2869 N N . VAL B 1 161 ? 10.164 -12.625 -19.359 1 95.31 161 VAL B N 1
ATOM 2870 C CA . VAL B 1 161 ? 10 -12.383 -17.922 1 95.31 161 VAL B CA 1
ATOM 2871 C C . VAL B 1 161 ? 9.312 -13.586 -17.281 1 95.31 161 VAL B C 1
ATOM 2873 O O . VAL B 1 161 ? 9.773 -14.086 -16.25 1 95.31 161 VAL B O 1
ATOM 2876 N N . VAL B 1 162 ? 8.25 -14.039 -17.922 1 96.38 162 VAL B N 1
ATOM 2877 C CA . VAL B 1 162 ? 7.535 -15.203 -17.406 1 96.38 162 VAL B CA 1
ATOM 2878 C C . VAL B 1 162 ? 8.461 -16.422 -17.391 1 96.38 162 VAL B C 1
ATOM 2880 O O . VAL B 1 162 ? 8.508 -17.156 -16.406 1 96.38 162 VAL B O 1
ATOM 2883 N N . GLU B 1 163 ? 9.195 -16.594 -18.453 1 96.5 163 GLU B N 1
ATOM 2884 C CA . GLU B 1 163 ? 10.125 -17.719 -18.562 1 96.5 163 GLU B CA 1
ATOM 2885 C C . GLU B 1 163 ? 11.164 -17.688 -17.453 1 96.5 163 GLU B C 1
ATOM 2887 O O . GLU B 1 163 ? 11.539 -18.734 -16.922 1 96.5 163 GLU B O 1
ATOM 2892 N N . LYS B 1 164 ? 11.617 -16.531 -17.078 1 94.75 164 LYS B N 1
ATOM 2893 C CA . LYS B 1 164 ? 12.641 -16.391 -16.047 1 94.75 164 LYS B CA 1
ATOM 2894 C C . LYS B 1 164 ? 12.055 -16.578 -14.656 1 94.75 164 LYS B C 1
ATOM 2896 O O . LYS B 1 164 ? 12.727 -17.078 -13.758 1 94.75 164 LYS B O 1
ATOM 2901 N N . LEU B 1 165 ? 10.797 -16.172 -14.484 1 96.25 165 LEU B N 1
ATOM 2902 C CA . LEU B 1 165 ? 10.18 -16.188 -13.164 1 96.25 165 LEU B CA 1
ATOM 2903 C C . LEU B 1 165 ? 9.609 -17.578 -12.852 1 96.25 165 LEU B C 1
ATOM 2905 O O . LEU B 1 165 ? 9.469 -17.938 -11.68 1 96.25 165 LEU B O 1
ATOM 2909 N N . GLU B 1 166 ? 9.328 -18.359 -13.875 1 96.31 166 GLU B N 1
ATOM 2910 C CA . GLU B 1 166 ? 8.664 -19.641 -13.695 1 96.31 166 GLU B CA 1
ATOM 2911 C C . GLU B 1 166 ? 9.508 -20.578 -12.836 1 96.31 166 GLU B C 1
ATOM 2913 O O . GLU B 1 166 ? 9 -21.172 -11.883 1 96.31 166 GLU B O 1
ATOM 2918 N N . PRO B 1 167 ? 10.859 -20.719 -13.102 1 97.06 167 PRO B N 1
ATOM 2919 C CA . PRO B 1 167 ? 11.688 -21.562 -12.234 1 97.06 167 PRO B CA 1
ATOM 2920 C C . PRO B 1 167 ? 11.727 -21.047 -10.789 1 97.06 167 PRO B C 1
ATOM 2922 O O . PRO B 1 167 ? 11.758 -21.859 -9.852 1 97.06 167 PRO B O 1
ATOM 2925 N N . LYS B 1 168 ? 11.781 -19.734 -10.594 1 96.88 168 LYS B N 1
ATOM 2926 C CA . LYS B 1 168 ? 11.758 -19.156 -9.25 1 96.88 168 LYS B CA 1
ATOM 2927 C C . LYS B 1 168 ? 10.445 -19.469 -8.539 1 96.88 168 LYS B C 1
ATOM 2929 O O . LYS B 1 168 ? 10.445 -19.812 -7.352 1 96.88 168 LYS B O 1
ATOM 2934 N N . LEU B 1 169 ? 9.383 -19.359 -9.266 1 97.06 169 LEU B N 1
ATOM 2935 C CA . LEU B 1 169 ? 8.078 -19.672 -8.703 1 97.06 169 LEU B CA 1
ATOM 2936 C C . LEU B 1 169 ? 7.977 -21.156 -8.352 1 97.06 169 LEU B C 1
ATOM 2938 O O . LEU B 1 169 ? 7.383 -21.516 -7.332 1 97.06 169 LEU B O 1
ATOM 2942 N N . ALA B 1 170 ? 8.531 -22 -9.219 1 96.94 170 ALA B N 1
ATOM 2943 C CA . ALA B 1 170 ? 8.539 -23.438 -8.953 1 96.94 170 ALA B CA 1
ATOM 2944 C C . ALA B 1 170 ? 9.289 -23.75 -7.668 1 96.94 170 ALA B C 1
ATOM 2946 O O . ALA B 1 170 ? 8.883 -24.625 -6.898 1 96.94 170 ALA B O 1
ATOM 2947 N N . GLU B 1 171 ? 10.375 -23.062 -7.457 1 98 171 GLU B N 1
ATOM 2948 C CA . GLU B 1 171 ? 11.133 -23.219 -6.219 1 98 171 GLU B CA 1
ATOM 2949 C C . GLU B 1 171 ? 10.336 -22.734 -5.012 1 98 171 GLU B C 1
ATOM 2951 O O . GLU B 1 171 ? 10.289 -23.406 -3.98 1 98 171 GLU B O 1
ATOM 2956 N N . LEU B 1 172 ? 9.695 -21.625 -5.164 1 97.88 172 LEU B N 1
ATOM 2957 C CA . LEU B 1 172 ? 8.906 -21.047 -4.082 1 97.88 172 LEU B CA 1
ATOM 2958 C C . LEU B 1 172 ? 7.707 -21.938 -3.752 1 97.88 172 LEU B C 1
ATOM 2960 O O . LEU B 1 172 ? 7.273 -22 -2.6 1 97.88 172 LEU B O 1
ATOM 2964 N N . ARG B 1 173 ? 7.211 -22.625 -4.734 1 96.44 173 ARG B N 1
ATOM 2965 C CA . ARG B 1 173 ? 6.043 -23.484 -4.578 1 96.44 173 ARG B CA 1
ATOM 2966 C C . ARG B 1 173 ? 6.34 -24.641 -3.639 1 96.44 173 ARG B C 1
ATOM 2968 O O . ARG B 1 173 ? 5.422 -25.297 -3.145 1 96.44 173 ARG B O 1
ATOM 2975 N N . ARG B 1 174 ? 7.613 -24.906 -3.352 1 97.44 174 ARG B N 1
ATOM 2976 C CA . ARG B 1 174 ? 7.98 -25.938 -2.389 1 97.44 174 ARG B CA 1
ATOM 2977 C C . ARG B 1 174 ? 7.5 -25.578 -0.988 1 97.44 174 ARG B C 1
ATOM 2979 O O . ARG B 1 174 ? 7.301 -26.469 -0.148 1 97.44 174 ARG B O 1
ATOM 2986 N N . GLU B 1 175 ? 7.363 -24.266 -0.74 1 97.56 175 GLU B N 1
ATOM 2987 C CA . GLU B 1 175 ? 6.707 -23.844 0.492 1 97.56 175 GLU B CA 1
ATOM 2988 C C . GLU B 1 175 ? 5.195 -24.031 0.407 1 97.56 175 GLU B C 1
ATOM 2990 O O . GLU B 1 175 ? 4.555 -23.531 -0.52 1 97.56 175 GLU B O 1
ATOM 2995 N N . PRO B 1 176 ? 4.613 -24.703 1.342 1 98 176 PRO B N 1
ATOM 2996 C CA . PRO B 1 176 ? 3.203 -25.094 1.212 1 98 176 PRO B CA 1
ATOM 2997 C C . PRO B 1 176 ? 2.273 -23.875 1.136 1 98 176 PRO B C 1
ATOM 2999 O O . PRO B 1 176 ? 1.261 -23.922 0.432 1 98 176 PRO B O 1
ATOM 3002 N N . GLU B 1 177 ? 2.525 -22.844 1.909 1 98.12 177 GLU B N 1
ATOM 3003 C CA . GLU B 1 177 ? 1.67 -21.672 1.855 1 98.12 177 GLU B CA 1
ATOM 3004 C C . GLU B 1 177 ? 1.713 -21.016 0.476 1 98.12 177 GLU B C 1
ATOM 3006 O O . GLU B 1 177 ? 0.716 -20.453 0.016 1 98.12 177 GLU B O 1
ATOM 3011 N N . VAL B 1 178 ? 2.85 -21.031 -0.202 1 98.31 178 VAL B N 1
ATOM 3012 C CA . VAL B 1 178 ? 2.963 -20.484 -1.548 1 98.31 178 VAL B CA 1
ATOM 3013 C C . VAL B 1 178 ? 2.213 -21.375 -2.537 1 98.31 178 VAL B C 1
ATOM 3015 O O . VAL B 1 178 ? 1.516 -20.875 -3.424 1 98.31 178 VAL B O 1
ATOM 3018 N N . ALA B 1 179 ? 2.359 -22.688 -2.393 1 97.81 179 ALA B N 1
ATOM 3019 C CA . ALA B 1 179 ? 1.621 -23.609 -3.24 1 97.81 179 ALA B CA 1
ATOM 3020 C C . ALA B 1 179 ? 0.117 -23.391 -3.133 1 97.81 179 ALA B C 1
ATOM 3022 O O . ALA B 1 179 ? -0.575 -23.281 -4.148 1 97.81 179 ALA B O 1
ATOM 3023 N N . TYR B 1 180 ? -0.334 -23.328 -1.892 1 97.62 180 TYR B N 1
ATOM 3024 C CA . TYR B 1 180 ? -1.748 -23.062 -1.662 1 97.62 180 TYR B CA 1
ATOM 3025 C C . TYR B 1 180 ? -2.164 -21.75 -2.33 1 97.62 180 TYR B C 1
ATOM 3027 O O . TYR B 1 180 ? -3.193 -21.688 -3.006 1 97.62 180 TYR B O 1
ATOM 3035 N N . PHE B 1 181 ? -1.416 -20.719 -2.098 1 97.75 181 PHE B N 1
ATOM 3036 C CA . PHE B 1 181 ? -1.699 -19.406 -2.658 1 97.75 181 PHE B CA 1
ATOM 3037 C C . PHE B 1 181 ? -1.852 -19.484 -4.172 1 97.75 181 PHE B C 1
ATOM 3039 O O . PHE B 1 181 ? -2.828 -18.969 -4.73 1 97.75 181 PHE B O 1
ATOM 3046 N N . LEU B 1 182 ? -0.859 -20.031 -4.797 1 96.12 182 LEU B N 1
ATOM 3047 C CA . LEU B 1 182 ? -0.848 -20.109 -6.254 1 96.12 182 LEU B CA 1
ATOM 3048 C C . LEU B 1 182 ? -2.031 -20.922 -6.766 1 96.12 182 LEU B C 1
ATOM 3050 O O . LEU B 1 182 ? -2.672 -20.531 -7.746 1 96.12 182 LEU B O 1
ATOM 3054 N N . ASP B 1 183 ? -2.391 -21.953 -6.145 1 95.44 183 ASP B N 1
ATOM 3055 C CA . ASP B 1 183 ? -3.477 -22.828 -6.574 1 95.44 183 ASP B CA 1
ATOM 3056 C C . ASP B 1 183 ? -4.832 -22.156 -6.402 1 95.44 183 ASP B C 1
ATOM 3058 O O . ASP B 1 183 ? -5.73 -22.328 -7.227 1 95.44 183 ASP B O 1
ATOM 3062 N N . VAL B 1 184 ? -4.945 -21.344 -5.41 1 96.12 184 VAL B N 1
ATOM 3063 C CA . VAL B 1 184 ? -6.25 -20.812 -5.012 1 96.12 184 VAL B CA 1
ATOM 3064 C C . VAL B 1 184 ? -6.473 -19.438 -5.645 1 96.12 184 VAL B C 1
ATOM 3066 O O . VAL B 1 184 ? -7.59 -19.109 -6.051 1 96.12 184 VAL B O 1
ATOM 3069 N N . PHE B 1 185 ? -5.422 -18.656 -5.773 1 95.12 185 PHE B N 1
ATOM 3070 C CA . PHE B 1 185 ? -5.633 -17.25 -6.082 1 95.12 185 PHE B CA 1
ATOM 3071 C C . PHE B 1 185 ? -5.145 -16.922 -7.488 1 95.12 185 PHE B C 1
ATOM 3073 O O . PHE B 1 185 ? -5.602 -15.961 -8.102 1 95.12 185 PHE B O 1
ATOM 3080 N N . LEU B 1 186 ? -4.27 -17.688 -8.055 1 90.06 186 LEU B N 1
ATOM 3081 C CA . LEU B 1 186 ? -3.598 -17.297 -9.289 1 90.06 186 LEU B CA 1
ATOM 3082 C C . LEU B 1 186 ? -4.555 -17.359 -10.469 1 90.06 186 LEU B C 1
ATOM 3084 O O . LEU B 1 186 ? -4.531 -16.484 -11.344 1 90.06 186 LEU B O 1
ATOM 3088 N N . ALA B 1 187 ? -5.414 -18.359 -10.508 1 84.25 187 ALA B N 1
ATOM 3089 C CA . ALA B 1 187 ? -6.293 -18.594 -11.648 1 84.25 187 ALA B CA 1
ATOM 3090 C C . ALA B 1 187 ? -7.242 -17.422 -11.859 1 84.25 187 ALA B C 1
ATOM 3092 O O . ALA B 1 187 ? -7.59 -17.094 -13 1 84.25 187 ALA B O 1
ATOM 3093 N N . SER B 1 188 ? -7.551 -16.703 -10.859 1 86.25 188 SER B N 1
ATOM 3094 C CA . SER B 1 188 ? -8.547 -15.641 -10.945 1 86.25 188 SER B CA 1
ATOM 3095 C C . SER B 1 188 ? -7.906 -14.297 -11.242 1 86.25 188 SER B C 1
ATOM 3097 O O . SER B 1 188 ? -8.594 -13.336 -11.609 1 86.25 188 SER B O 1
ATOM 3099 N N . CYS B 1 189 ? -6.676 -14.109 -11.062 1 79.69 189 CYS B N 1
ATOM 3100 C CA . CYS B 1 189 ? -6.016 -12.82 -11.227 1 79.69 189 CYS B CA 1
ATOM 3101 C C . CYS B 1 189 ? -5.977 -12.414 -12.695 1 79.69 189 CYS B C 1
ATOM 3103 O O . CYS B 1 189 ? -5.812 -11.234 -13.016 1 79.69 189 CYS B O 1
ATOM 3105 N N . GLY B 1 190 ? -6.254 -13.266 -13.633 1 72.94 190 GLY B N 1
ATOM 3106 C CA . GLY B 1 190 ? -6.32 -12.93 -15.047 1 72.94 190 GLY B CA 1
ATOM 3107 C C . GLY B 1 190 ? -7.742 -12.859 -15.578 1 72.94 190 GLY B C 1
ATOM 3108 O O . GLY B 1 190 ? -7.953 -12.633 -16.766 1 72.94 190 GLY B O 1
ATOM 3109 N N . ALA B 1 191 ? -8.656 -12.891 -14.672 1 73.69 191 ALA B N 1
ATOM 3110 C CA . ALA B 1 191 ? -10.055 -12.938 -15.086 1 73.69 191 ALA B CA 1
ATOM 3111 C C . ALA B 1 191 ? -10.578 -11.547 -15.414 1 73.69 191 ALA B C 1
ATOM 3113 O O . ALA B 1 191 ? -10.117 -10.555 -14.836 1 73.69 191 ALA B O 1
ATOM 3114 N N . THR B 1 192 ? -11.469 -11.43 -16.391 1 73.69 192 THR B N 1
ATOM 3115 C CA . THR B 1 192 ? -12.141 -10.18 -16.734 1 73.69 192 THR B CA 1
ATOM 3116 C C . THR B 1 192 ? -13.219 -9.844 -15.719 1 73.69 192 THR B C 1
ATOM 3118 O O . THR B 1 192 ? -13.641 -10.711 -14.945 1 73.69 192 THR B O 1
ATOM 3121 N N . LEU B 1 193 ? -13.555 -8.5 -15.742 1 72.62 193 LEU B N 1
ATOM 3122 C CA . LEU B 1 193 ? -14.586 -8.031 -14.82 1 72.62 193 LEU B CA 1
ATOM 3123 C C . LEU B 1 193 ? -15.867 -8.844 -14.977 1 72.62 193 LEU B C 1
ATOM 3125 O O . LEU B 1 193 ? -16.5 -9.219 -13.992 1 72.62 193 LEU B O 1
ATOM 3129 N N . ASP B 1 194 ? -16.25 -9.07 -16.125 1 63.81 194 ASP B N 1
ATOM 3130 C CA . ASP B 1 194 ? -17.469 -9.828 -16.406 1 63.81 194 ASP B CA 1
ATOM 3131 C C . ASP B 1 194 ? -17.375 -11.25 -15.852 1 63.81 194 ASP B C 1
ATOM 3133 O O . ASP B 1 194 ? -18.359 -11.781 -15.336 1 63.81 194 ASP B O 1
ATOM 3137 N N . SER B 1 195 ? -16.266 -11.836 -15.922 1 71.06 195 SER B N 1
ATOM 3138 C CA . SER B 1 195 ? -16.062 -13.203 -15.43 1 71.06 195 SER B CA 1
ATOM 3139 C C . SER B 1 195 ? -16.078 -13.25 -13.906 1 71.06 195 SER B C 1
ATOM 3141 O O . SER B 1 195 ? -16.5 -14.25 -13.32 1 71.06 195 SER B O 1
ATOM 3143 N N . LEU B 1 196 ? -15.656 -12.172 -13.367 1 73 196 LEU B N 1
ATOM 3144 C CA . LEU B 1 196 ? -15.602 -12.102 -11.914 1 73 196 LEU B CA 1
ATOM 3145 C C . LEU B 1 196 ? -16.984 -11.852 -11.336 1 73 196 LEU B C 1
ATOM 3147 O O . LEU B 1 196 ? -17.312 -12.328 -10.242 1 73 196 LEU B O 1
ATOM 3151 N N . ALA B 1 197 ? -17.781 -11.016 -12.039 1 68.62 197 ALA B N 1
ATOM 3152 C CA . ALA B 1 197 ? -19.094 -10.602 -11.562 1 68.62 197 ALA B CA 1
ATOM 3153 C C . ALA B 1 197 ? -20.141 -11.695 -11.773 1 68.62 197 ALA B C 1
ATOM 3155 O O . ALA B 1 197 ? -21.203 -11.672 -11.172 1 68.62 197 ALA B O 1
ATOM 3156 N N . SER B 1 198 ? -19.844 -12.664 -12.711 1 56.22 198 SER B N 1
ATOM 3157 C CA . SER B 1 198 ? -20.781 -13.734 -13.023 1 56.22 198 SER B CA 1
ATOM 3158 C C . SER B 1 198 ? -20.781 -14.805 -11.945 1 56.22 198 SER B C 1
ATOM 3160 O O . SER B 1 198 ? -19.719 -15.266 -11.523 1 56.22 198 SER B O 1
ATOM 3162 N N . PRO B 1 199 ? -21.922 -14.891 -11.125 1 50 199 PRO B N 1
ATOM 3163 C CA . PRO B 1 199 ? -22.062 -15.938 -10.109 1 50 199 PRO B CA 1
ATOM 3164 C C . PRO B 1 199 ? -21.75 -17.328 -10.656 1 50 199 PRO B C 1
ATOM 3166 O O . PRO B 1 199 ? -22.031 -17.625 -11.82 1 50 199 PRO B O 1
ATOM 3169 N N . SER B 1 200 ? -20.562 -17.891 -10.242 1 40.97 200 SER B N 1
ATOM 3170 C CA . SER B 1 200 ? -20.578 -19.297 -10.633 1 40.97 200 SER B CA 1
ATOM 3171 C C . SER B 1 200 ? -21.875 -19.984 -10.195 1 40.97 200 SER B C 1
ATOM 3173 O O . SER B 1 200 ? -22.469 -19.625 -9.18 1 40.97 200 SER B O 1
#

Foldseek 3Di:
DPPDDFCLVVLLVCQQVFWPPVVADFPDTDTRQRLLQQLLVQLLQLQVLCVPPPPHDDDSNLLSLLSNQVCSLCSVVGDDDPCQCVVDDVSVVVVVVSSQVSLVVSLVSDDPVCSVVCVCRSRLVNPDPVSNLSSVLSSLVSQLLSLVLRVLVVRCSSVVVNVVSVVVLVVNCVPVSSVVCCVPPVVCSNPDPVRVPDDD/DPPDDFCLVVLLVCQQVFWPPVVADFPDTDTRQRLLQQLLVQLLQLQVLCVPPPPHDDDSNLLSLLSNQVCSLCSVVGYDDPCQCVVDDVSVVVVVVSSQVSLVVSLVSDDPVCSVVCVCSSRLVNPDPVSNLSSVLSSLVSQLLSLVLRVLVVRCSSVVVNVVSVVVLVVNCVPVSSVVCCVPPVVCSNPDPVRVPDDD

Radius of gyration: 20.65 Å; Cα contacts (8 Å, |Δi|>4): 570; chains: 2; bounding box: 62×58×52 Å

Nearest PDB structures (foldseek):
  2par-assembly1_B  TM=9.809E-01  e=3.707E-14  Escherichia coli K-12
  2par-assembly1_A  TM=9.741E-01  e=2.916E-14  Escherichia coli K-12
  2pau-assembly1_A  TM=9.752E-01  e=4.081E-14  Escherichia coli K-12
  2paq-assembly1_A  TM=9.763E-01  e=1.016E-13  Escherichia coli K-12
  5tk6-assembly1_A  TM=9.221E-01  e=1.303E-09  Priestia megaterium

Organism: Ferrimonas balearica (strain DSM 9799 / CCM 4581 / KCTC 23876 / PAT) (NCBI:txid550540)

pLDDT: mean 93.62, std 10.01, range [36.84, 98.94]

Sequence (400 aa):
MTQSTSTFLAWLFRMPLIRRWSLMYCVKPENVAEHSHQVAIVAHLLAVIKNRLYGGTLVPERAATIALYHECSETRLGDIVSPVKYSNDQITNEFKKLEAAAEQQCLDSLPEELREDFADLLIQQRVEPEYAAVVKAADVICAYLKAKDELAHHNHEFSHVVEKLEPKLAELRREPEVAYFLDVFLASCGATLDSLASPSMTQSTSTFLAWLFRMPLIRRWSLMYCVKPENVAEHSHQVAIVAHLLAVIKNRLYGGTLVPERAATIALYHECSETRLGDIVSPVKYSNDQITNEFKKLEAAAEQQCLDSLPEELREDFADLLIQQRVEPEYAAVVKAADVICAYLKAKDELAHHNHEFSHVVEKLEPKLAELRREPEVAYFLDVFLASCGATLDSLASPS

Secondary structure (DSSP, 8-state):
---PPP-HHHHHTTGGG-BSSTTS--SS--BHHHHHHHHHHHHHHHHHHHHHHH-----HHHHHHHHHHTTTTHHHH-PPPHHHHTSSHHHHHHHHHHHHHHHHHHHHTS-HHHHHHHHHHH-GGGS-HHHHHHHHHHHHHHHHHHHHHHHHTT-GGGHHHHHHHHHHHHHHTTSHHHHHHHHHHTTTTT--HHHHHS--/-------HHHHHTTGGG-BSSTTS--SS--BHHHHHHHHHHHHHHHHHHHHHHH-----HHHHHHHHHHTTTTHHHH----HHHHTSSHHHHHHHHHHHHHHHHHHHHTS-HHHHHHHHHHH-GGGS-HHHHHHHHHHHHHHHHHHHHHHHHTT-GGGHHHHHHHHHHHHHHTTSHHHHHHHHHHTTTTT--HHHHHS--

Solvent-accessible surface area (backbone atoms only — not comparable to full-atom values): 21077 Å² total; per-residue (Å²): 125,85,71,70,69,21,48,38,59,34,42,62,71,42,24,67,75,34,52,53,64,81,92,49,92,57,92,71,80,48,25,47,26,43,49,24,38,52,23,12,53,43,12,23,48,39,34,45,42,23,33,74,75,66,75,42,82,67,59,28,38,52,30,18,49,31,23,55,35,67,61,57,28,35,61,75,70,43,73,75,54,65,71,65,46,62,66,42,71,67,54,29,51,51,50,51,50,51,41,52,50,33,19,50,50,50,48,63,29,38,56,77,93,53,30,74,83,41,40,54,38,48,33,68,89,58,32,54,64,73,48,46,51,43,34,49,51,19,46,50,51,50,51,44,51,52,29,50,52,35,44,76,68,70,36,66,85,30,51,64,54,42,64,62,42,47,63,55,48,58,57,48,37,72,42,62,38,48,36,50,46,50,65,26,35,51,77,30,56,74,54,50,71,69,64,67,70,47,79,126,125,84,71,70,69,20,48,38,57,35,43,62,70,41,25,67,75,34,54,53,63,81,91,48,92,58,91,71,78,49,25,46,27,43,49,23,37,51,21,12,52,44,12,24,50,40,34,46,42,23,32,74,75,66,75,42,82,66,58,27,38,51,30,18,49,31,22,56,35,68,60,56,29,35,60,73,70,42,72,74,54,64,70,65,48,61,65,42,70,66,52,30,51,52,49,52,51,50,42,52,51,33,19,47,50,51,48,64,30,38,57,76,92,51,29,75,84,40,41,54,38,48,32,68,90,59,32,54,65,71,48,48,51,44,35,49,51,20,44,50,50,50,51,44,51,52,27,50,51,35,42,74,69,70,35,66,84,30,52,64,54,42,62,61,42,47,62,55,48,57,59,49,37,72,41,64,38,46,35,50,46,51,64,26,36,51,75,31,56,74,56,51,70,69,63,67,71,47,78,126